Protein AF-A0A1D2R9R4-F1 (afdb_monomer_lite)

Foldseek 3Di:
DDDDDDDPDDPDCDPVVPPCPPVCVLCVCVFFNLCVVVVNCVCVVVLVLLLVQFDFPLVFFPDKDQAFAADDPPDPVVVVVQCVVFKAQDDPDPQWFFEAEDPVPPAAADDPGGRITGRADDNTPGHDPQVLQAAWKWKWFFWPPIHIYIDHDRYGYHRRIMITHGDPPCSLVVSLLCLALVVSQNCCSGFVPDLDDGPGTDDRVSNRSDTDHDPPPPPLSVVSSVLSVVCHVVVDCPVCRVVSNVSSCVRSVHDPLSSLSSVLSVVQSVCVVNQFDDPVLLVLLVVLLQVLCVVVDDPQKGKEWEWDADPQQFIKIKIFIDNDHDDHHYPDPDDPCVVVVCCVVLCVVCVPCSNVQHWDWDDDPTIIMTTGHRGSVCRGSSNSNVVSVVVVVVVVVPPPDD

Secondary structure (DSSP, 8-state):
----PPP-------GGGS----HHHHHTTTT-HHHHHTT-TTHHHHHHHHHHHSEEGGGTEEEEEEPBB-S-SS-HHHHHHHHHHHEESS--STTEEEEE---TT-BTTB----SEEEE-STTSTB---GGGGSSSEEEEESBSSP-EEEE-S--EEBTTEEEEEE-GGGHHHHHHHHHSHHHHHHHHHHH-S-SSSS--B--HHHHHT-EE-----HHHHHHHHHHHHHHHHH--HHHHHHHHHHHHHHHTT--HHHHHHHHHHHHHHHHGGG-B--HHHHHHHHHHHHHHHGGGSPTT-EEEEEEEEETTTEEEEEEEEESSPPPPEEETT--HHHHHHHHHHTT-S-HHHHHTT--EEEE-SSEEEEEE-SBGGGSSHHHHHHHHHHHHHHHHHTSPP-

Radius of gyration: 27.12 Å; chains: 1; bounding box: 73×41×93 Å

Sequence (402 aa):
MKCRTASTETIVIKPDDVTKVSQSELLDDDGFWHPCILGMNKYQELIKRIEKESVPLKEYSEDYQACARLYASDAEHDAKYKRQLYESHTKIDANYFPMRRSLKGIKQYIWIGSEKYLKYGSHLDRGMTIDVFKGHKLVVTRNWPVRAFSLSDTVILAENFNIIKFKPDYLHLFEAILNSNIAGFYLAAKYLQRPEGNWSKIDLEHLKKFPIPDLKDEEVINEIIRVVSKIKQERNIGKYKEQIDDLVFDLYDLDYYERQQIKDYHKIQKRKRKNLVTVEDMIEYVDEFIEGINPFIEKGYVLNAEVYICKFLGSLVKFNFSKKKERININGSAELKKLLGIIQYDGIEDIKNILEEEEQRICDDKALYLYKSNHLKDWTRTKALDDVRKEVGIIYENLPDK

pLDDT: mean 85.06, std 16.44, range [24.67, 98.5]

Structure (mmCIF, N/CA/C/O backbone):
data_AF-A0A1D2R9R4-F1
#
_entry.id   AF-A0A1D2R9R4-F1
#
loop_
_atom_site.group_PDB
_atom_site.id
_atom_site.type_symbol
_atom_site.label_atom_id
_atom_site.label_alt_id
_atom_site.label_comp_id
_atom_site.label_asym_id
_atom_site.label_entity_id
_atom_site.label_seq_id
_atom_site.pdbx_PDB_ins_code
_atom_site.Cartn_x
_atom_site.Cartn_y
_atom_site.Cartn_z
_atom_site.occupancy
_atom_site.B_iso_or_equiv
_atom_site.auth_seq_id
_atom_site.auth_comp_id
_atom_site.auth_asym_id
_atom_site.auth_atom_id
_atom_site.pdbx_PDB_model_num
ATOM 1 N N . MET A 1 1 ? 14.705 11.554 60.009 1.00 35.56 1 MET A N 1
ATOM 2 C CA . MET A 1 1 ? 14.182 11.462 58.628 1.00 35.56 1 MET A CA 1
ATOM 3 C C . MET A 1 1 ? 15.338 11.056 57.717 1.00 35.56 1 MET A C 1
ATOM 5 O O . MET A 1 1 ? 16.179 11.890 57.420 1.00 35.56 1 MET A O 1
ATOM 9 N N . LYS A 1 2 ? 15.482 9.762 57.399 1.00 24.67 2 LYS A N 1
ATOM 10 C CA . LYS A 1 2 ? 16.532 9.254 56.496 1.00 24.67 2 LYS A CA 1
ATOM 11 C C . LYS A 1 2 ? 15.887 8.968 55.140 1.00 24.67 2 LYS A C 1
ATOM 13 O O . LYS A 1 2 ? 15.022 8.099 55.065 1.00 24.67 2 LYS A O 1
ATOM 18 N N . CYS A 1 3 ? 16.289 9.708 54.107 1.00 26.92 3 CYS A N 1
ATOM 19 C CA . CYS A 1 3 ? 15.959 9.404 52.716 1.00 26.92 3 CYS A CA 1
ATOM 20 C C . CYS A 1 3 ? 16.477 8.004 52.369 1.00 26.92 3 CYS A C 1
ATOM 22 O O . CYS A 1 3 ? 17.677 7.752 52.461 1.00 26.92 3 CYS A O 1
ATOM 24 N N . ARG A 1 4 ? 15.574 7.102 51.973 1.00 26.59 4 ARG A N 1
ATOM 25 C CA . ARG A 1 4 ? 15.938 5.865 51.280 1.00 26.59 4 ARG A CA 1
ATOM 26 C C . ARG A 1 4 ? 16.128 6.205 49.805 1.00 26.59 4 ARG A C 1
ATOM 28 O O . ARG A 1 4 ? 15.185 6.597 49.129 1.00 26.59 4 ARG A O 1
ATOM 35 N N . THR A 1 5 ? 17.362 6.088 49.341 1.00 32.78 5 THR A N 1
ATOM 36 C CA . THR A 1 5 ? 17.725 6.054 47.925 1.00 32.78 5 THR A CA 1
ATOM 37 C C . THR A 1 5 ? 17.105 4.816 47.284 1.00 32.78 5 THR A C 1
ATOM 39 O O . THR A 1 5 ? 17.345 3.702 47.748 1.00 32.78 5 THR A O 1
ATOM 42 N N . ALA A 1 6 ? 16.294 5.017 46.246 1.00 33.19 6 ALA A N 1
ATOM 43 C CA . ALA A 1 6 ? 15.772 3.944 45.412 1.00 33.19 6 ALA A CA 1
ATOM 44 C C . ALA A 1 6 ? 16.936 3.292 44.650 1.00 33.19 6 ALA A C 1
ATOM 46 O O . ALA A 1 6 ? 17.667 3.973 43.929 1.00 33.19 6 ALA A O 1
ATOM 47 N N . SER A 1 7 ? 17.133 1.990 44.850 1.00 28.27 7 SER A N 1
ATOM 48 C CA . SER A 1 7 ? 18.058 1.188 44.060 1.00 28.27 7 SER A CA 1
ATOM 49 C C . SER A 1 7 ? 17.462 0.986 42.672 1.00 28.27 7 SER A C 1
ATOM 51 O O . SER A 1 7 ? 16.415 0.360 42.528 1.00 28.27 7 SER A O 1
ATOM 53 N N . THR A 1 8 ? 18.119 1.512 41.645 1.00 30.69 8 THR A N 1
ATOM 54 C CA . THR A 1 8 ? 17.893 1.089 40.261 1.00 30.69 8 THR A CA 1
ATOM 55 C C . THR A 1 8 ? 18.367 -0.353 40.129 1.00 30.69 8 THR A C 1
ATOM 57 O O . THR A 1 8 ? 19.570 -0.602 40.015 1.00 30.69 8 THR A O 1
ATOM 60 N N . GLU A 1 9 ? 17.441 -1.307 40.193 1.00 29.41 9 GLU A N 1
ATOM 61 C CA . GLU A 1 9 ? 17.730 -2.684 39.816 1.00 29.41 9 GLU A CA 1
ATOM 62 C C . GLU A 1 9 ? 18.032 -2.710 38.319 1.00 29.41 9 GLU A C 1
ATOM 64 O O . GLU A 1 9 ? 17.235 -2.301 37.476 1.00 29.41 9 GLU A O 1
ATOM 69 N N . THR A 1 10 ? 19.254 -3.116 37.997 1.00 31.75 10 THR A N 1
ATOM 70 C CA . THR A 1 10 ? 19.668 -3.340 36.618 1.00 31.75 10 THR A CA 1
ATOM 71 C C . THR A 1 10 ? 19.005 -4.637 36.176 1.00 31.75 10 THR A C 1
ATOM 73 O O . THR A 1 10 ? 19.289 -5.683 36.755 1.00 31.75 10 THR A O 1
ATOM 76 N N . ILE A 1 11 ? 18.114 -4.580 35.185 1.00 30.95 11 ILE A N 1
ATOM 77 C CA . ILE A 1 11 ? 17.553 -5.786 34.569 1.00 30.95 11 ILE A CA 1
ATOM 78 C C . ILE A 1 11 ? 18.702 -6.483 33.837 1.00 30.95 11 ILE A C 1
ATOM 80 O O . ILE A 1 11 ? 19.136 -6.054 32.768 1.00 30.95 11 ILE A O 1
ATOM 84 N N . VAL A 1 12 ? 19.246 -7.528 34.456 1.00 33.53 12 VAL A N 1
ATOM 85 C CA . VAL A 1 12 ? 20.234 -8.413 33.842 1.00 33.53 12 VAL A CA 1
ATOM 86 C C . VAL A 1 12 ? 19.452 -9.509 33.133 1.00 33.53 12 VAL A C 1
ATOM 88 O O . VAL A 1 12 ? 18.994 -10.447 33.776 1.00 33.53 12 VAL A O 1
ATOM 91 N N . ILE A 1 13 ? 19.280 -9.376 31.817 1.00 34.38 13 ILE A N 1
ATOM 92 C CA . ILE A 1 13 ? 18.759 -10.462 30.979 1.00 34.38 13 ILE A CA 1
ATOM 93 C C . ILE A 1 13 ? 19.808 -11.574 31.015 1.00 34.38 13 ILE A C 1
ATOM 95 O O . ILE A 1 13 ? 20.941 -11.369 30.560 1.00 34.38 13 ILE A O 1
ATOM 99 N N . LYS A 1 14 ? 19.480 -12.727 31.604 1.00 45.22 14 LYS A N 1
ATOM 100 C CA . LYS A 1 14 ? 20.399 -13.867 31.603 1.00 45.22 14 LYS A CA 1
ATOM 101 C C . LYS A 1 14 ? 20.471 -14.435 30.181 1.00 45.22 14 LYS A C 1
ATOM 103 O O . LYS A 1 14 ? 19.482 -14.375 29.455 1.00 45.22 14 LYS A O 1
ATOM 108 N N . PRO A 1 15 ? 21.602 -15.027 29.765 1.00 48.41 15 PRO A N 1
ATOM 109 C CA . PRO A 1 15 ? 21.711 -15.708 28.469 1.00 48.41 15 PRO A CA 1
ATOM 110 C C . PRO A 1 15 ? 20.611 -16.756 28.233 1.00 48.41 15 PRO A C 1
ATOM 112 O O . PRO A 1 15 ? 20.251 -17.028 27.090 1.00 48.41 15 PRO A O 1
ATOM 115 N N . ASP A 1 16 ? 20.066 -17.297 29.322 1.00 48.22 16 ASP A N 1
ATOM 116 C CA . ASP A 1 16 ? 19.034 -18.331 29.332 1.00 48.22 16 ASP A CA 1
ATOM 117 C C . ASP A 1 16 ? 17.601 -17.761 29.284 1.00 48.22 16 ASP A C 1
ATOM 119 O O . ASP A 1 16 ? 16.664 -18.506 29.012 1.00 48.22 16 ASP A O 1
ATOM 123 N N . ASP A 1 17 ? 17.428 -16.446 29.485 1.00 46.06 17 ASP A N 1
ATOM 124 C CA . ASP A 1 17 ? 16.137 -15.739 29.374 1.00 46.06 17 ASP A CA 1
ATOM 125 C C . ASP A 1 17 ? 15.798 -15.381 27.912 1.00 46.06 17 ASP A C 1
ATOM 127 O O . ASP A 1 17 ? 14.762 -14.782 27.622 1.00 46.06 17 ASP A O 1
ATOM 131 N N . VAL A 1 18 ? 16.667 -15.744 26.961 1.00 45.34 18 VAL A N 1
ATOM 132 C CA . VAL A 1 18 ? 16.357 -15.677 25.533 1.00 45.34 18 VAL A CA 1
ATOM 133 C C . VAL A 1 18 ? 15.524 -16.903 25.186 1.00 45.34 18 VAL A C 1
ATOM 135 O O . VAL A 1 18 ? 16.065 -17.990 24.969 1.00 45.34 18 VAL A O 1
ATOM 138 N N . THR A 1 19 ? 14.204 -16.739 25.102 1.00 46.25 19 THR A N 1
ATOM 139 C CA . THR A 1 19 ? 13.325 -17.768 24.543 1.00 46.25 19 THR A CA 1
ATOM 140 C C . THR A 1 19 ? 13.819 -18.084 23.134 1.00 46.25 19 THR A C 1
ATOM 142 O O . THR A 1 19 ? 13.711 -17.265 22.218 1.00 46.25 19 THR A O 1
ATOM 145 N N . LYS A 1 20 ? 14.424 -19.261 22.951 1.00 41.72 20 LYS A N 1
ATOM 146 C CA . LYS A 1 20 ? 14.777 -19.772 21.627 1.00 41.72 20 LYS A CA 1
ATOM 147 C C . LYS A 1 20 ? 13.474 -20.112 20.917 1.00 41.72 20 LYS A C 1
ATOM 149 O O . LYS A 1 20 ? 12.995 -21.235 21.023 1.00 41.72 20 LYS A O 1
ATOM 154 N N . VAL A 1 21 ? 12.895 -19.139 20.220 1.00 46.75 21 VAL A N 1
ATOM 155 C CA . VAL A 1 21 ? 11.866 -19.428 19.222 1.00 46.75 21 VAL A CA 1
ATOM 156 C C . VAL A 1 21 ? 12.533 -20.318 18.186 1.00 46.75 21 VAL A C 1
ATOM 158 O O . VAL A 1 21 ? 13.598 -19.969 17.662 1.00 46.75 21 VAL A O 1
ATOM 161 N N . SER A 1 22 ? 11.965 -21.501 17.958 1.00 46.22 22 SER A N 1
ATOM 162 C CA . SER A 1 22 ? 12.493 -22.400 16.946 1.00 46.22 22 SER A CA 1
ATOM 163 C C . SER A 1 22 ? 12.519 -21.654 15.617 1.00 46.22 22 SER A C 1
ATOM 165 O O . SER A 1 22 ? 11.508 -21.107 15.182 1.00 46.22 22 SER A O 1
ATOM 167 N N . GLN A 1 23 ? 13.677 -21.621 14.960 1.00 51.19 23 GLN A N 1
ATOM 168 C CA . GLN A 1 23 ? 13.797 -20.974 13.658 1.00 51.19 23 GLN A CA 1
ATOM 169 C C . GLN A 1 23 ? 12.803 -21.582 12.656 1.00 51.19 23 GLN A C 1
ATOM 171 O O . GLN A 1 23 ? 12.297 -20.855 11.816 1.00 51.19 23 GLN A O 1
ATOM 176 N N . SER A 1 24 ? 12.458 -22.870 12.792 1.00 54.81 24 SER A N 1
ATOM 177 C CA . SER A 1 24 ? 11.446 -23.518 11.949 1.00 54.81 24 SER A CA 1
ATOM 178 C C . SER A 1 24 ? 10.046 -22.925 12.138 1.00 54.81 24 SER A C 1
ATOM 180 O O . SER A 1 24 ? 9.378 -22.654 11.154 1.00 54.81 24 SER A O 1
ATOM 182 N N . GLU A 1 25 ? 9.632 -22.593 13.365 1.00 52.69 25 GLU A N 1
ATOM 183 C CA . GLU A 1 25 ? 8.302 -22.010 13.633 1.00 52.69 25 GLU A CA 1
ATOM 184 C C . GLU A 1 25 ? 8.141 -20.597 13.044 1.00 52.69 25 GLU A C 1
ATOM 186 O O . GLU A 1 25 ? 7.029 -20.165 12.752 1.00 52.69 25 GLU A O 1
ATOM 191 N N . LEU A 1 26 ? 9.250 -19.875 12.841 1.00 51.31 26 LEU A N 1
ATOM 192 C CA . LEU A 1 26 ? 9.277 -18.569 12.169 1.00 51.31 26 LEU A CA 1
ATOM 193 C C . LEU A 1 26 ? 9.455 -18.666 10.644 1.00 51.31 26 LEU A C 1
ATOM 195 O O . LEU A 1 26 ? 9.190 -17.682 9.953 1.00 51.31 26 LEU A O 1
ATOM 199 N N . LEU A 1 27 ? 9.933 -19.804 10.134 1.00 51.22 27 LEU A N 1
ATOM 200 C CA . LEU A 1 27 ? 10.270 -20.023 8.721 1.00 51.22 27 LEU A CA 1
ATOM 201 C C . LEU A 1 27 ? 9.224 -20.868 7.975 1.00 51.22 27 LEU A C 1
ATOM 203 O O . LEU A 1 27 ? 9.153 -20.805 6.754 1.00 51.22 27 LEU A O 1
ATOM 207 N N . ASP A 1 28 ? 8.365 -21.613 8.671 1.00 53.81 28 ASP A N 1
ATOM 208 C CA . ASP A 1 28 ? 7.363 -22.459 8.006 1.00 53.81 28 ASP A CA 1
ATOM 209 C C . ASP A 1 28 ? 6.271 -21.637 7.270 1.00 53.81 28 ASP A C 1
ATOM 211 O O . ASP A 1 28 ? 5.611 -22.160 6.372 1.00 53.81 28 ASP A O 1
ATOM 215 N N . ASP A 1 29 ? 6.126 -20.335 7.571 1.00 57.00 29 ASP A N 1
ATOM 216 C CA . ASP A 1 29 ? 5.273 -19.372 6.842 1.00 57.00 29 ASP A CA 1
ATOM 217 C C . ASP A 1 29 ? 6.123 -18.178 6.326 1.00 57.00 29 ASP A C 1
ATOM 219 O O . ASP A 1 29 ? 5.894 -17.010 6.660 1.00 57.00 29 ASP A O 1
ATOM 223 N N . ASP A 1 30 ? 7.153 -18.495 5.522 1.00 64.94 30 ASP A N 1
ATOM 224 C CA . ASP A 1 30 ? 8.233 -17.636 4.970 1.00 64.94 30 ASP A CA 1
ATOM 225 C C . ASP A 1 30 ? 7.813 -16.247 4.415 1.00 64.94 30 ASP A C 1
ATOM 227 O O . ASP A 1 30 ? 8.650 -15.370 4.177 1.00 64.94 30 ASP A O 1
ATOM 231 N N . GLY A 1 31 ? 6.520 -16.006 4.191 1.00 70.12 31 GLY A N 1
ATOM 232 C CA . GLY A 1 31 ? 5.996 -14.767 3.618 1.00 70.12 31 GLY A CA 1
ATOM 233 C C . GLY A 1 31 ? 5.547 -13.692 4.611 1.00 70.12 31 GLY A C 1
ATOM 234 O O . GLY A 1 31 ? 5.295 -12.577 4.169 1.00 70.12 31 GLY A O 1
ATOM 235 N N . PHE A 1 32 ? 5.398 -13.969 5.912 1.00 77.19 32 PHE A N 1
ATOM 236 C CA . PHE A 1 32 ? 4.673 -13.056 6.825 1.00 77.19 32 PHE A CA 1
ATOM 237 C C . PHE A 1 32 ? 5.486 -12.494 7.992 1.00 77.19 32 PHE A C 1
ATOM 239 O O . PHE A 1 32 ? 4.933 -11.824 8.868 1.00 77.19 32 PHE A O 1
ATOM 246 N N . TRP A 1 33 ? 6.803 -12.691 7.996 1.00 75.25 33 TRP A N 1
ATOM 247 C CA . TRP A 1 33 ? 7.658 -12.266 9.106 1.00 75.25 33 TRP A CA 1
ATOM 248 C C . TRP A 1 33 ? 7.534 -10.755 9.418 1.00 75.25 33 TRP A C 1
ATOM 250 O O . TRP A 1 33 ? 7.605 -10.367 10.582 1.00 75.25 33 TRP A O 1
ATOM 260 N N . HIS A 1 34 ? 7.290 -9.892 8.419 1.00 76.69 34 HIS A N 1
ATOM 261 C CA . HIS A 1 34 ? 7.177 -8.444 8.635 1.00 76.69 34 HIS A CA 1
ATOM 262 C C . HIS A 1 34 ? 5.934 -8.063 9.468 1.00 76.69 34 HIS A C 1
ATOM 264 O O . HIS A 1 34 ? 6.101 -7.422 10.510 1.00 76.69 34 HIS A O 1
ATOM 270 N N . PRO A 1 35 ? 4.701 -8.471 9.095 1.00 78.75 35 PRO A N 1
ATOM 271 C CA . PRO A 1 35 ? 3.539 -8.362 9.973 1.00 78.75 35 PRO A CA 1
ATOM 272 C 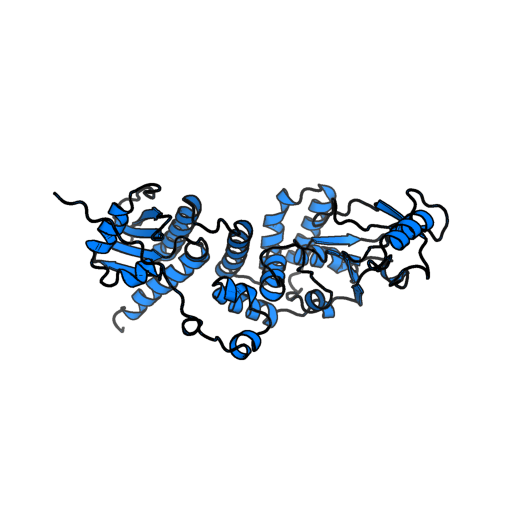C . PRO A 1 35 ? 3.757 -8.983 11.356 1.00 78.75 35 PRO A C 1
ATOM 274 O O . PRO A 1 35 ? 3.393 -8.351 12.346 1.00 78.75 35 PRO A O 1
ATOM 277 N N . CYS A 1 36 ? 4.391 -10.158 11.441 1.00 78.75 36 CYS A N 1
ATOM 278 C CA . CYS A 1 36 ? 4.640 -10.833 12.719 1.00 78.75 36 CYS A CA 1
ATOM 279 C C . CYS A 1 36 ? 5.496 -9.992 13.668 1.00 78.75 36 CYS A C 1
ATOM 281 O O . CYS A 1 36 ? 5.091 -9.739 14.802 1.00 78.75 36 CYS A O 1
ATOM 283 N N . ILE A 1 37 ? 6.637 -9.483 13.195 1.00 75.12 37 ILE A N 1
ATOM 284 C CA . ILE A 1 37 ? 7.542 -8.656 14.008 1.00 75.12 37 ILE A CA 1
ATOM 285 C C . ILE A 1 37 ? 6.865 -7.363 14.476 1.00 75.12 37 ILE A C 1
ATOM 287 O O . ILE A 1 37 ? 7.160 -6.860 15.558 1.00 75.12 37 ILE A O 1
ATOM 291 N N . LEU A 1 38 ? 5.941 -6.818 13.684 1.00 73.69 38 LEU A N 1
ATOM 292 C CA . LEU A 1 38 ? 5.220 -5.597 14.039 1.00 73.69 38 LEU A CA 1
ATOM 293 C C . LEU A 1 38 ? 3.979 -5.843 14.914 1.00 73.69 38 LEU A C 1
ATOM 295 O O . LEU A 1 38 ? 3.285 -4.883 15.257 1.00 73.69 38 LEU A O 1
ATOM 299 N N . GLY A 1 39 ? 3.687 -7.096 15.286 1.00 75.06 39 GLY A N 1
ATOM 300 C CA . GLY A 1 39 ? 2.477 -7.458 16.029 1.00 75.06 39 GLY A CA 1
ATOM 301 C C . GLY A 1 39 ? 1.201 -7.212 15.222 1.00 75.06 39 GLY A C 1
ATOM 302 O O . GLY A 1 39 ? 0.183 -6.796 15.764 1.00 75.06 39 GLY A O 1
ATOM 303 N N . MET A 1 40 ? 1.274 -7.406 13.907 1.00 81.31 40 MET A N 1
ATOM 304 C CA . MET A 1 40 ? 0.223 -7.108 12.936 1.00 81.31 40 MET A CA 1
ATOM 305 C C . MET A 1 40 ? -0.338 -8.375 12.270 1.00 81.31 40 MET A C 1
ATOM 307 O O . MET A 1 40 ? -0.747 -8.351 11.108 1.00 81.31 40 MET A O 1
ATOM 311 N N . ASN A 1 41 ? -0.365 -9.491 13.003 1.00 81.94 41 ASN A N 1
ATOM 312 C CA . ASN A 1 41 ? -0.804 -10.797 12.494 1.00 81.94 41 ASN A CA 1
ATOM 313 C C . ASN A 1 41 ? -2.223 -10.779 11.916 1.00 81.94 41 ASN A C 1
ATOM 315 O O . ASN A 1 41 ? -2.506 -11.513 10.976 1.00 81.94 41 ASN A O 1
ATOM 319 N N . LYS A 1 42 ? -3.084 -9.875 12.397 1.00 82.94 42 LYS A N 1
ATOM 320 C CA . LYS A 1 42 ? -4.452 -9.712 11.891 1.00 82.94 42 LYS A CA 1
ATOM 321 C C . LYS A 1 42 ? -4.547 -9.388 10.396 1.00 82.94 42 LYS A C 1
ATOM 323 O O . LYS A 1 42 ? -5.567 -9.653 9.778 1.00 82.94 42 LYS A O 1
ATOM 328 N N . TYR A 1 43 ? -3.487 -8.853 9.787 1.00 89.75 43 TYR A N 1
ATOM 329 C CA . TYR A 1 43 ? -3.473 -8.583 8.346 1.00 89.75 43 TYR A CA 1
ATOM 330 C C . TYR A 1 43 ? -3.184 -9.824 7.490 1.00 89.75 43 TYR A C 1
ATOM 332 O O . TYR A 1 43 ? -3.337 -9.764 6.271 1.00 89.75 43 TYR A O 1
ATOM 340 N N . GLN A 1 44 ? -2.757 -10.942 8.088 1.00 90.94 44 GLN A N 1
ATOM 341 C CA . GLN A 1 44 ? -2.458 -12.166 7.341 1.00 90.94 44 GLN A CA 1
ATOM 342 C C . GLN A 1 44 ? -3.704 -12.746 6.671 1.00 90.94 44 GLN A C 1
ATOM 344 O O . GLN A 1 44 ? -3.613 -13.212 5.538 1.00 90.94 44 GLN A O 1
ATOM 349 N N . GLU A 1 45 ? -4.856 -12.697 7.343 1.00 91.81 45 GLU A N 1
ATOM 350 C CA . GLU A 1 45 ? -6.124 -13.204 6.808 1.00 91.81 45 GLU A CA 1
ATOM 351 C C . GLU A 1 45 ? -6.533 -12.445 5.546 1.00 91.81 45 GLU A C 1
ATOM 353 O O . GLU A 1 45 ? -6.787 -13.071 4.518 1.00 91.81 45 GLU A O 1
ATOM 358 N N . LEU A 1 46 ? -6.472 -11.109 5.582 1.00 95.50 46 LEU A N 1
ATOM 359 C CA . LEU A 1 46 ? -6.743 -10.270 4.414 1.00 95.50 46 LEU A CA 1
ATOM 360 C C . LEU A 1 46 ? -5.784 -10.583 3.259 1.00 95.50 46 LEU A C 1
ATOM 362 O O . LEU A 1 46 ? -6.204 -10.713 2.114 1.00 95.50 46 LEU A O 1
ATOM 366 N N . ILE A 1 47 ? -4.491 -10.757 3.539 1.00 95.62 47 ILE A N 1
ATOM 367 C CA . ILE A 1 47 ? -3.522 -11.103 2.493 1.00 95.62 47 ILE A CA 1
ATOM 368 C C . ILE A 1 47 ? -3.828 -12.478 1.884 1.00 95.62 47 ILE A C 1
ATOM 370 O O . ILE A 1 47 ? -3.811 -12.612 0.662 1.00 95.62 47 ILE A O 1
ATOM 374 N N . LYS A 1 48 ? -4.138 -13.482 2.715 1.00 94.81 48 LYS A N 1
ATOM 375 C CA . LYS A 1 48 ? -4.524 -14.827 2.260 1.00 94.81 48 LYS A CA 1
ATOM 376 C C . LYS A 1 48 ? -5.798 -14.776 1.412 1.00 94.81 48 LYS A C 1
ATOM 378 O O . LYS A 1 48 ? -5.871 -15.464 0.396 1.00 94.81 48 LYS A O 1
ATOM 383 N N . ARG A 1 49 ? -6.771 -13.937 1.787 1.00 96.50 49 ARG A N 1
ATOM 384 C CA . ARG A 1 49 ? -7.994 -13.701 1.010 1.00 96.50 49 ARG A CA 1
ATOM 385 C C . ARG A 1 49 ? -7.682 -13.102 -0.360 1.00 96.50 49 ARG A C 1
ATOM 387 O O . ARG A 1 49 ? -8.045 -13.699 -1.370 1.00 96.50 49 ARG A O 1
ATOM 394 N N . ILE A 1 50 ? -6.924 -12.001 -0.392 1.00 97.25 50 ILE A N 1
ATOM 395 C CA . ILE A 1 50 ? -6.497 -11.335 -1.632 1.00 97.25 50 ILE A CA 1
ATOM 396 C C . ILE A 1 50 ? -5.790 -12.332 -2.562 1.00 97.25 50 ILE A C 1
ATOM 398 O O . ILE A 1 50 ? -6.086 -12.366 -3.750 1.00 97.25 50 ILE A O 1
ATOM 402 N N . GLU A 1 51 ? -4.881 -13.165 -2.044 1.00 96.62 51 GLU A N 1
ATOM 403 C CA . GLU A 1 51 ? -4.176 -14.180 -2.844 1.00 96.62 51 GLU A CA 1
ATOM 404 C C . GLU A 1 51 ? -5.110 -15.264 -3.392 1.00 96.62 51 GLU A C 1
ATOM 406 O O . GLU A 1 51 ? -4.934 -15.696 -4.529 1.00 96.62 51 GLU A O 1
ATOM 411 N N . LYS A 1 52 ? -6.095 -15.699 -2.601 1.00 97.12 52 LYS A N 1
ATOM 412 C CA . LYS A 1 52 ? -7.049 -16.749 -2.976 1.00 97.12 52 LYS A CA 1
ATOM 413 C C . LYS A 1 52 ? -8.023 -16.298 -4.068 1.00 97.12 52 LYS A C 1
ATOM 415 O O . LYS A 1 52 ? -8.388 -17.103 -4.919 1.00 97.12 52 LYS A O 1
ATOM 420 N N . GLU A 1 53 ? -8.460 -15.046 -4.016 1.00 97.12 53 GLU A N 1
ATOM 421 C CA . GLU A 1 53 ? -9.479 -14.476 -4.914 1.00 97.12 53 GLU A CA 1
ATOM 422 C C . GLU A 1 53 ? -8.882 -13.813 -6.164 1.00 97.12 53 GLU A C 1
ATOM 424 O O . GLU A 1 53 ? -9.613 -13.334 -7.026 1.00 97.12 53 GLU A O 1
ATOM 429 N N . SER A 1 54 ? -7.554 -13.799 -6.282 1.00 97.56 54 SER A N 1
ATOM 430 C CA . SER A 1 54 ? -6.835 -13.140 -7.369 1.00 97.56 54 SER A CA 1
ATOM 431 C C . SER A 1 54 ? -6.081 -14.122 -8.258 1.00 97.56 54 SER A C 1
ATOM 433 O O . SER A 1 54 ? -5.763 -15.251 -7.886 1.00 97.56 54 SER A O 1
ATOM 435 N N . VAL A 1 55 ? -5.703 -13.643 -9.439 1.00 96.62 55 VAL A N 1
ATOM 436 C CA . VAL A 1 55 ? -4.803 -14.329 -10.364 1.00 96.62 55 VAL A CA 1
ATOM 437 C C . VAL A 1 55 ? -3.431 -13.643 -10.323 1.00 96.62 55 VAL A C 1
ATOM 439 O O . VAL A 1 55 ? -3.368 -12.414 -10.314 1.00 96.62 55 VAL A O 1
ATOM 442 N N . PRO A 1 56 ? -2.304 -14.375 -10.303 1.00 97.06 56 PRO A N 1
ATOM 443 C CA . PRO A 1 56 ? -0.981 -13.755 -10.331 1.00 97.06 56 PRO A CA 1
ATOM 444 C C . PRO A 1 56 ? -0.776 -12.854 -11.558 1.00 97.06 56 PRO A C 1
ATOM 446 O O . PRO A 1 56 ? -1.135 -13.230 -12.675 1.00 97.06 56 PRO A O 1
ATOM 449 N N . LEU A 1 57 ? -0.109 -11.707 -11.384 1.00 95.69 57 LEU A N 1
ATOM 450 C CA . LEU A 1 57 ? 0.163 -10.736 -12.454 1.00 95.69 57 LEU A CA 1
ATOM 451 C C . LEU A 1 57 ? 0.817 -11.379 -13.686 1.00 95.69 57 LEU A C 1
ATOM 453 O O . LEU A 1 57 ? 0.587 -10.916 -14.804 1.00 95.69 57 LEU A O 1
ATOM 457 N N . LYS A 1 58 ? 1.590 -12.462 -13.495 1.00 94.88 58 LYS A N 1
ATOM 458 C CA . LYS A 1 58 ? 2.258 -13.182 -14.591 1.00 94.88 58 LYS A CA 1
ATOM 459 C C . LYS A 1 58 ? 1.334 -13.754 -15.648 1.00 94.88 58 LYS A C 1
ATOM 461 O O . LYS A 1 58 ? 1.768 -13.902 -16.785 1.00 94.88 58 LYS A O 1
ATOM 466 N N . GLU A 1 59 ? 0.087 -14.026 -15.292 1.00 93.94 59 GLU A N 1
ATOM 467 C CA . GLU A 1 59 ? -0.906 -14.546 -16.227 1.00 93.94 59 GLU A CA 1
ATOM 468 C C . GLU A 1 59 ? -1.421 -13.459 -17.192 1.00 93.94 59 GLU A C 1
ATOM 470 O O . GLU A 1 59 ? -2.002 -13.775 -18.226 1.00 93.94 59 GLU A O 1
ATOM 475 N N . TYR A 1 60 ? -1.177 -12.173 -16.896 1.00 91.62 60 TYR A N 1
ATOM 476 C CA . TYR A 1 60 ? -1.628 -11.033 -17.710 1.00 91.62 60 TYR A CA 1
ATOM 477 C C . TYR A 1 60 ? -0.529 -10.401 -18.571 1.00 91.62 60 TYR A C 1
ATOM 479 O O . TYR A 1 60 ? -0.810 -9.562 -19.429 1.00 91.62 60 TYR A O 1
ATOM 487 N N . SER A 1 61 ? 0.727 -10.760 -18.336 1.00 88.88 61 SER A N 1
ATOM 488 C CA . SER A 1 61 ? 1.889 -10.166 -19.000 1.00 88.88 61 SER A CA 1
ATOM 489 C C . SER A 1 61 ? 2.475 -11.079 -20.072 1.00 88.88 61 SER A C 1
ATOM 491 O O . SER A 1 61 ? 2.472 -12.297 -19.928 1.00 88.88 61 SER A O 1
ATOM 493 N N . GLU A 1 62 ? 3.089 -10.483 -21.086 1.00 88.38 62 GLU A N 1
ATOM 494 C CA . GLU A 1 62 ? 3.796 -11.214 -22.141 1.00 88.38 62 GLU A CA 1
ATOM 495 C C . GLU A 1 62 ? 5.251 -11.519 -21.760 1.00 88.38 62 GLU A C 1
ATOM 497 O O . GLU A 1 62 ? 5.809 -12.528 -22.183 1.00 88.38 62 GLU A O 1
ATOM 502 N N . ASP A 1 63 ? 5.883 -10.635 -20.978 1.00 89.25 63 ASP A N 1
ATOM 503 C CA . ASP A 1 63 ? 7.302 -10.733 -20.633 1.00 89.25 63 ASP A CA 1
ATOM 504 C C . ASP A 1 63 ? 7.637 -9.977 -19.333 1.00 89.25 63 ASP A C 1
ATOM 506 O O . ASP A 1 63 ? 7.080 -8.908 -19.054 1.00 89.25 63 ASP A O 1
ATOM 510 N N . TYR A 1 64 ? 8.605 -10.508 -18.576 1.00 89.00 64 TYR A N 1
ATOM 511 C CA . TYR A 1 64 ? 9.178 -9.914 -17.364 1.00 89.00 64 TYR A CA 1
ATOM 512 C C . TYR A 1 64 ? 10.683 -9.836 -17.472 1.00 89.00 64 TYR A C 1
ATOM 514 O O . TYR A 1 64 ? 11.362 -10.863 -17.506 1.00 89.00 64 TYR A O 1
ATOM 522 N N . GLN A 1 65 ? 11.223 -8.625 -17.407 1.00 89.19 65 GLN A N 1
ATOM 523 C CA . GLN A 1 65 ? 12.656 -8.434 -17.548 1.00 89.19 65 GLN A CA 1
ATOM 524 C C . GLN A 1 65 ? 13.200 -7.506 -16.471 1.00 89.19 65 GLN A C 1
ATOM 526 O O . GLN A 1 65 ? 12.701 -6.401 -16.226 1.00 89.19 65 GLN A O 1
ATOM 531 N N . ALA A 1 66 ? 14.281 -7.955 -15.837 1.00 85.69 66 ALA A N 1
ATOM 532 C CA . ALA A 1 66 ? 15.117 -7.080 -15.039 1.00 85.69 66 ALA A CA 1
ATOM 533 C C . ALA A 1 66 ? 15.866 -6.184 -16.021 1.00 85.69 66 ALA A C 1
ATOM 535 O O . ALA A 1 66 ? 16.324 -6.631 -17.072 1.00 85.69 66 ALA A O 1
ATOM 536 N N . CYS A 1 67 ? 15.977 -4.906 -15.685 1.00 88.06 67 CYS A N 1
ATOM 537 C CA . CYS A 1 67 ? 16.647 -3.956 -16.555 1.00 88.06 67 CYS A CA 1
ATOM 538 C C . CYS A 1 67 ? 18.153 -4.228 -16.684 1.00 88.06 67 CYS A C 1
ATOM 540 O O . CYS A 1 67 ? 18.757 -4.925 -15.862 1.00 88.06 67 CYS A O 1
ATOM 542 N N . ALA A 1 68 ? 18.757 -3.643 -17.722 1.00 83.62 68 ALA A N 1
ATOM 543 C CA . ALA A 1 68 ? 20.165 -3.845 -18.028 1.00 83.62 68 ALA A CA 1
ATOM 544 C C . ALA A 1 68 ? 21.050 -3.371 -16.872 1.00 83.62 68 ALA A C 1
ATOM 546 O O . ALA A 1 68 ? 20.850 -2.287 -16.315 1.00 83.62 68 ALA A O 1
ATOM 547 N N . ARG A 1 69 ? 22.073 -4.165 -16.551 1.00 87.81 69 ARG A N 1
ATOM 548 C CA . ARG A 1 69 ? 23.156 -3.711 -15.681 1.00 87.81 69 ARG A CA 1
ATOM 549 C C . ARG A 1 69 ? 24.235 -3.118 -16.566 1.00 87.81 69 ARG A C 1
ATOM 551 O O . ARG A 1 69 ? 24.793 -3.804 -17.418 1.00 87.81 69 ARG A O 1
ATOM 558 N N . LEU A 1 70 ? 24.492 -1.831 -16.379 1.00 86.88 70 LEU A N 1
ATOM 559 C CA . LEU A 1 70 ? 25.331 -1.087 -17.310 1.00 86.88 70 LEU A CA 1
ATOM 560 C C . LEU A 1 70 ? 26.809 -1.427 -17.120 1.00 86.88 70 LEU A C 1
ATOM 562 O O . LEU A 1 70 ? 27.461 -1.869 -18.057 1.00 86.88 70 LEU A O 1
ATOM 566 N N . TYR A 1 71 ? 27.320 -1.274 -15.900 1.00 85.56 71 TYR A N 1
ATOM 567 C CA . TYR A 1 71 ? 28.725 -1.503 -15.569 1.00 85.56 71 TYR A CA 1
ATOM 568 C C . TYR A 1 71 ? 28.813 -2.237 -14.230 1.00 85.56 71 TYR A C 1
ATOM 570 O O . TYR A 1 71 ? 28.000 -1.969 -13.340 1.00 85.56 71 TYR A O 1
ATOM 578 N N . ALA A 1 72 ? 29.778 -3.146 -14.090 1.00 75.94 72 ALA A N 1
ATOM 579 C CA . ALA A 1 72 ? 30.041 -3.834 -12.833 1.00 75.94 72 ALA A CA 1
ATOM 580 C C . ALA A 1 72 ? 30.497 -2.830 -11.753 1.00 75.94 72 ALA A C 1
ATOM 582 O O . ALA A 1 72 ? 31.128 -1.811 -12.048 1.00 75.94 72 ALA A O 1
ATOM 583 N N . SER A 1 73 ? 30.091 -3.063 -10.504 1.00 63.84 73 SER A N 1
ATOM 584 C CA . SER A 1 73 ? 30.306 -2.136 -9.380 1.00 63.84 73 SER A CA 1
ATOM 585 C C . SER A 1 73 ? 31.621 -2.355 -8.631 1.00 63.84 73 SER A C 1
ATOM 587 O O . SER A 1 73 ? 31.962 -1.565 -7.760 1.00 63.84 73 SER A O 1
ATOM 589 N N . ASP A 1 74 ? 32.324 -3.439 -8.927 1.00 65.69 74 ASP A N 1
ATOM 590 C CA . ASP A 1 74 ? 33.529 -3.920 -8.248 1.00 65.69 74 ASP A CA 1
ATOM 591 C C . ASP A 1 74 ? 34.811 -3.159 -8.631 1.00 65.69 74 ASP A C 1
ATOM 593 O O . ASP A 1 74 ? 35.806 -3.250 -7.917 1.00 65.69 74 ASP A O 1
ATOM 597 N N . ALA A 1 75 ? 34.778 -2.325 -9.676 1.00 64.81 75 ALA A N 1
ATOM 598 C CA . ALA A 1 75 ? 35.872 -1.423 -10.034 1.00 64.81 75 ALA A CA 1
ATOM 599 C C . ALA A 1 75 ? 35.356 -0.011 -10.372 1.00 64.81 75 ALA A C 1
ATOM 601 O O . ALA A 1 75 ? 35.115 0.325 -11.533 1.00 64.81 75 ALA A O 1
ATOM 602 N N . GLU A 1 76 ? 35.208 0.860 -9.364 1.00 70.75 76 GLU A N 1
ATOM 603 C CA . GLU A 1 76 ? 34.696 2.235 -9.544 1.00 70.75 76 GLU A CA 1
ATOM 604 C C . GLU A 1 76 ? 35.433 3.032 -10.635 1.00 70.75 76 GLU A C 1
ATOM 606 O O . GLU A 1 76 ? 34.813 3.813 -11.367 1.00 70.75 76 GLU A O 1
ATOM 611 N N . HIS A 1 77 ? 36.747 2.821 -10.771 1.00 72.69 77 HIS A N 1
ATOM 612 C CA . HIS A 1 77 ? 37.565 3.478 -11.790 1.00 72.69 77 HIS A CA 1
ATOM 613 C C . HIS A 1 77 ? 37.152 3.069 -13.214 1.00 72.69 77 HIS A C 1
ATOM 615 O O . HIS A 1 77 ? 36.973 3.932 -14.077 1.00 72.69 77 HIS A O 1
ATOM 621 N N . ASP A 1 78 ? 36.904 1.776 -13.436 1.00 82.06 78 ASP A N 1
ATOM 622 C CA . ASP A 1 78 ? 36.450 1.233 -14.719 1.00 82.06 78 ASP A CA 1
ATOM 623 C C . ASP A 1 78 ? 35.024 1.702 -15.046 1.00 82.06 78 ASP A C 1
ATOM 625 O O . ASP A 1 78 ? 34.744 2.170 -16.151 1.00 82.06 78 ASP A O 1
ATOM 629 N N . ALA A 1 79 ? 34.130 1.714 -14.052 1.00 84.62 79 ALA A N 1
ATOM 630 C CA . ALA A 1 79 ? 32.776 2.230 -14.229 1.00 84.62 79 ALA A CA 1
ATOM 631 C C . ALA A 1 79 ? 32.768 3.721 -14.612 1.00 84.62 79 ALA A C 1
ATOM 633 O O . ALA A 1 79 ? 31.988 4.135 -15.473 1.00 84.62 79 ALA A O 1
ATOM 634 N N . LYS A 1 80 ? 33.629 4.552 -14.005 1.00 87.88 80 LYS A N 1
ATOM 635 C CA . LYS A 1 80 ? 33.735 5.980 -14.348 1.00 87.88 80 LYS A CA 1
ATOM 636 C C . LYS A 1 80 ? 34.252 6.183 -15.772 1.00 87.88 80 LYS A C 1
ATOM 638 O O . LYS A 1 80 ? 33.672 6.984 -16.505 1.00 87.88 80 LYS A O 1
ATOM 643 N N . TYR A 1 81 ? 35.296 5.454 -16.158 1.00 89.88 81 TYR A N 1
ATOM 644 C CA . TYR A 1 81 ? 35.852 5.505 -17.508 1.00 89.88 81 TYR A CA 1
ATOM 645 C C . TYR A 1 81 ? 34.821 5.066 -18.561 1.00 89.88 81 TYR A C 1
ATOM 647 O O . TYR A 1 81 ? 34.537 5.805 -19.503 1.00 89.88 81 TYR A O 1
ATOM 655 N N . LYS A 1 82 ? 34.152 3.925 -18.350 1.00 90.75 82 LYS A N 1
ATOM 656 C CA . LYS A 1 82 ? 33.097 3.423 -19.248 1.00 90.75 82 LYS A CA 1
ATOM 657 C C . LYS A 1 82 ? 31.929 4.400 -19.394 1.00 90.75 82 LYS A C 1
ATOM 659 O O . LYS A 1 82 ? 31.425 4.578 -20.500 1.00 90.75 82 LYS A O 1
ATOM 664 N N . ARG A 1 83 ? 31.530 5.091 -18.319 1.00 91.94 83 ARG A N 1
ATOM 665 C CA . ARG A 1 83 ? 30.507 6.153 -18.389 1.00 91.94 83 ARG A CA 1
ATOM 666 C C . ARG A 1 83 ? 30.921 7.289 -19.320 1.00 91.94 83 ARG A C 1
ATOM 668 O O . ARG A 1 83 ? 30.081 7.776 -20.063 1.00 91.94 83 ARG A O 1
ATOM 675 N N . GLN A 1 84 ? 32.181 7.717 -19.278 1.00 92.19 84 GLN A N 1
ATOM 676 C CA . GLN A 1 84 ? 32.681 8.773 -20.167 1.00 92.19 84 GLN A CA 1
ATOM 677 C C . GLN A 1 84 ? 32.723 8.319 -21.628 1.00 92.19 84 GLN A C 1
ATOM 679 O O . GLN A 1 84 ? 32.469 9.119 -22.522 1.00 92.19 84 GLN A O 1
ATOM 684 N N . LEU A 1 85 ? 33.027 7.042 -21.861 1.00 94.81 85 LEU A N 1
ATOM 685 C CA . LEU A 1 85 ? 33.158 6.487 -23.203 1.00 94.81 85 LEU A CA 1
ATOM 686 C C . LEU A 1 85 ? 31.803 6.206 -23.875 1.00 94.81 85 LEU A C 1
ATOM 688 O O . LEU A 1 85 ? 31.651 6.418 -25.077 1.00 94.81 85 LEU A O 1
ATOM 692 N N . TYR A 1 86 ? 30.818 5.723 -23.113 1.00 96.44 86 TYR A N 1
ATOM 693 C CA . TYR A 1 86 ? 29.573 5.180 -23.670 1.00 96.44 86 TYR A CA 1
ATOM 694 C C . TYR A 1 86 ? 28.316 5.989 -23.339 1.00 96.44 86 TYR A C 1
ATOM 696 O O . TYR A 1 86 ? 27.282 5.760 -23.967 1.00 96.44 86 TYR A O 1
ATOM 704 N N . GLU A 1 87 ? 28.368 6.946 -22.409 1.00 96.69 87 GLU A N 1
ATOM 705 C CA . GLU A 1 87 ? 27.246 7.849 -22.139 1.00 96.69 87 GLU A CA 1
ATOM 706 C C . GLU A 1 87 ? 27.488 9.239 -22.729 1.00 96.69 87 GLU A C 1
ATOM 708 O O . GLU A 1 87 ? 28.587 9.779 -22.662 1.00 96.69 87 GLU A O 1
ATOM 713 N N . SER A 1 88 ? 26.429 9.866 -23.237 1.00 97.25 88 SER A N 1
ATOM 714 C CA . SER A 1 88 ? 26.465 11.238 -23.748 1.00 97.25 88 SER A CA 1
ATOM 715 C C . SER A 1 88 ? 25.218 12.014 -23.333 1.00 97.25 88 SER A C 1
ATOM 717 O O . SER A 1 88 ? 24.165 11.434 -23.083 1.00 97.25 88 SER A O 1
ATOM 719 N N . HIS A 1 89 ? 25.308 13.341 -23.265 1.00 97.19 89 HIS A N 1
ATOM 720 C CA . HIS A 1 89 ? 24.131 14.200 -23.084 1.00 97.19 89 HIS A CA 1
ATOM 721 C C . HIS A 1 89 ? 23.340 14.408 -24.382 1.00 97.19 89 HIS A C 1
ATOM 723 O O . HIS A 1 89 ? 22.173 14.791 -24.336 1.00 97.19 89 HIS A O 1
ATOM 729 N N . THR A 1 90 ? 23.942 14.110 -25.531 1.00 97.12 90 THR A N 1
ATOM 730 C CA . THR A 1 90 ? 23.328 14.210 -26.858 1.00 97.12 90 THR A CA 1
ATOM 731 C C . THR A 1 90 ? 23.415 12.876 -27.591 1.00 97.12 90 THR A C 1
ATOM 733 O O . THR A 1 90 ? 24.287 12.047 -27.319 1.00 97.12 90 THR A O 1
ATOM 736 N N . LYS A 1 91 ? 22.503 12.651 -28.538 1.00 97.69 91 LYS A N 1
ATOM 737 C CA . LYS A 1 91 ? 22.549 11.473 -29.404 1.00 97.69 91 LYS A CA 1
ATOM 738 C C . LYS A 1 91 ? 23.684 11.637 -30.420 1.00 97.69 91 LYS A C 1
ATOM 740 O O . LYS A 1 91 ? 23.612 12.533 -31.253 1.00 97.69 91 LYS A O 1
ATOM 745 N N . ILE A 1 92 ? 24.714 10.793 -30.333 1.00 97.50 92 ILE A N 1
ATOM 746 C CA . ILE A 1 92 ? 25.897 10.861 -31.213 1.00 97.50 92 ILE A CA 1
ATOM 747 C C . ILE A 1 92 ? 25.637 10.139 -32.539 1.00 97.50 92 ILE A C 1
ATOM 749 O O . ILE A 1 92 ? 25.894 10.688 -33.604 1.00 97.50 92 ILE A O 1
ATOM 753 N N . ASP A 1 93 ? 25.107 8.918 -32.476 1.00 96.88 93 ASP A N 1
ATOM 754 C CA . ASP A 1 93 ? 24.802 8.098 -33.649 1.00 96.88 93 ASP A CA 1
ATOM 755 C C . ASP A 1 93 ? 23.545 7.229 -33.421 1.00 96.88 93 ASP A C 1
ATOM 757 O O . ASP A 1 93 ? 22.833 7.372 -32.420 1.00 96.88 93 ASP A O 1
ATOM 761 N N . ALA A 1 94 ? 23.233 6.343 -34.371 1.00 96.19 94 ALA A N 1
ATOM 762 C CA . ALA A 1 94 ? 22.055 5.473 -34.318 1.00 96.19 94 ALA A CA 1
ATOM 763 C C . ALA A 1 94 ? 22.081 4.441 -33.172 1.00 96.19 94 ALA A C 1
ATOM 765 O O . ALA A 1 94 ? 21.019 3.986 -32.751 1.00 96.19 94 ALA A O 1
ATOM 766 N N . ASN A 1 95 ? 23.259 4.114 -32.638 1.00 95.94 95 ASN A N 1
ATOM 767 C CA . ASN A 1 95 ? 23.444 3.172 -31.534 1.00 95.94 95 ASN A CA 1
ATOM 768 C C . ASN A 1 95 ? 23.318 3.840 -30.155 1.00 95.94 95 ASN A C 1
ATOM 770 O O . ASN A 1 95 ? 23.409 3.150 -29.139 1.00 95.94 95 ASN A O 1
ATOM 774 N N . TYR A 1 96 ? 23.128 5.164 -30.098 1.00 97.50 96 TYR A N 1
ATOM 775 C CA . TYR A 1 96 ? 22.879 5.897 -28.858 1.00 97.50 96 TYR A CA 1
ATOM 776 C C . TYR A 1 96 ? 21.377 6.003 -28.581 1.00 97.50 96 TYR A C 1
ATOM 778 O O . TYR A 1 96 ? 20.641 6.715 -29.270 1.00 97.50 96 TYR A O 1
ATOM 786 N N . PHE A 1 97 ? 20.926 5.329 -27.525 1.00 97.56 97 PHE A N 1
ATOM 787 C CA . PHE A 1 97 ? 19.526 5.303 -27.104 1.00 97.56 97 PHE A CA 1
ATOM 788 C C . PHE A 1 97 ? 19.313 6.170 -25.861 1.00 97.56 97 PHE A C 1
ATOM 790 O O . PHE A 1 97 ? 20.202 6.211 -25.007 1.00 97.56 97 PHE A O 1
ATOM 797 N N . PRO A 1 98 ? 18.154 6.840 -25.716 1.00 97.62 98 PRO A N 1
ATOM 798 C CA . PRO A 1 98 ? 17.804 7.526 -24.478 1.00 97.62 98 PRO A CA 1
ATOM 799 C C . PRO A 1 98 ? 17.906 6.559 -23.296 1.00 97.62 98 PRO A C 1
ATOM 801 O O . PRO A 1 98 ? 17.469 5.415 -23.387 1.00 97.62 98 PRO A O 1
ATOM 804 N N . MET A 1 99 ? 18.473 7.007 -22.183 1.00 96.56 99 MET A N 1
ATOM 805 C CA . MET A 1 99 ? 18.726 6.184 -21.008 1.00 96.56 99 MET A CA 1
ATOM 806 C C . MET A 1 99 ? 18.304 6.902 -19.729 1.00 96.56 99 MET A C 1
ATOM 808 O O . MET A 1 99 ? 18.463 8.121 -19.589 1.00 96.56 99 MET A O 1
ATOM 812 N N . ARG A 1 100 ? 17.834 6.124 -18.751 1.00 95.56 100 ARG A N 1
ATOM 813 C CA . ARG A 1 100 ? 17.689 6.576 -17.369 1.00 95.56 100 ARG A CA 1
ATOM 814 C C . ARG A 1 100 ? 18.276 5.590 -16.367 1.00 95.56 100 ARG A C 1
ATOM 816 O O . ARG A 1 100 ? 17.922 4.411 -16.357 1.00 95.56 100 ARG A O 1
ATOM 823 N N . ARG A 1 101 ? 19.128 6.109 -15.475 1.00 92.12 101 ARG A N 1
ATOM 824 C CA . ARG A 1 101 ? 19.712 5.339 -14.367 1.00 92.12 101 ARG A CA 1
ATOM 825 C C . ARG A 1 101 ? 19.080 5.694 -13.027 1.00 92.12 101 ARG A C 1
ATOM 827 O O . ARG A 1 101 ? 18.840 4.801 -12.211 1.00 92.12 101 ARG A O 1
ATOM 834 N N . SER A 1 102 ? 18.857 6.985 -12.773 1.00 91.81 102 SER A N 1
ATOM 835 C CA . SER A 1 102 ? 18.443 7.450 -11.451 1.00 91.81 102 SER A CA 1
ATOM 836 C C . SER A 1 102 ? 16.929 7.413 -11.250 1.00 91.81 102 SER A C 1
ATOM 838 O O . SER A 1 102 ? 16.127 7.689 -12.145 1.00 91.81 102 SER A O 1
ATOM 840 N N . LEU A 1 103 ? 16.542 7.142 -10.003 1.00 92.44 103 LEU A N 1
ATOM 841 C CA . LEU A 1 103 ? 15.172 7.305 -9.516 1.00 92.44 103 LEU A CA 1
ATOM 842 C C . LEU A 1 103 ? 14.834 8.771 -9.200 1.00 92.44 103 LEU A C 1
ATOM 844 O O . LEU A 1 103 ? 13.688 9.081 -8.866 1.00 92.44 103 LEU A O 1
ATOM 848 N N . LYS A 1 104 ? 15.813 9.688 -9.269 1.00 93.31 104 LYS A N 1
ATOM 849 C CA . LYS A 1 104 ? 15.615 11.108 -8.950 1.00 93.31 104 LYS A CA 1
ATOM 850 C C . LYS A 1 104 ? 14.504 11.687 -9.822 1.00 93.31 104 LYS A C 1
ATOM 852 O O . LYS A 1 104 ? 14.618 11.674 -11.037 1.00 93.31 104 LYS A O 1
ATOM 857 N N . GLY A 1 105 ? 13.449 12.205 -9.199 1.00 90.75 105 GLY A N 1
ATOM 858 C CA . GLY A 1 105 ? 12.314 12.832 -9.883 1.00 90.75 105 GLY A CA 1
ATOM 859 C C . GLY A 1 105 ? 11.278 11.872 -10.482 1.00 90.75 105 GLY A C 1
ATOM 860 O O . GLY A 1 105 ? 10.232 12.347 -10.911 1.00 90.75 105 GLY A O 1
ATOM 861 N N . ILE A 1 106 ? 11.510 10.553 -10.470 1.00 94.19 106 ILE A N 1
ATOM 862 C CA . ILE A 1 106 ? 10.484 9.569 -10.847 1.00 94.19 106 ILE A CA 1
ATOM 863 C C . ILE A 1 106 ? 9.374 9.585 -9.800 1.00 94.19 106 ILE A C 1
ATOM 865 O O . ILE A 1 106 ? 9.647 9.452 -8.605 1.00 94.19 106 ILE A O 1
ATOM 869 N N . LYS A 1 107 ? 8.125 9.731 -10.236 1.00 95.25 107 LYS A N 1
ATOM 870 C CA . LYS A 1 107 ? 6.933 9.679 -9.381 1.00 95.25 107 LYS A CA 1
ATOM 871 C C . LYS A 1 107 ? 5.988 8.594 -9.901 1.00 95.25 107 LYS A C 1
ATOM 873 O O . LYS A 1 107 ? 6.162 8.115 -11.016 1.00 95.25 107 LYS A O 1
ATOM 878 N N . GLN A 1 108 ? 5.006 8.208 -9.091 1.00 96.50 108 GLN A N 1
ATOM 879 C CA . GLN A 1 108 ? 3.916 7.339 -9.547 1.00 96.50 108 GLN A CA 1
ATOM 880 C C . GLN A 1 108 ? 3.260 7.965 -10.786 1.00 96.50 108 GLN A C 1
ATOM 882 O O . GLN A 1 108 ? 3.108 9.186 -10.831 1.00 96.50 108 GLN A O 1
ATOM 887 N N . TYR A 1 109 ? 2.921 7.156 -11.789 1.00 96.94 109 TYR A N 1
ATOM 888 C CA . TYR A 1 109 ? 2.286 7.555 -13.057 1.00 96.94 109 TYR A CA 1
ATOM 889 C C . TYR A 1 109 ? 3.102 8.449 -14.009 1.00 96.94 109 TYR A C 1
ATOM 891 O O . TYR A 1 109 ? 2.780 8.550 -15.199 1.00 96.94 109 TYR A O 1
ATOM 899 N N . ILE A 1 110 ? 4.141 9.127 -13.508 1.00 95.12 110 ILE A N 1
ATOM 900 C CA . ILE A 1 110 ? 4.819 10.224 -14.203 1.00 95.12 110 ILE A CA 1
ATOM 901 C C . ILE A 1 110 ? 6.245 9.825 -14.579 1.00 95.12 110 ILE A C 1
ATOM 903 O O . ILE A 1 110 ? 7.146 9.732 -13.738 1.00 95.12 110 ILE A O 1
ATOM 907 N N . TRP A 1 111 ? 6.459 9.715 -15.886 1.00 94.12 111 TRP A N 1
ATOM 908 C CA . TRP A 1 111 ? 7.779 9.699 -16.498 1.00 94.12 111 TRP A CA 1
ATOM 909 C C . TRP A 1 111 ? 8.287 11.125 -16.736 1.00 94.12 111 TRP A C 1
ATOM 911 O O . TRP A 1 111 ? 7.552 11.975 -17.235 1.00 94.12 111 TRP A O 1
ATOM 921 N N . ILE A 1 112 ? 9.555 11.392 -16.406 1.00 91.50 112 ILE A N 1
ATOM 922 C CA . ILE A 1 112 ? 10.158 12.734 -16.541 1.00 91.50 112 ILE A CA 1
ATOM 923 C C . ILE A 1 112 ? 11.210 12.824 -17.662 1.00 91.50 112 ILE A C 1
ATOM 925 O O . ILE A 1 112 ? 11.956 13.796 -17.717 1.00 91.50 112 ILE A O 1
ATOM 929 N N . GLY A 1 113 ? 11.285 11.824 -18.547 1.00 92.94 113 GLY A N 1
ATOM 930 C CA . GLY A 1 113 ? 12.230 11.792 -19.671 1.00 92.94 113 GLY A CA 1
ATOM 931 C C . GLY A 1 113 ? 13.520 11.014 -19.394 1.00 92.94 113 GLY A C 1
ATOM 932 O O . GLY A 1 113 ? 13.739 10.494 -18.301 1.00 92.94 113 GLY A O 1
ATOM 933 N N . SER A 1 114 ? 14.390 10.917 -20.396 1.00 93.88 114 SER A N 1
ATOM 934 C CA . SER A 1 114 ? 15.737 10.352 -20.249 1.00 93.88 114 SER A CA 1
ATOM 935 C C . SER A 1 114 ? 16.705 11.350 -19.612 1.00 93.88 114 SER A C 1
ATOM 937 O O . SER A 1 114 ? 16.544 12.559 -19.744 1.00 93.88 114 SER A O 1
ATOM 939 N N . GLU A 1 115 ? 17.745 10.846 -18.954 1.00 94.62 115 GLU A N 1
ATOM 940 C CA . GLU A 1 115 ? 18.807 11.672 -18.356 1.00 94.62 115 GLU A CA 1
ATOM 941 C C . GLU A 1 115 ? 19.957 11.917 -19.334 1.00 94.62 115 GLU A C 1
ATOM 943 O O . GLU A 1 115 ? 20.586 12.975 -19.324 1.00 94.62 115 GLU A O 1
ATOM 948 N N . LYS A 1 116 ? 20.249 10.901 -20.147 1.00 96.50 116 LYS A N 1
ATOM 949 C CA . LYS A 1 116 ? 21.380 10.829 -21.070 1.00 96.50 116 LYS A CA 1
ATOM 950 C C . LYS A 1 116 ? 21.039 9.909 -22.237 1.00 96.50 116 LYS A C 1
ATOM 952 O O . LYS A 1 116 ? 19.970 9.307 -22.266 1.00 96.50 116 LYS A O 1
ATOM 957 N N . TYR A 1 117 ? 21.984 9.759 -23.148 1.00 97.88 117 TYR A N 1
ATOM 958 C CA . TYR A 1 117 ? 22.033 8.717 -24.154 1.00 97.88 117 TYR A CA 1
ATOM 959 C C . TYR A 1 117 ? 23.125 7.706 -23.809 1.00 97.88 117 TYR A C 1
ATOM 961 O O . TYR A 1 117 ? 24.170 8.077 -23.276 1.00 97.88 117 TYR A O 1
ATOM 969 N N . LEU A 1 118 ? 22.886 6.440 -24.133 1.00 97.31 118 LEU A N 1
ATOM 970 C CA . LEU A 1 118 ? 23.817 5.333 -23.953 1.00 97.31 118 LEU A CA 1
ATOM 971 C C . LEU A 1 118 ? 24.088 4.683 -25.305 1.00 97.31 118 LEU A C 1
ATOM 973 O O . LEU A 1 118 ? 23.140 4.259 -25.970 1.00 97.31 118 LEU A O 1
ATOM 977 N N . LYS A 1 119 ? 25.364 4.546 -25.673 1.00 97.06 119 LYS A N 1
ATOM 978 C CA . LYS A 1 119 ? 25.780 3.640 -26.744 1.00 97.06 119 LYS A CA 1
ATOM 979 C C . LYS A 1 119 ? 25.423 2.228 -26.310 1.00 97.06 119 LYS A C 1
ATOM 981 O O . LYS A 1 119 ? 25.996 1.738 -25.348 1.00 97.06 119 LYS A O 1
ATOM 986 N N . TYR A 1 120 ? 24.471 1.576 -26.957 1.00 95.25 120 TYR A N 1
ATOM 987 C CA . TYR A 1 120 ? 24.060 0.233 -26.555 1.00 95.25 120 TYR A CA 1
ATOM 988 C C . TYR A 1 120 ? 24.936 -0.826 -27.233 1.00 95.25 120 TYR A C 1
ATOM 990 O O . TYR A 1 120 ? 25.205 -0.721 -28.428 1.00 95.25 120 TYR A O 1
ATOM 998 N N . GLY A 1 121 ? 25.408 -1.837 -26.496 1.00 93.62 121 GLY A N 1
ATOM 999 C CA . GLY A 1 121 ? 26.246 -2.892 -27.077 1.00 93.62 121 GLY A CA 1
ATOM 1000 C C . GLY A 1 121 ? 26.832 -3.882 -26.069 1.00 93.62 121 GLY A C 1
ATOM 1001 O O . GLY A 1 121 ? 26.457 -3.902 -24.901 1.00 93.62 121 GLY A O 1
ATOM 1002 N N . SER A 1 122 ? 27.789 -4.690 -26.531 1.00 92.38 122 SER A N 1
ATOM 1003 C CA . SER A 1 122 ? 28.421 -5.787 -25.774 1.00 92.38 122 SER A CA 1
ATOM 1004 C C . SER A 1 122 ? 29.295 -5.353 -24.592 1.00 92.38 122 SER A C 1
ATOM 1006 O O . SER A 1 122 ? 29.740 -6.194 -23.822 1.00 92.38 122 SER A O 1
ATOM 1008 N N . HIS A 1 123 ? 29.547 -4.054 -24.428 1.00 91.44 123 HIS A N 1
ATOM 1009 C CA . HIS A 1 123 ? 30.330 -3.513 -23.313 1.00 91.44 123 HIS A CA 1
ATOM 1010 C C . HIS A 1 123 ? 29.523 -3.385 -22.007 1.00 91.44 123 HIS A C 1
ATOM 1012 O O . HIS A 1 123 ? 30.083 -2.971 -20.989 1.00 91.44 123 HIS A O 1
ATOM 1018 N N . LEU A 1 124 ? 28.217 -3.673 -22.040 1.00 92.06 124 LEU A N 1
ATOM 1019 C CA . LEU A 1 124 ? 27.352 -3.665 -20.863 1.00 92.06 124 LEU A CA 1
ATOM 1020 C C . LEU A 1 124 ? 27.547 -4.946 -20.045 1.00 92.06 124 LEU A C 1
ATOM 1022 O O . LEU A 1 124 ? 27.550 -6.034 -20.612 1.00 92.06 124 LEU A O 1
ATOM 1026 N N . ASP A 1 125 ? 27.640 -4.819 -18.718 1.00 89.50 125 ASP A N 1
ATOM 1027 C CA . ASP A 1 125 ? 27.859 -5.960 -17.804 1.00 89.50 125 ASP A CA 1
ATOM 1028 C C . ASP A 1 125 ? 26.753 -7.021 -17.918 1.00 89.50 125 ASP A C 1
ATOM 1030 O O . ASP A 1 125 ? 26.999 -8.223 -17.979 1.00 89.50 125 ASP A O 1
ATOM 1034 N N . ARG A 1 126 ? 25.501 -6.563 -17.999 1.00 88.38 126 ARG A N 1
ATOM 1035 C CA . ARG A 1 126 ? 24.343 -7.403 -18.309 1.00 88.38 126 ARG A CA 1
ATOM 1036 C C . ARG A 1 126 ? 23.473 -6.685 -19.326 1.00 88.38 126 ARG A C 1
ATOM 1038 O O . ARG A 1 126 ? 22.459 -6.074 -18.974 1.00 88.38 126 ARG A O 1
ATOM 1045 N N . GLY A 1 127 ? 23.932 -6.709 -20.575 1.00 87.00 127 GLY A N 1
ATOM 1046 C CA . GLY A 1 127 ? 23.140 -6.281 -21.722 1.00 87.00 127 GLY A CA 1
ATOM 1047 C C . GLY A 1 127 ? 21.891 -7.150 -21.888 1.00 87.00 127 GLY A C 1
ATOM 1048 O O . GLY A 1 127 ? 21.888 -8.329 -21.550 1.00 87.00 127 GLY A O 1
ATOM 1049 N N . MET A 1 128 ? 20.831 -6.547 -22.412 1.00 89.81 128 MET A N 1
ATOM 1050 C CA . MET A 1 128 ? 19.585 -7.205 -22.799 1.00 89.81 128 MET A CA 1
ATOM 1051 C C . MET A 1 128 ? 19.418 -7.062 -24.312 1.00 89.81 128 MET A C 1
ATOM 1053 O O . MET A 1 128 ? 20.107 -6.268 -24.954 1.00 89.81 128 MET A O 1
ATOM 1057 N N . THR A 1 129 ? 18.486 -7.789 -24.917 1.00 92.25 129 THR A N 1
ATOM 1058 C CA . THR A 1 129 ? 18.096 -7.463 -26.291 1.00 92.25 129 THR A CA 1
ATOM 1059 C C . THR A 1 129 ? 17.381 -6.111 -26.298 1.00 92.25 129 THR A C 1
ATOM 1061 O O . THR A 1 129 ? 16.597 -5.795 -25.399 1.00 92.25 129 THR A O 1
ATOM 1064 N N . ILE A 1 130 ? 17.649 -5.279 -27.311 1.00 92.38 130 ILE A N 1
ATOM 1065 C CA . ILE A 1 130 ? 17.056 -3.933 -27.398 1.00 92.38 130 ILE A CA 1
ATOM 1066 C C . ILE A 1 130 ? 15.521 -3.980 -27.423 1.00 92.38 130 ILE A C 1
ATOM 1068 O O . ILE A 1 130 ? 14.857 -3.045 -26.979 1.00 92.38 130 ILE A O 1
ATOM 1072 N N . ASP A 1 131 ? 14.957 -5.091 -27.896 1.00 92.75 131 ASP A N 1
ATOM 1073 C CA . ASP A 1 131 ? 13.518 -5.308 -28.001 1.00 92.75 131 ASP A CA 1
ATOM 1074 C C . ASP A 1 131 ? 12.816 -5.306 -26.644 1.00 92.75 131 ASP A C 1
ATOM 1076 O O . ASP A 1 131 ? 11.648 -4.927 -26.581 1.00 92.75 131 ASP A O 1
ATOM 1080 N N . VAL A 1 132 ? 13.510 -5.625 -25.545 1.00 91.56 132 VAL A N 1
ATOM 1081 C CA . VAL A 1 132 ? 12.973 -5.490 -24.177 1.00 91.56 132 VAL A CA 1
ATOM 1082 C C . VAL A 1 132 ? 12.535 -4.051 -23.885 1.00 91.56 132 VAL A C 1
ATOM 1084 O O . VAL A 1 132 ? 11.537 -3.831 -23.203 1.00 91.56 132 VAL A O 1
ATOM 1087 N N . PHE A 1 133 ? 13.241 -3.063 -24.439 1.00 94.06 133 PHE A N 1
ATOM 1088 C CA . PHE A 1 133 ? 12.970 -1.645 -24.204 1.00 94.06 133 PHE A CA 1
ATOM 1089 C C . PHE A 1 133 ? 11.985 -1.037 -25.204 1.00 94.06 133 PHE A C 1
ATOM 1091 O O . PHE A 1 133 ? 11.579 0.112 -25.020 1.00 94.06 133 PHE A O 1
ATOM 1098 N N . LYS A 1 134 ? 11.591 -1.762 -26.253 1.00 93.31 134 LYS A N 1
ATOM 1099 C CA . LYS A 1 134 ? 10.649 -1.276 -27.270 1.00 93.31 134 LYS A CA 1
ATOM 1100 C C . LYS A 1 134 ? 9.197 -1.507 -26.848 1.00 93.31 134 LYS A C 1
ATOM 1102 O O . LYS A 1 134 ? 8.904 -2.413 -26.071 1.00 93.31 134 LYS A O 1
ATOM 1107 N N . GLY A 1 135 ? 8.301 -0.696 -27.408 1.00 91.44 135 GLY A N 1
ATOM 1108 C CA . GLY A 1 135 ? 6.855 -0.856 -27.274 1.00 91.44 135 GLY A CA 1
ATOM 1109 C C . GLY A 1 135 ? 6.280 -0.407 -25.930 1.00 91.44 135 GLY A C 1
ATOM 1110 O O . GLY A 1 135 ? 6.975 0.158 -25.073 1.00 91.44 135 GLY A O 1
ATOM 1111 N N . HIS A 1 136 ? 4.979 -0.664 -25.789 1.00 92.56 136 HIS A N 1
ATOM 1112 C CA . HIS A 1 136 ? 4.200 -0.400 -24.587 1.00 92.56 136 HIS A CA 1
ATOM 1113 C C . HIS A 1 136 ? 4.654 -1.313 -23.450 1.00 92.56 136 HIS A C 1
ATOM 1115 O O . HIS A 1 136 ? 4.687 -2.535 -23.580 1.00 92.56 136 HIS A O 1
ATOM 1121 N N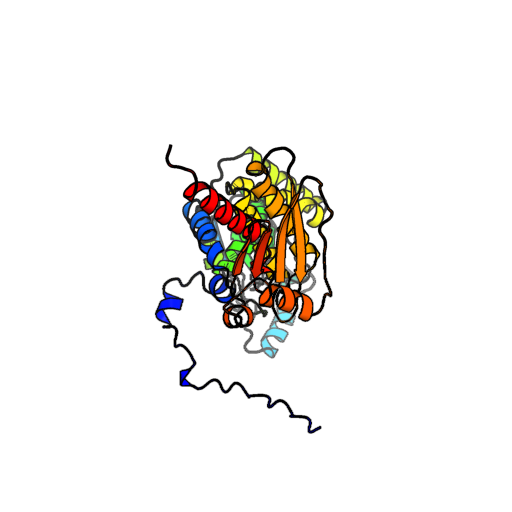 . LYS A 1 137 ? 5.039 -0.707 -22.332 1.00 94.38 137 LYS A N 1
ATOM 1122 C CA . LYS A 1 137 ? 5.567 -1.419 -21.171 1.00 94.38 137 LYS A CA 1
ATOM 1123 C C . LYS A 1 137 ? 5.237 -0.688 -19.886 1.00 94.38 137 LYS A C 1
ATOM 1125 O O . LYS A 1 137 ? 5.184 0.546 -19.850 1.00 94.38 137 LYS A O 1
ATOM 1130 N N . LEU A 1 138 ? 5.071 -1.462 -18.826 1.00 96.25 138 LEU A N 1
ATOM 1131 C CA . LEU A 1 138 ? 4.992 -0.969 -17.466 1.00 96.25 138 LEU A CA 1
ATOM 1132 C C . LEU A 1 138 ? 6.380 -1.032 -16.842 1.00 96.25 138 LEU A C 1
ATOM 1134 O O . LEU A 1 138 ? 7.066 -2.052 -16.902 1.00 96.25 138 LEU A O 1
ATOM 1138 N N . VAL A 1 139 ? 6.793 0.070 -16.236 1.00 97.00 139 VAL A N 1
ATOM 1139 C CA . VAL A 1 139 ? 8.064 0.181 -15.536 1.00 97.00 139 VAL A CA 1
ATOM 1140 C C . VAL A 1 139 ? 7.781 0.290 -14.054 1.00 97.00 139 VAL A C 1
ATOM 1142 O O . VAL A 1 139 ? 7.037 1.173 -13.635 1.00 97.00 139 VAL A O 1
ATOM 1145 N N . VAL A 1 140 ? 8.406 -0.574 -13.261 1.00 97.56 140 VAL A N 1
ATOM 1146 C CA . VAL A 1 140 ? 8.247 -0.604 -11.805 1.00 97.56 140 VAL A CA 1
ATOM 1147 C C . VAL A 1 140 ? 9.601 -0.373 -11.148 1.00 97.56 140 VAL A C 1
ATOM 1149 O O . VAL A 1 140 ? 10.590 -1.026 -11.485 1.00 97.56 140 VAL A O 1
ATOM 1152 N N . THR A 1 141 ? 9.689 0.568 -10.212 1.00 95.69 141 THR A N 1
ATOM 1153 C CA . THR A 1 141 ? 10.930 0.794 -9.463 1.00 95.69 141 THR A CA 1
ATOM 1154 C C . THR A 1 141 ? 11.185 -0.348 -8.489 1.00 95.69 141 THR A C 1
ATOM 1156 O O . THR A 1 141 ? 10.286 -0.771 -7.767 1.00 95.69 141 THR A O 1
ATOM 1159 N N . ARG A 1 142 ? 12.437 -0.795 -8.396 1.00 92.94 142 ARG A N 1
ATOM 1160 C CA . ARG A 1 142 ? 12.834 -1.862 -7.466 1.00 92.94 142 ARG A CA 1
ATOM 1161 C C . ARG A 1 142 ? 12.973 -1.388 -6.025 1.00 92.94 142 ARG A C 1
ATOM 1163 O O . ARG A 1 142 ? 12.908 -2.201 -5.116 1.00 92.94 142 ARG A O 1
ATOM 1170 N N . ASN A 1 143 ? 13.196 -0.095 -5.811 1.00 90.56 143 ASN A N 1
ATOM 1171 C CA . ASN A 1 143 ? 13.382 0.465 -4.474 1.00 90.56 143 ASN A CA 1
ATOM 1172 C C . ASN A 1 143 ? 12.052 0.948 -3.891 1.00 90.56 143 ASN A C 1
ATOM 1174 O O . ASN A 1 143 ? 11.155 1.359 -4.628 1.00 90.56 143 ASN A O 1
ATOM 1178 N N . TRP A 1 144 ? 11.979 0.966 -2.562 1.00 87.88 144 TRP A N 1
ATOM 1179 C CA . TRP A 1 144 ? 10.855 1.525 -1.820 1.00 87.88 144 TRP A CA 1
ATOM 1180 C C . TRP A 1 144 ? 10.891 3.065 -1.775 1.00 87.88 144 TRP A C 1
ATOM 1182 O O . TRP A 1 144 ? 11.970 3.651 -1.651 1.00 87.88 144 TRP A O 1
ATOM 1192 N N . PRO A 1 145 ? 9.731 3.750 -1.824 1.00 89.31 145 PRO A N 1
ATOM 1193 C CA . PRO A 1 145 ? 8.415 3.201 -2.153 1.00 89.31 145 PRO A CA 1
ATOM 1194 C C . PRO A 1 145 ? 8.344 2.777 -3.625 1.00 89.31 145 PRO A C 1
ATOM 1196 O O . PRO A 1 145 ? 8.896 3.467 -4.486 1.00 89.31 145 PRO A O 1
ATOM 1199 N N . VAL A 1 146 ? 7.638 1.675 -3.891 1.00 92.19 146 VAL A N 1
ATOM 1200 C CA . VAL A 1 146 ? 7.400 1.163 -5.247 1.00 92.19 146 VAL A CA 1
ATOM 1201 C C . VAL A 1 146 ? 6.603 2.190 -6.049 1.00 92.19 146 VAL A C 1
ATOM 1203 O O . VAL A 1 146 ? 5.644 2.785 -5.556 1.00 92.19 146 VAL A O 1
ATOM 1206 N N . ARG A 1 147 ? 7.038 2.440 -7.283 1.00 96.31 147 ARG A N 1
ATOM 1207 C CA . ARG A 1 147 ? 6.397 3.361 -8.225 1.00 96.31 147 ARG A CA 1
ATOM 1208 C C . ARG A 1 147 ? 6.281 2.654 -9.559 1.00 96.31 147 ARG A C 1
ATOM 1210 O O . ARG A 1 147 ? 7.285 2.147 -10.061 1.00 96.31 147 ARG A O 1
ATOM 1217 N N . ALA A 1 148 ? 5.089 2.673 -10.132 1.00 97.62 148 ALA A N 1
ATOM 1218 C CA . ALA A 1 148 ? 4.834 2.187 -11.474 1.00 97.62 148 ALA A CA 1
ATOM 1219 C C . ALA A 1 148 ? 4.553 3.358 -12.425 1.00 97.62 148 ALA A C 1
ATOM 1221 O O . ALA A 1 148 ? 3.921 4.348 -12.038 1.00 97.62 148 ALA A O 1
ATOM 1222 N N . PHE A 1 149 ? 5.035 3.262 -13.660 1.00 97.06 149 PHE A N 1
ATOM 1223 C CA . PHE A 1 149 ? 4.665 4.171 -14.739 1.00 97.06 149 PHE A CA 1
ATOM 1224 C C . PHE A 1 149 ? 4.748 3.483 -16.103 1.00 97.06 149 PHE A C 1
ATOM 1226 O O . PHE A 1 149 ? 5.586 2.609 -16.319 1.00 97.06 149 PHE A O 1
ATOM 1233 N N . SER A 1 150 ? 3.888 3.878 -17.035 1.00 95.44 150 SER A N 1
ATOM 1234 C CA . SER A 1 150 ? 3.875 3.349 -18.405 1.00 95.44 150 SER A CA 1
ATOM 1235 C C . SER A 1 150 ? 4.800 4.118 -19.358 1.00 95.44 150 SER A C 1
ATOM 1237 O O . SER A 1 150 ? 4.965 5.333 -19.233 1.00 95.44 150 SER A O 1
ATOM 1239 N N . LEU A 1 151 ? 5.391 3.407 -20.327 1.00 94.44 151 LEU A N 1
ATOM 1240 C CA . LEU A 1 151 ? 6.200 3.956 -21.423 1.00 94.44 151 LEU A CA 1
ATOM 1241 C C . LEU A 1 151 ? 5.849 3.294 -22.759 1.00 94.44 151 LEU A C 1
ATOM 1243 O O . LEU A 1 151 ? 5.646 2.084 -22.811 1.00 94.44 151 LEU A O 1
ATOM 1247 N N . SER A 1 152 ? 5.892 4.064 -23.846 1.00 92.88 152 SER A N 1
ATOM 1248 C CA . SER A 1 152 ? 5.854 3.572 -25.236 1.00 92.88 152 SER A CA 1
ATOM 1249 C C . SER A 1 152 ? 7.211 3.696 -25.939 1.00 92.88 152 SER A C 1
ATOM 1251 O O . SER A 1 152 ? 7.568 2.860 -26.769 1.00 92.88 152 SER A O 1
ATOM 1253 N N . ASP A 1 153 ? 7.997 4.716 -25.584 1.00 93.88 153 ASP A N 1
ATOM 1254 C CA . ASP A 1 153 ? 9.269 5.027 -26.240 1.00 93.88 153 ASP A CA 1
ATOM 1255 C C . ASP A 1 153 ? 10.359 3.997 -25.935 1.00 93.88 153 ASP A C 1
ATOM 1257 O O . ASP A 1 153 ? 10.380 3.371 -24.870 1.00 93.88 153 ASP A O 1
ATOM 1261 N N . THR A 1 154 ? 11.324 3.867 -26.850 1.00 95.88 154 THR A N 1
ATOM 1262 C CA . THR A 1 154 ? 12.521 3.043 -26.617 1.00 95.88 154 THR A CA 1
ATOM 1263 C C . THR A 1 154 ? 13.498 3.789 -25.716 1.00 95.88 154 THR A C 1
ATOM 1265 O O . THR A 1 154 ? 14.194 4.702 -26.159 1.00 95.88 154 THR A O 1
ATOM 1268 N N . VAL A 1 155 ? 13.543 3.396 -24.442 1.00 96.44 155 VAL A N 1
ATOM 1269 C CA . VAL A 1 155 ? 14.422 3.984 -23.422 1.00 96.44 155 VAL A CA 1
ATOM 1270 C C . VAL A 1 155 ? 15.130 2.871 -22.666 1.00 96.44 155 VAL A C 1
ATOM 1272 O O . VAL A 1 155 ? 14.480 1.976 -22.124 1.00 96.44 155 VAL A O 1
ATOM 1275 N N . ILE A 1 156 ? 16.456 2.954 -22.583 1.00 96.69 156 ILE A N 1
ATOM 1276 C CA . ILE A 1 156 ? 17.257 2.045 -21.770 1.00 96.69 156 ILE A CA 1
ATOM 1277 C C . ILE A 1 156 ? 17.084 2.406 -20.299 1.00 96.69 156 ILE A C 1
ATOM 1279 O O . ILE A 1 156 ? 17.453 3.492 -19.845 1.00 96.69 156 ILE A O 1
ATOM 1283 N N . LEU A 1 157 ? 16.534 1.472 -19.540 1.00 95.44 157 LEU A N 1
ATOM 1284 C CA . LEU A 1 157 ? 16.400 1.584 -18.096 1.00 95.44 157 LEU A CA 1
ATOM 1285 C C . LEU A 1 157 ? 17.513 0.767 -17.439 1.00 95.44 157 LEU A C 1
ATOM 1287 O O . LEU A 1 157 ? 17.842 -0.323 -17.906 1.00 95.44 157 LEU A O 1
ATOM 1291 N N . ALA A 1 158 ? 18.120 1.318 -16.389 1.00 93.56 158 ALA A N 1
ATOM 1292 C CA . ALA A 1 158 ? 19.181 0.653 -15.631 1.00 93.56 158 ALA A CA 1
ATOM 1293 C C . ALA A 1 158 ? 18.624 -0.259 -14.519 1.00 93.56 158 ALA A C 1
ATOM 1295 O O . ALA A 1 158 ? 17.416 -0.345 -14.300 1.00 93.56 158 ALA A O 1
ATOM 1296 N N . GLU A 1 159 ? 19.505 -0.884 -13.741 1.00 91.25 159 GLU A N 1
ATOM 1297 C CA . GLU A 1 159 ? 19.214 -1.946 -12.768 1.00 91.25 159 GLU A CA 1
ATOM 1298 C C . GLU A 1 159 ? 18.247 -1.599 -11.616 1.00 91.25 159 GLU A C 1
ATOM 1300 O O . GLU A 1 159 ? 17.895 -2.488 -10.836 1.00 91.25 159 GLU A O 1
ATOM 1305 N N . ASN A 1 160 ? 17.823 -0.337 -11.488 1.00 92.62 160 ASN A N 1
ATOM 1306 C CA . ASN A 1 160 ? 16.861 0.142 -10.485 1.00 92.62 160 ASN A CA 1
ATOM 1307 C C . ASN A 1 160 ? 15.393 -0.050 -10.896 1.00 92.62 160 ASN A C 1
ATOM 1309 O O . ASN A 1 160 ? 14.494 0.267 -10.112 1.00 92.62 160 ASN A O 1
ATOM 1313 N N . PHE A 1 161 ? 15.149 -0.548 -12.105 1.00 95.44 161 PHE A N 1
ATOM 1314 C CA . PHE A 1 161 ? 13.819 -0.727 -12.671 1.00 95.44 161 PHE A CA 1
ATOM 1315 C C . PHE A 1 161 ? 13.573 -2.192 -13.058 1.00 95.44 161 PHE A C 1
ATOM 1317 O O . PHE A 1 161 ? 14.500 -2.940 -13.377 1.00 95.44 161 PHE A O 1
ATOM 1324 N N . ASN A 1 162 ? 12.304 -2.577 -13.042 1.00 95.94 162 ASN A N 1
ATOM 1325 C CA . ASN A 1 162 ? 11.763 -3.788 -13.643 1.00 95.94 162 ASN A CA 1
ATOM 1326 C C . ASN A 1 162 ? 10.866 -3.372 -14.815 1.00 95.94 162 ASN A C 1
ATOM 1328 O O . ASN A 1 162 ? 10.178 -2.351 -14.723 1.00 95.94 162 ASN A O 1
ATOM 1332 N N . ILE A 1 163 ? 10.875 -4.149 -15.896 1.00 95.94 163 ILE A N 1
ATOM 1333 C CA . ILE A 1 163 ? 10.003 -3.957 -17.059 1.00 95.94 163 ILE A CA 1
ATOM 1334 C C . ILE A 1 163 ? 9.035 -5.132 -17.131 1.00 95.94 163 ILE A C 1
ATOM 1336 O O . ILE A 1 163 ? 9.450 -6.288 -17.029 1.00 95.94 163 ILE A O 1
ATOM 1340 N N . ILE A 1 164 ? 7.762 -4.815 -17.339 1.00 94.88 164 ILE A N 1
ATOM 1341 C CA . ILE A 1 164 ? 6.704 -5.784 -17.605 1.00 94.88 164 ILE A CA 1
ATOM 1342 C C . ILE A 1 164 ? 6.021 -5.378 -18.909 1.00 94.88 164 ILE A C 1
ATOM 1344 O O . ILE A 1 164 ? 5.599 -4.226 -19.056 1.00 94.88 164 ILE A O 1
ATOM 1348 N N . LYS A 1 165 ? 5.936 -6.300 -19.866 1.00 91.69 165 LYS A N 1
ATOM 1349 C CA . LYS A 1 165 ? 5.214 -6.072 -21.122 1.00 91.69 165 LYS A CA 1
ATOM 1350 C C . LYS A 1 165 ? 3.790 -6.588 -21.004 1.00 91.69 165 LYS A C 1
ATOM 1352 O O . LYS A 1 165 ? 3.569 -7.708 -20.552 1.00 91.69 165 LYS A O 1
ATOM 1357 N N . PHE A 1 166 ? 2.847 -5.757 -21.424 1.00 83.25 166 PHE A N 1
ATOM 1358 C CA . PHE A 1 166 ? 1.421 -6.055 -21.428 1.00 83.25 166 PHE A CA 1
ATOM 1359 C C . PHE A 1 166 ? 0.845 -5.764 -22.805 1.00 83.25 166 PHE A C 1
ATOM 1361 O O . PHE A 1 166 ? 1.380 -4.930 -23.543 1.00 83.25 166 PHE A O 1
ATOM 1368 N N . LYS A 1 167 ? -0.317 -6.358 -23.081 1.00 74.19 167 LYS A N 1
ATOM 1369 C CA . LYS A 1 167 ? -1.198 -5.850 -24.129 1.00 74.19 167 LYS A CA 1
ATOM 1370 C C . LYS A 1 167 ? -1.583 -4.391 -23.812 1.00 74.19 167 LYS A C 1
ATOM 1372 O O . LYS A 1 167 ? -1.787 -4.073 -22.636 1.00 74.19 167 LYS A O 1
ATOM 1377 N N . PRO A 1 168 ? -1.677 -3.500 -24.817 1.00 71.31 168 PRO A N 1
ATOM 1378 C CA . PRO A 1 168 ? -1.887 -2.066 -24.593 1.00 71.31 168 PRO A CA 1
ATOM 1379 C C . PRO A 1 168 ? -3.122 -1.731 -23.745 1.00 71.31 168 PRO A C 1
ATOM 1381 O O . PRO A 1 168 ? -3.063 -0.809 -22.931 1.00 71.31 168 PRO A O 1
ATOM 1384 N N . ASP A 1 169 ? -4.194 -2.509 -23.894 1.00 78.94 169 ASP A N 1
ATOM 1385 C CA . ASP A 1 169 ? -5.535 -2.181 -23.392 1.00 78.94 169 ASP A CA 1
ATOM 1386 C C . ASP A 1 169 ? -5.626 -2.102 -21.857 1.00 78.94 169 ASP A C 1
ATOM 1388 O O . ASP A 1 169 ? -6.422 -1.336 -21.322 1.00 78.94 169 ASP A O 1
ATOM 1392 N N . TYR A 1 170 ? -4.748 -2.805 -21.131 1.00 84.00 170 TYR A N 1
ATOM 1393 C CA . TYR A 1 170 ? -4.765 -2.856 -19.659 1.00 84.00 170 TYR A CA 1
ATOM 1394 C C . TYR A 1 170 ? -3.580 -2.154 -18.994 1.00 84.00 170 TYR A C 1
ATOM 1396 O O . TYR A 1 170 ? -3.424 -2.189 -17.771 1.00 84.00 170 TYR A O 1
ATOM 1404 N N . LEU A 1 171 ? -2.726 -1.482 -19.768 1.00 92.56 171 LEU A N 1
ATOM 1405 C CA . LEU A 1 171 ? -1.486 -0.927 -19.233 1.00 92.56 171 LEU A CA 1
ATOM 1406 C C . LEU A 1 171 ? -1.733 0.112 -18.125 1.00 92.56 171 LEU A C 1
ATOM 1408 O O . LEU A 1 171 ? -1.051 0.097 -17.100 1.00 92.56 171 LEU A O 1
ATOM 1412 N N . HIS A 1 172 ? -2.715 0.998 -18.312 1.00 95.00 172 HIS A N 1
ATOM 1413 C CA . HIS A 1 172 ? -3.070 2.013 -17.315 1.00 95.00 172 HIS A CA 1
ATOM 1414 C C . HIS A 1 172 ? -3.793 1.435 -16.098 1.00 95.00 172 HIS A C 1
ATOM 1416 O O . HIS A 1 172 ? -3.616 1.951 -14.996 1.00 95.00 172 HIS A O 1
ATOM 1422 N N . LEU A 1 173 ? -4.537 0.342 -16.274 1.00 96.69 173 LEU A N 1
ATOM 1423 C CA . LEU A 1 173 ? -5.147 -0.386 -15.168 1.00 96.69 173 LEU A CA 1
ATOM 1424 C C . LEU A 1 173 ? -4.068 -0.967 -14.243 1.00 96.69 173 LEU A C 1
ATOM 1426 O O . LEU A 1 173 ? -4.054 -0.676 -13.049 1.00 96.69 173 LEU A O 1
ATOM 1430 N N . PHE A 1 174 ? -3.101 -1.711 -14.790 1.00 96.69 174 PHE A N 1
ATOM 1431 C CA . PHE A 1 174 ? -2.009 -2.273 -13.985 1.00 96.69 174 PHE A CA 1
ATOM 1432 C C . PHE A 1 174 ? -1.115 -1.191 -13.371 1.00 96.69 174 PHE A C 1
ATOM 1434 O O . PHE A 1 174 ? -0.609 -1.348 -12.259 1.00 96.69 174 PHE A O 1
ATOM 1441 N N . GLU A 1 175 ? -0.948 -0.063 -14.063 1.00 96.88 175 GLU A N 1
ATOM 1442 C CA . GLU A 1 175 ? -0.277 1.117 -13.519 1.00 96.88 175 GLU A CA 1
ATOM 1443 C C . GLU A 1 175 ? -1.004 1.686 -12.290 1.00 96.88 175 GLU A C 1
ATOM 1445 O O . GLU A 1 175 ? -0.334 2.077 -11.332 1.00 96.88 175 GLU A O 1
ATOM 1450 N N . ALA A 1 176 ? -2.341 1.715 -12.283 1.00 98.12 176 ALA A N 1
ATOM 1451 C CA . ALA A 1 176 ? -3.131 2.113 -11.117 1.00 98.12 176 ALA A CA 1
ATOM 1452 C C . ALA A 1 176 ? -3.010 1.109 -9.974 1.00 98.12 176 ALA A C 1
ATOM 1454 O O . ALA A 1 176 ? -2.660 1.497 -8.857 1.00 98.12 176 ALA A O 1
ATOM 1455 N N . ILE A 1 177 ? -3.214 -0.178 -10.269 1.00 98.31 177 ILE A N 1
ATOM 1456 C CA . ILE A 1 177 ? -3.148 -1.254 -9.276 1.00 98.31 177 ILE A CA 1
ATOM 1457 C C . ILE A 1 177 ? -1.791 -1.228 -8.567 1.00 98.31 177 ILE A C 1
ATOM 1459 O O . ILE A 1 177 ? -1.753 -1.137 -7.345 1.00 98.31 177 ILE A O 1
ATOM 1463 N N . LEU A 1 178 ? -0.667 -1.191 -9.290 1.00 97.94 178 LEU A N 1
ATOM 1464 C CA . LEU A 1 178 ? 0.665 -1.208 -8.665 1.00 97.94 178 LEU A CA 1
ATOM 1465 C C . LEU A 1 178 ? 1.046 0.091 -7.928 1.00 97.94 178 LEU A C 1
ATOM 1467 O O . LEU A 1 178 ? 1.995 0.089 -7.144 1.00 97.94 178 LEU A O 1
ATOM 1471 N N . ASN A 1 179 ? 0.336 1.199 -8.156 1.00 98.06 179 ASN A N 1
ATOM 1472 C CA . ASN A 1 179 ? 0.518 2.458 -7.421 1.00 98.06 179 ASN A CA 1
ATOM 1473 C C . ASN A 1 179 ? -0.515 2.665 -6.294 1.00 98.06 179 ASN A C 1
ATOM 1475 O O . ASN A 1 179 ? -0.463 3.683 -5.586 1.00 98.06 179 ASN A O 1
ATOM 1479 N N . SER A 1 180 ? -1.454 1.735 -6.128 1.00 98.00 180 SER A N 1
ATOM 1480 C CA . SER A 1 180 ? -2.504 1.780 -5.112 1.00 98.00 180 SER A CA 1
ATOM 1481 C C . SER A 1 180 ? -1.980 1.474 -3.702 1.00 98.00 180 SER A C 1
ATOM 1483 O O . SER A 1 180 ? -0.868 0.967 -3.506 1.00 98.00 180 SER A O 1
ATOM 1485 N N . ASN A 1 181 ? -2.793 1.773 -2.690 1.00 97.38 181 ASN A N 1
ATOM 1486 C CA . ASN A 1 181 ? -2.486 1.406 -1.309 1.00 97.38 181 ASN A CA 1
ATOM 1487 C C . ASN A 1 181 ? -2.535 -0.109 -1.089 1.00 97.38 181 ASN A C 1
ATOM 1489 O O . ASN A 1 181 ? -1.727 -0.598 -0.300 1.00 97.38 181 ASN A O 1
ATOM 1493 N N . ILE A 1 182 ? -3.390 -0.862 -1.794 1.00 97.56 182 ILE A N 1
ATOM 1494 C CA . ILE A 1 182 ? -3.403 -2.329 -1.674 1.00 97.56 182 ILE A CA 1
ATOM 1495 C C . ILE A 1 182 ? -2.082 -2.934 -2.158 1.00 97.56 182 ILE A C 1
ATOM 1497 O O . ILE A 1 182 ? -1.513 -3.776 -1.466 1.00 97.56 182 ILE A O 1
ATOM 1501 N N . ALA A 1 183 ? -1.507 -2.427 -3.256 1.00 97.75 183 ALA A N 1
ATOM 1502 C CA . ALA A 1 183 ? -0.208 -2.905 -3.725 1.00 97.75 183 ALA A CA 1
ATOM 1503 C C . ALA A 1 183 ? 0.917 -2.582 -2.740 1.00 97.75 183 ALA A C 1
ATOM 1505 O O . ALA A 1 183 ? 1.745 -3.440 -2.429 1.00 97.75 183 ALA A O 1
ATOM 1506 N N . GLY A 1 184 ? 0.925 -1.357 -2.206 1.00 95.56 184 GLY A N 1
ATOM 1507 C CA . GLY A 1 184 ? 1.877 -0.959 -1.172 1.00 95.56 184 GLY A CA 1
ATOM 1508 C C . GLY A 1 184 ? 1.750 -1.794 0.106 1.00 95.56 184 GLY A C 1
ATOM 1509 O O . GLY A 1 184 ? 2.768 -2.150 0.691 1.00 95.56 184 GLY A O 1
ATOM 1510 N N . PHE A 1 185 ? 0.524 -2.125 0.516 1.00 95.69 185 PHE A N 1
ATOM 1511 C CA . PHE A 1 185 ? 0.233 -2.989 1.661 1.00 95.69 185 PHE A CA 1
ATOM 1512 C C . PHE A 1 185 ? 0.734 -4.414 1.420 1.00 95.69 185 PHE A C 1
ATOM 1514 O O . PHE A 1 185 ? 1.588 -4.884 2.168 1.00 95.69 185 PHE A O 1
ATOM 1521 N N . TYR A 1 186 ? 0.281 -5.055 0.341 1.00 96.25 186 TYR A N 1
ATOM 1522 C CA . TYR A 1 186 ? 0.605 -6.442 0.018 1.00 96.25 186 TYR A CA 1
ATOM 1523 C C . TYR A 1 186 ? 2.113 -6.652 -0.152 1.00 96.25 186 TYR A C 1
ATOM 1525 O O . TYR A 1 186 ? 2.713 -7.485 0.529 1.00 96.25 186 TYR A O 1
ATOM 1533 N N . LEU A 1 187 ? 2.757 -5.849 -1.011 1.00 94.69 187 LEU A N 1
ATOM 1534 C CA . LEU A 1 187 ? 4.188 -5.991 -1.281 1.00 94.69 187 LEU A CA 1
ATOM 1535 C C . LEU A 1 187 ? 5.020 -5.731 -0.023 1.00 94.69 187 LEU A C 1
ATOM 1537 O O . LEU A 1 187 ? 6.061 -6.363 0.160 1.00 94.69 187 LEU A O 1
ATOM 1541 N N . ALA A 1 188 ? 4.606 -4.784 0.826 1.00 91.56 188 ALA A N 1
ATOM 1542 C CA . ALA A 1 188 ? 5.360 -4.477 2.032 1.00 91.56 188 ALA A CA 1
ATOM 1543 C C . ALA A 1 188 ? 5.182 -5.579 3.077 1.00 91.56 188 ALA A C 1
ATOM 1545 O O . ALA A 1 188 ? 6.165 -6.048 3.638 1.00 91.56 188 ALA A O 1
ATOM 1546 N N . ALA A 1 189 ? 3.950 -6.035 3.290 1.00 90.25 189 ALA A N 1
ATOM 1547 C CA . ALA A 1 189 ? 3.662 -7.101 4.233 1.00 90.25 189 ALA A CA 1
ATOM 1548 C C . ALA A 1 189 ? 4.380 -8.410 3.867 1.00 90.25 189 ALA A C 1
ATOM 1550 O O . ALA A 1 189 ? 4.893 -9.077 4.760 1.00 90.25 189 ALA A O 1
ATOM 1551 N N . LYS A 1 190 ? 4.470 -8.744 2.572 1.00 90.19 190 LYS A N 1
ATOM 1552 C CA . LYS A 1 190 ? 5.102 -9.988 2.106 1.00 90.19 190 LYS A CA 1
ATOM 1553 C C . LYS A 1 190 ? 6.618 -9.899 1.925 1.00 90.19 190 LYS A C 1
ATOM 1555 O O . LYS A 1 190 ? 7.336 -10.852 2.210 1.00 90.19 190 LYS A O 1
ATOM 1560 N N . TYR A 1 191 ? 7.125 -8.776 1.411 1.00 89.81 191 TYR A N 1
ATOM 1561 C CA . TYR A 1 191 ? 8.478 -8.732 0.837 1.00 89.81 191 TYR A CA 1
ATOM 1562 C C . TYR A 1 191 ? 9.386 -7.631 1.401 1.00 89.81 191 TYR A C 1
ATOM 1564 O O . TYR A 1 191 ? 10.566 -7.562 1.034 1.00 89.81 191 TYR A O 1
ATOM 1572 N N . LEU A 1 192 ? 8.902 -6.752 2.287 1.00 87.06 192 LEU A N 1
ATOM 1573 C CA . LEU A 1 192 ? 9.732 -5.686 2.862 1.00 87.06 192 LEU A CA 1
ATOM 1574 C C . LEU A 1 192 ? 10.677 -6.230 3.937 1.00 87.06 192 LEU A C 1
ATOM 1576 O O . LEU A 1 192 ? 10.420 -6.055 5.119 1.00 87.06 192 LEU A O 1
ATOM 1580 N N . GLN A 1 193 ? 11.801 -6.832 3.524 1.00 79.38 193 GLN A N 1
ATOM 1581 C CA . GLN A 1 193 ? 12.831 -7.452 4.391 1.00 79.38 193 GLN A CA 1
ATOM 1582 C C . GLN A 1 193 ? 13.311 -6.607 5.580 1.00 79.38 193 GLN A C 1
ATOM 1584 O O . GLN A 1 193 ? 13.824 -7.145 6.557 1.00 79.38 193 GLN A O 1
ATOM 1589 N N . ARG A 1 194 ? 13.226 -5.278 5.491 1.00 74.44 194 ARG A N 1
ATOM 1590 C CA . ARG A 1 194 ? 13.594 -4.374 6.579 1.00 74.44 194 ARG A CA 1
ATOM 1591 C C . ARG A 1 194 ? 12.589 -3.229 6.642 1.00 74.44 194 ARG A C 1
ATOM 1593 O O . ARG A 1 194 ? 12.481 -2.497 5.657 1.00 74.44 194 ARG A O 1
ATOM 1600 N N . PRO A 1 195 ? 11.941 -2.994 7.797 1.00 64.69 195 PRO A N 1
ATOM 1601 C CA . PRO A 1 195 ? 11.120 -1.798 7.999 1.00 64.69 195 PRO A CA 1
ATOM 1602 C C . PRO A 1 195 ? 11.930 -0.501 7.805 1.00 64.69 195 PRO A C 1
ATOM 1604 O O . PRO A 1 195 ? 11.401 0.547 7.422 1.00 64.69 195 PRO A O 1
ATOM 1607 N N . GLU A 1 196 ? 13.247 -0.568 8.045 1.00 62.22 196 GLU A N 1
ATOM 1608 C CA . GLU A 1 196 ? 14.178 0.551 7.930 1.00 62.22 196 GLU A CA 1
ATOM 1609 C C . GLU A 1 196 ? 15.409 0.209 7.068 1.00 62.22 196 GLU A C 1
ATOM 1611 O O . GLU A 1 196 ? 16.108 -0.778 7.298 1.00 62.22 196 GLU A O 1
ATOM 1616 N N . GLY A 1 197 ? 15.716 1.070 6.090 1.00 58.38 197 GLY A N 1
ATOM 1617 C CA . GLY A 1 197 ? 16.938 1.007 5.277 1.00 58.38 197 GLY A CA 1
ATOM 1618 C C . GLY A 1 197 ? 16.699 0.862 3.769 1.00 58.38 197 GLY A C 1
ATOM 1619 O O . GLY A 1 197 ? 15.613 0.527 3.314 1.00 58.38 197 GLY A O 1
ATOM 1620 N N . ASN A 1 198 ? 17.745 1.122 2.976 1.00 55.84 198 ASN A N 1
ATOM 1621 C CA . ASN A 1 198 ? 17.683 1.190 1.504 1.00 55.84 198 ASN A CA 1
ATOM 1622 C C . ASN A 1 198 ? 17.890 -0.161 0.788 1.00 55.84 198 ASN A C 1
ATOM 1624 O O . ASN A 1 198 ? 18.091 -0.185 -0.425 1.00 55.84 198 ASN A O 1
ATOM 1628 N N . TRP A 1 199 ? 17.909 -1.276 1.521 1.00 61.69 199 TRP A N 1
ATOM 1629 C CA . TRP A 1 199 ? 18.399 -2.553 0.986 1.00 61.69 199 TRP A CA 1
ATOM 1630 C C . TRP A 1 199 ? 17.301 -3.523 0.554 1.00 61.69 199 TRP A C 1
ATOM 1632 O O . TRP A 1 199 ? 17.589 -4.443 -0.206 1.00 61.69 199 TRP A O 1
ATOM 1642 N N . SER A 1 200 ? 16.052 -3.311 0.972 1.00 77.25 200 SER A N 1
ATOM 1643 C CA . SER A 1 200 ? 14.936 -4.120 0.485 1.00 77.25 200 SER A CA 1
ATOM 1644 C C . SER A 1 200 ? 14.592 -3.700 -0.939 1.00 77.25 200 SER A C 1
ATOM 1646 O O . SER A 1 200 ? 14.300 -2.531 -1.198 1.00 77.25 200 SER A O 1
ATOM 1648 N N . LYS A 1 201 ? 14.641 -4.654 -1.868 1.00 88.62 201 LYS A N 1
ATOM 1649 C CA . LYS A 1 201 ? 14.265 -4.441 -3.263 1.00 88.62 201 LYS A CA 1
ATOM 1650 C C . LYS A 1 201 ? 13.102 -5.343 -3.630 1.00 88.62 201 LYS A C 1
ATOM 1652 O O . LYS A 1 201 ? 13.077 -6.509 -3.256 1.00 88.62 201 LYS A O 1
ATOM 1657 N N . ILE A 1 202 ? 12.183 -4.806 -4.417 1.00 90.88 202 ILE A N 1
ATOM 1658 C CA . ILE A 1 202 ? 11.224 -5.602 -5.167 1.00 90.88 202 ILE A CA 1
ATOM 1659 C C . ILE A 1 202 ? 11.937 -6.156 -6.400 1.00 90.88 202 ILE A C 1
ATOM 1661 O O . ILE A 1 202 ? 12.487 -5.412 -7.221 1.00 90.88 202 ILE A O 1
ATOM 1665 N N . ASP A 1 203 ? 11.985 -7.477 -6.504 1.00 90.62 203 ASP A N 1
ATOM 1666 C CA . ASP A 1 203 ? 12.466 -8.168 -7.689 1.00 90.62 203 ASP A CA 1
ATOM 1667 C C . ASP A 1 203 ? 11.300 -8.553 -8.612 1.00 90.62 203 ASP A C 1
ATOM 1669 O O . ASP A 1 203 ? 10.147 -8.179 -8.386 1.00 90.62 203 ASP A O 1
ATOM 1673 N N . LEU A 1 204 ? 11.622 -9.232 -9.711 1.00 92.06 204 LEU A N 1
ATOM 1674 C CA . LEU A 1 204 ? 10.613 -9.683 -10.664 1.00 92.06 204 LEU A CA 1
ATOM 1675 C C . LEU A 1 204 ? 9.742 -10.801 -10.105 1.00 92.06 204 LEU A C 1
ATOM 1677 O O . LEU A 1 204 ? 8.576 -10.869 -10.469 1.00 92.06 204 LEU A O 1
ATOM 1681 N N . GLU A 1 205 ? 10.284 -11.676 -9.261 1.00 93.50 205 GLU A N 1
ATOM 1682 C CA . GLU A 1 205 ? 9.539 -12.823 -8.743 1.00 93.50 205 GLU A CA 1
ATOM 1683 C C . GLU A 1 205 ? 8.439 -12.367 -7.785 1.00 93.50 205 GLU A C 1
ATOM 1685 O O . GLU A 1 205 ? 7.323 -12.882 -7.844 1.00 93.50 205 GLU A O 1
ATOM 1690 N N . HIS A 1 206 ? 8.700 -11.326 -6.990 1.00 94.75 206 HIS A N 1
ATOM 1691 C CA . HIS A 1 206 ? 7.677 -10.647 -6.196 1.00 94.75 206 HIS A CA 1
ATOM 1692 C C . HIS A 1 206 ? 6.568 -10.056 -7.082 1.00 94.75 206 HIS A C 1
ATOM 1694 O O . HIS A 1 206 ? 5.389 -10.215 -6.782 1.00 94.75 206 HIS A O 1
ATOM 1700 N N . LEU A 1 207 ? 6.926 -9.400 -8.195 1.00 96.06 207 LEU A N 1
ATOM 1701 C CA . LEU A 1 207 ? 5.941 -8.801 -9.107 1.00 96.06 207 LEU A CA 1
ATOM 1702 C C . LEU A 1 207 ? 5.136 -9.850 -9.879 1.00 96.06 207 LEU A C 1
ATOM 1704 O O . LEU A 1 207 ? 3.941 -9.666 -10.062 1.00 96.06 207 LEU A O 1
ATOM 1708 N N . LYS A 1 208 ? 5.752 -10.958 -10.299 1.00 95.44 208 LYS A N 1
ATOM 1709 C CA . LYS A 1 208 ? 5.067 -12.071 -10.981 1.00 95.44 208 LYS A CA 1
ATOM 1710 C C . LYS A 1 208 ? 3.981 -12.704 -10.114 1.00 95.44 208 LYS A C 1
ATOM 1712 O O . LYS A 1 208 ? 2.957 -13.131 -10.639 1.00 95.44 208 LYS A O 1
ATOM 1717 N N . LYS A 1 209 ? 4.229 -12.782 -8.804 1.00 96.44 209 LYS A N 1
ATOM 1718 C CA . LYS A 1 209 ? 3.308 -13.341 -7.805 1.00 96.44 209 LYS A CA 1
ATOM 1719 C C . LYS A 1 209 ? 2.263 -12.338 -7.318 1.00 96.44 209 LYS A C 1
ATOM 1721 O O . LYS A 1 209 ? 1.357 -12.742 -6.601 1.00 96.44 209 LYS A O 1
ATOM 1726 N N . PHE A 1 210 ? 2.385 -11.061 -7.684 1.00 97.62 210 PHE A N 1
ATOM 1727 C CA . PHE A 1 210 ? 1.470 -10.031 -7.215 1.00 97.62 210 PHE A CA 1
ATOM 1728 C C . PHE A 1 210 ? 0.019 -10.369 -7.618 1.00 97.62 210 PHE A C 1
ATOM 1730 O O . PHE A 1 210 ? -0.216 -10.623 -8.800 1.00 97.62 210 PHE A O 1
ATOM 1737 N N . PRO A 1 211 ? -0.938 -10.386 -6.675 1.00 97.88 211 PRO A N 1
ATOM 1738 C CA . PRO A 1 211 ? -2.317 -10.786 -6.931 1.00 97.88 211 PRO A CA 1
ATOM 1739 C C . PRO A 1 211 ? -3.064 -9.697 -7.703 1.00 97.88 211 PRO A C 1
ATOM 1741 O O . PRO A 1 211 ? -3.115 -8.552 -7.260 1.00 97.88 211 PRO A O 1
ATOM 1744 N N . ILE A 1 212 ? -3.644 -10.046 -8.847 1.00 97.75 212 ILE A N 1
ATOM 1745 C CA . ILE A 1 212 ? -4.508 -9.189 -9.667 1.00 97.75 212 ILE A CA 1
ATOM 1746 C C . ILE A 1 212 ? -5.950 -9.678 -9.540 1.00 97.75 212 ILE A C 1
ATOM 1748 O O . ILE A 1 212 ? -6.178 -10.877 -9.718 1.00 97.75 212 ILE A O 1
ATOM 1752 N N . PRO A 1 213 ? -6.907 -8.782 -9.240 1.00 96.81 213 PRO A N 1
ATOM 1753 C CA . PRO A 1 213 ? -8.279 -9.183 -8.987 1.00 96.81 213 PRO A CA 1
ATOM 1754 C C . PRO A 1 213 ? -8.949 -9.645 -10.282 1.00 96.81 213 PRO A C 1
ATOM 1756 O O . PRO A 1 213 ? -8.385 -9.540 -11.377 1.00 96.81 213 PRO A O 1
ATOM 1759 N N . ASP A 1 214 ? -10.171 -10.144 -10.160 1.00 93.56 214 ASP A N 1
ATOM 1760 C CA . ASP A 1 214 ? -10.994 -10.475 -11.315 1.00 93.56 214 ASP A CA 1
ATOM 1761 C C . ASP A 1 214 ? -11.326 -9.210 -12.128 1.00 93.56 214 ASP A C 1
ATOM 1763 O O . ASP A 1 214 ? -11.824 -8.218 -11.601 1.00 93.56 214 ASP A O 1
ATOM 1767 N N . LEU A 1 215 ? -11.043 -9.229 -13.430 1.00 93.88 215 LEU A N 1
ATOM 1768 C CA . LEU A 1 215 ? -11.154 -8.055 -14.305 1.00 93.88 215 LEU A CA 1
ATOM 1769 C C . LEU A 1 215 ? -12.491 -8.018 -15.061 1.00 93.88 215 LEU A C 1
ATOM 1771 O O . LEU A 1 215 ? -12.521 -7.722 -16.256 1.00 93.88 215 LEU A O 1
ATOM 1775 N N . LYS A 1 216 ? -13.592 -8.358 -14.381 1.00 93.31 216 LYS A N 1
ATOM 1776 C CA . LYS A 1 216 ? -14.942 -8.417 -14.977 1.00 93.31 216 LYS A CA 1
ATOM 1777 C C . LYS A 1 216 ? -15.710 -7.100 -14.923 1.00 93.31 216 LYS A C 1
ATOM 1779 O O . LYS A 1 216 ? -16.588 -6.895 -15.755 1.00 93.31 216 LYS A O 1
ATOM 1784 N N . ASP A 1 217 ? -15.413 -6.233 -13.958 1.00 94.62 217 ASP A N 1
ATOM 1785 C CA . ASP A 1 217 ? -16.111 -4.954 -13.812 1.00 94.62 217 ASP A CA 1
ATOM 1786 C C . ASP A 1 217 ? -15.539 -3.907 -14.780 1.00 94.62 217 ASP A C 1
ATOM 1788 O O . ASP A 1 217 ? -14.620 -3.145 -14.466 1.00 94.62 217 ASP A O 1
ATOM 1792 N N . GLU A 1 218 ? -16.071 -3.896 -16.002 1.00 95.12 218 GLU A N 1
ATOM 1793 C CA . GLU A 1 218 ? -15.648 -2.958 -17.040 1.00 95.12 218 GLU A CA 1
ATOM 1794 C C . GLU A 1 218 ? -15.903 -1.492 -16.659 1.00 95.12 218 GLU A C 1
ATOM 1796 O O . GLU A 1 218 ? -15.158 -0.614 -17.099 1.00 95.12 218 GLU A O 1
ATOM 1801 N N . GLU A 1 219 ? -16.922 -1.196 -15.847 1.00 96.62 219 GLU A N 1
ATOM 1802 C CA . GLU A 1 219 ? -17.242 0.176 -15.447 1.00 96.62 219 GLU A CA 1
ATOM 1803 C C . GLU A 1 219 ? -16.146 0.736 -14.537 1.00 96.62 219 GLU A C 1
ATOM 1805 O O . GLU A 1 219 ? -15.562 1.786 -14.837 1.00 96.62 219 GLU A O 1
ATOM 1810 N N . VAL A 1 220 ? -15.791 -0.009 -13.486 1.00 97.12 220 VAL A N 1
ATOM 1811 C CA . VAL A 1 220 ? -14.720 0.376 -12.559 1.0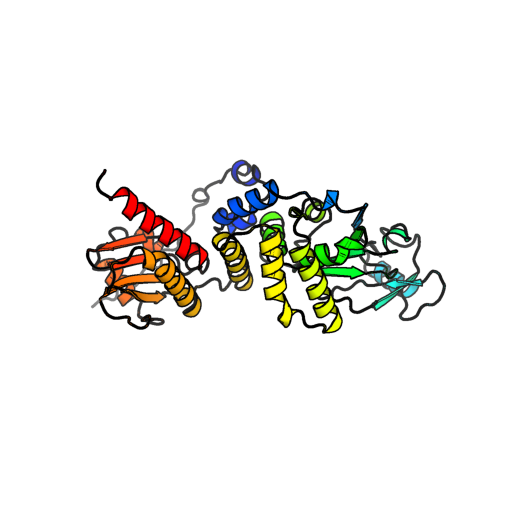0 97.12 220 VAL A CA 1
ATOM 1812 C C . VAL A 1 220 ? -13.370 0.436 -13.282 1.00 97.12 220 VAL A C 1
ATOM 1814 O O . VAL A 1 220 ? -12.608 1.392 -13.098 1.00 97.12 220 VAL A O 1
ATOM 1817 N N . ILE A 1 221 ? -13.076 -0.523 -14.170 1.00 96.81 221 ILE A N 1
ATOM 1818 C CA . ILE A 1 221 ? -11.842 -0.524 -14.976 1.00 96.81 221 ILE A CA 1
ATOM 1819 C C . ILE A 1 221 ? -11.746 0.737 -15.845 1.00 96.81 221 ILE A C 1
ATOM 1821 O O . ILE A 1 221 ? -10.709 1.413 -15.854 1.00 96.81 221 ILE A O 1
ATOM 1825 N N . ASN A 1 222 ? -12.817 1.078 -16.563 1.00 96.50 222 ASN A N 1
ATOM 1826 C CA . ASN A 1 222 ? -12.849 2.256 -17.426 1.00 96.50 222 ASN A CA 1
ATOM 1827 C C . ASN A 1 222 ? -12.689 3.548 -16.617 1.00 96.50 222 ASN A C 1
ATOM 1829 O O . ASN A 1 222 ? -11.973 4.464 -17.042 1.00 96.50 222 ASN A O 1
ATOM 1833 N N . GLU A 1 223 ? -13.291 3.612 -15.428 1.00 97.81 223 GLU A N 1
ATOM 1834 C CA . GLU A 1 223 ? -13.131 4.752 -14.532 1.00 97.81 223 GLU A CA 1
ATOM 1835 C C . GLU A 1 223 ? -11.683 4.904 -14.057 1.00 97.81 223 GLU A C 1
ATOM 1837 O O . GLU A 1 223 ? -11.123 6.004 -14.116 1.00 97.81 223 GLU A O 1
ATOM 1842 N N . ILE A 1 224 ? -11.026 3.807 -13.676 1.00 98.12 224 ILE A N 1
ATOM 1843 C CA . ILE A 1 224 ? -9.609 3.814 -13.291 1.00 98.12 224 ILE A CA 1
ATOM 1844 C C . ILE A 1 224 ? -8.741 4.340 -14.435 1.00 98.12 224 ILE A C 1
ATOM 1846 O O . ILE A 1 224 ? -7.932 5.250 -14.230 1.00 98.12 224 ILE A O 1
ATOM 1850 N N . ILE A 1 225 ? -8.924 3.825 -15.653 1.00 96.69 225 ILE A N 1
ATOM 1851 C CA . ILE A 1 225 ? -8.157 4.258 -16.832 1.00 96.69 225 ILE A CA 1
ATOM 1852 C C . ILE A 1 225 ? -8.370 5.758 -17.093 1.00 96.69 225 ILE A C 1
ATOM 1854 O O . ILE A 1 225 ? -7.411 6.500 -17.363 1.00 96.69 225 ILE A O 1
ATOM 1858 N N . ARG A 1 226 ? -9.611 6.239 -16.954 1.00 97.12 226 ARG A N 1
ATOM 1859 C CA . ARG A 1 226 ? -9.961 7.660 -17.085 1.00 97.12 226 ARG A CA 1
ATOM 1860 C C . ARG A 1 226 ? -9.246 8.518 -16.045 1.00 97.12 226 ARG A C 1
ATOM 1862 O O . ARG A 1 226 ? -8.687 9.563 -16.392 1.00 97.12 226 ARG A O 1
ATOM 1869 N N . VAL A 1 227 ? -9.228 8.098 -14.783 1.00 97.94 227 VAL A N 1
ATOM 1870 C CA . VAL A 1 227 ? -8.567 8.840 -13.699 1.00 97.94 227 VAL A CA 1
ATOM 1871 C C . VAL A 1 227 ? -7.044 8.829 -13.868 1.00 97.94 227 VAL A C 1
ATOM 1873 O O . VAL A 1 227 ? -6.419 9.884 -13.750 1.00 97.94 227 VAL A O 1
ATOM 1876 N N . VAL A 1 228 ? -6.433 7.702 -14.251 1.00 97.31 228 VAL A N 1
ATOM 1877 C CA . VAL A 1 228 ? -4.994 7.637 -14.584 1.00 97.31 228 VAL A CA 1
ATOM 1878 C C . VAL A 1 228 ? -4.640 8.608 -15.709 1.00 97.31 228 VAL A C 1
ATOM 1880 O O . VAL A 1 228 ? -3.627 9.312 -15.636 1.00 97.31 228 VAL A O 1
ATOM 1883 N N . SER A 1 229 ? -5.496 8.704 -16.725 1.00 95.81 229 SER A N 1
ATOM 1884 C CA . SER A 1 229 ? -5.320 9.653 -17.827 1.00 95.81 229 SER A CA 1
ATOM 1885 C C . SER A 1 229 ? -5.341 11.106 -17.333 1.00 95.81 229 SER A C 1
ATOM 1887 O O . SER A 1 229 ? -4.451 11.884 -17.687 1.00 95.81 229 SER A O 1
ATOM 1889 N N . LYS A 1 230 ? -6.274 11.458 -16.435 1.00 97.44 230 LYS A N 1
ATOM 1890 C CA . LYS A 1 230 ? -6.318 12.782 -15.782 1.00 97.44 230 LYS A CA 1
ATOM 1891 C C . LYS A 1 230 ? -5.067 13.055 -14.941 1.00 97.44 230 LYS A C 1
ATOM 1893 O O . LYS A 1 230 ? -4.496 14.140 -15.044 1.00 97.44 230 LYS A O 1
ATOM 1898 N N . ILE A 1 231 ? -4.582 12.074 -14.169 1.00 97.19 231 ILE A N 1
ATOM 1899 C CA . ILE A 1 231 ? -3.336 12.198 -13.388 1.00 97.19 231 ILE A CA 1
ATOM 1900 C C . ILE A 1 231 ? -2.157 12.532 -14.303 1.00 97.19 231 ILE A C 1
ATOM 1902 O O . ILE A 1 231 ? -1.357 13.408 -13.973 1.00 97.19 231 ILE A O 1
ATOM 1906 N N . LYS A 1 232 ? -2.034 11.857 -15.450 1.00 94.94 232 LYS A N 1
ATOM 1907 C CA . LYS A 1 232 ? -0.939 12.091 -16.404 1.00 94.94 232 LYS A CA 1
ATOM 1908 C C . LYS A 1 232 ? -1.026 13.467 -17.064 1.00 94.94 232 LYS A C 1
ATOM 1910 O O . LYS A 1 232 ? 0.009 14.119 -17.213 1.00 94.94 232 LYS A O 1
ATOM 1915 N N . GLN A 1 233 ? -2.233 13.908 -17.420 1.00 95.75 233 GLN A N 1
ATOM 1916 C CA . GLN A 1 233 ? -2.481 15.219 -18.028 1.00 95.75 233 GLN A CA 1
ATOM 1917 C C . GLN A 1 233 ? -2.207 16.365 -17.045 1.00 95.75 233 GLN A C 1
ATOM 1919 O O . GLN A 1 233 ? -1.445 17.278 -17.354 1.00 95.75 233 GLN A O 1
ATOM 1924 N N . GLU A 1 234 ? -2.772 16.295 -15.839 1.00 96.62 234 GLU A N 1
ATOM 1925 C CA . GLU A 1 234 ? -2.659 17.355 -14.828 1.00 96.62 234 GLU A CA 1
ATOM 1926 C C . GLU A 1 234 ? -1.367 17.270 -14.002 1.00 96.62 234 GLU A C 1
ATOM 1928 O O . GLU A 1 234 ? -1.007 18.215 -13.301 1.00 96.62 234 GLU A O 1
ATOM 1933 N N . ARG A 1 235 ? -0.673 16.126 -14.039 1.00 95.12 235 ARG A N 1
ATOM 1934 C CA . ARG A 1 235 ? 0.495 15.803 -13.200 1.00 95.12 235 ARG A CA 1
ATOM 1935 C C . ARG A 1 235 ? 0.238 15.971 -11.697 1.00 95.12 235 ARG A C 1
ATOM 1937 O O . ARG A 1 235 ? 1.171 16.218 -10.928 1.00 95.12 235 ARG A O 1
ATOM 1944 N N . ASN A 1 236 ? -1.011 15.796 -11.266 1.00 94.56 236 ASN A N 1
ATOM 1945 C CA . ASN A 1 236 ? -1.443 15.975 -9.883 1.00 94.56 236 ASN A CA 1
ATOM 1946 C C . ASN A 1 236 ? -1.930 14.655 -9.272 1.00 94.56 236 ASN A C 1
ATOM 1948 O O . ASN A 1 236 ? -3.111 14.332 -9.300 1.00 94.56 236 ASN A O 1
ATOM 1952 N N . ILE A 1 237 ? -0.999 13.894 -8.699 1.00 95.38 237 ILE A N 1
ATOM 1953 C CA . ILE A 1 237 ? -1.295 12.596 -8.072 1.00 95.38 237 ILE A CA 1
ATOM 1954 C C . ILE A 1 237 ? -2.157 12.784 -6.816 1.00 95.38 237 ILE A C 1
ATOM 1956 O O . ILE A 1 237 ? -3.094 12.027 -6.599 1.00 95.38 237 ILE A O 1
ATOM 1960 N N . GLY A 1 238 ? -1.857 13.804 -6.001 1.00 95.38 238 GLY A N 1
ATOM 1961 C CA . GLY A 1 238 ? -2.514 14.015 -4.707 1.00 95.38 238 GLY A CA 1
ATOM 1962 C C . GLY A 1 238 ? -4.020 14.237 -4.827 1.00 95.38 238 GLY A C 1
ATOM 1963 O O . GLY A 1 238 ? -4.768 13.705 -4.019 1.00 95.38 238 GLY A O 1
ATOM 1964 N N . LYS A 1 239 ? -4.458 14.944 -5.877 1.00 96.88 239 LYS A N 1
ATOM 1965 C CA . LYS A 1 239 ? -5.878 15.203 -6.163 1.00 96.88 239 LYS A CA 1
ATOM 1966 C C . LYS A 1 239 ? -6.697 13.931 -6.411 1.00 96.88 239 LYS A C 1
ATOM 1968 O O . LYS A 1 239 ? -7.877 13.913 -6.094 1.00 96.88 239 LYS A O 1
ATOM 1973 N N . TYR A 1 240 ? -6.087 12.899 -6.990 1.00 97.69 240 TYR A N 1
ATOM 1974 C CA . TYR A 1 240 ? -6.791 11.708 -7.479 1.00 97.69 240 TYR A CA 1
ATOM 1975 C C . TYR A 1 240 ? -6.436 10.425 -6.719 1.00 97.69 240 TYR A C 1
ATOM 1977 O O . TYR A 1 240 ? -6.964 9.362 -7.030 1.00 97.69 240 TYR A O 1
ATOM 1985 N N . LYS A 1 241 ? -5.517 10.495 -5.748 1.00 95.94 241 LYS A N 1
ATOM 1986 C CA . LYS A 1 241 ? -4.983 9.311 -5.067 1.00 95.94 241 LYS A CA 1
ATOM 1987 C C . LYS A 1 241 ? -6.066 8.541 -4.312 1.00 95.94 241 LYS A C 1
ATOM 1989 O O . LYS A 1 241 ? -6.138 7.332 -4.477 1.00 95.94 241 LYS A O 1
ATOM 1994 N N . GLU A 1 242 ? -6.897 9.237 -3.541 1.00 96.69 242 GLU A N 1
ATOM 1995 C CA . GLU A 1 242 ? -7.992 8.616 -2.786 1.00 96.69 242 GLU A CA 1
ATOM 1996 C C . GLU A 1 242 ? -9.015 7.964 -3.719 1.00 96.69 242 GLU A C 1
ATOM 1998 O O . GLU A 1 242 ? -9.295 6.783 -3.571 1.00 96.69 242 GLU A O 1
ATOM 2003 N N . GLN A 1 243 ? -9.439 8.677 -4.770 1.00 97.69 243 GLN A N 1
ATOM 2004 C CA . GLN A 1 243 ? -10.355 8.136 -5.778 1.00 97.69 243 GLN A CA 1
ATOM 2005 C C . GLN A 1 243 ? -9.810 6.860 -6.443 1.00 97.69 243 GLN A C 1
ATOM 2007 O O . GLN A 1 243 ? -10.545 5.895 -6.608 1.00 97.69 243 GLN A O 1
ATOM 2012 N N . ILE A 1 244 ? -8.528 6.839 -6.834 1.00 97.81 244 ILE A N 1
ATOM 2013 C CA . ILE A 1 244 ? -7.910 5.628 -7.396 1.00 97.81 244 ILE A CA 1
ATOM 2014 C C . ILE A 1 244 ? -7.875 4.500 -6.371 1.00 97.81 244 ILE A C 1
ATOM 2016 O O . ILE A 1 244 ? -8.130 3.358 -6.735 1.00 97.81 244 ILE A O 1
ATOM 2020 N N . ASP A 1 245 ? -7.512 4.793 -5.123 1.00 98.12 245 ASP A N 1
ATOM 2021 C CA . ASP A 1 245 ? -7.440 3.760 -4.094 1.00 98.12 245 ASP A CA 1
ATOM 2022 C C . ASP A 1 245 ? -8.817 3.142 -3.835 1.00 98.12 245 ASP A C 1
ATOM 2024 O O . ASP A 1 245 ? -8.900 1.921 -3.771 1.00 98.12 245 ASP A O 1
ATOM 2028 N N . ASP A 1 246 ? -9.880 3.948 -3.773 1.00 98.25 246 ASP A N 1
ATOM 2029 C CA . ASP A 1 246 ? -11.244 3.450 -3.579 1.00 98.25 246 ASP A CA 1
ATOM 2030 C C . ASP A 1 246 ? -11.723 2.607 -4.769 1.00 98.25 246 ASP A C 1
ATOM 2032 O O . ASP A 1 246 ? -12.195 1.495 -4.555 1.00 98.25 246 ASP A O 1
ATOM 2036 N N . LEU A 1 247 ? -11.493 3.050 -6.012 1.00 98.50 247 LEU A N 1
ATOM 2037 C CA . LEU A 1 247 ? -11.829 2.258 -7.206 1.00 98.50 247 LEU A CA 1
ATOM 2038 C C . LEU A 1 247 ? -11.044 0.944 -7.275 1.00 98.50 247 LEU A C 1
ATOM 2040 O O . LEU A 1 247 ? -11.565 -0.087 -7.687 1.00 98.50 247 LEU A O 1
ATOM 2044 N N . VAL A 1 248 ? -9.767 0.960 -6.885 1.00 98.38 248 VAL A N 1
ATOM 2045 C CA . VAL A 1 248 ? -8.980 -0.274 -6.814 1.00 98.38 248 VAL A CA 1
ATOM 2046 C C . VAL A 1 248 ? -9.506 -1.166 -5.690 1.00 98.38 248 VAL A C 1
ATOM 2048 O O . VAL A 1 248 ? -9.566 -2.370 -5.881 1.00 98.38 248 VAL A O 1
ATOM 2051 N N . PHE A 1 249 ? -9.930 -0.628 -4.546 1.00 98.44 249 PHE A N 1
ATOM 2052 C CA . PHE A 1 249 ? -10.579 -1.438 -3.511 1.00 98.44 249 PHE A CA 1
ATOM 2053 C C . PHE A 1 249 ? -11.897 -2.052 -3.989 1.00 98.44 249 PHE A C 1
ATOM 2055 O O . PHE A 1 249 ? -12.156 -3.205 -3.654 1.00 98.44 249 PHE A O 1
ATOM 2062 N N . ASP A 1 250 ? -12.677 -1.327 -4.795 1.00 98.06 250 ASP A N 1
ATOM 2063 C CA . ASP A 1 250 ? -13.884 -1.853 -5.440 1.00 98.06 250 ASP A CA 1
ATOM 2064 C C . ASP A 1 250 ? -13.538 -3.025 -6.375 1.00 98.06 250 ASP A C 1
ATOM 2066 O O . ASP A 1 250 ? -14.183 -4.065 -6.302 1.00 98.06 250 ASP A O 1
ATOM 2070 N N . LEU A 1 251 ? -12.460 -2.927 -7.168 1.00 97.38 251 LEU A N 1
ATOM 2071 C CA . LEU A 1 251 ? -12.009 -4.044 -8.016 1.00 97.38 251 LEU A CA 1
ATOM 2072 C C . LEU A 1 251 ? -11.629 -5.306 -7.234 1.00 97.38 251 LEU A C 1
ATOM 2074 O O . LEU A 1 251 ? -11.785 -6.406 -7.753 1.00 97.38 251 LEU A O 1
ATOM 2078 N N . TYR A 1 252 ? -11.085 -5.165 -6.026 1.00 98.06 252 TYR A N 1
ATOM 2079 C CA . TYR A 1 252 ? -10.744 -6.305 -5.163 1.00 98.06 252 TYR A CA 1
ATOM 2080 C C . TYR A 1 252 ? -11.923 -6.770 -4.293 1.00 98.06 252 TYR A C 1
ATOM 2082 O O . TYR A 1 252 ? -11.723 -7.640 -3.444 1.00 98.06 252 TYR A O 1
ATOM 2090 N N . ASP A 1 253 ? -13.110 -6.180 -4.471 1.00 97.44 253 ASP A N 1
ATOM 2091 C CA . ASP A 1 253 ? -14.302 -6.424 -3.654 1.00 97.44 253 ASP A CA 1
ATOM 2092 C C . ASP A 1 253 ? -13.991 -6.349 -2.148 1.00 97.44 253 ASP A C 1
ATOM 2094 O O . ASP A 1 253 ? -14.323 -7.229 -1.350 1.00 97.44 253 ASP A O 1
ATOM 2098 N N . LEU A 1 254 ? -13.223 -5.325 -1.753 1.00 97.50 254 LEU A N 1
ATOM 2099 C CA . LEU A 1 254 ? -12.882 -5.127 -0.348 1.00 97.50 254 LEU A CA 1
ATOM 2100 C C . LEU A 1 254 ? -14.046 -4.477 0.382 1.00 97.50 254 LEU A C 1
ATOM 2102 O O . LEU A 1 254 ? -14.544 -3.422 -0.037 1.00 97.50 254 LEU A O 1
ATOM 2106 N N . ASP A 1 255 ? -14.404 -5.038 1.530 1.00 96.81 255 ASP A N 1
ATOM 2107 C CA . ASP A 1 255 ? -15.398 -4.431 2.400 1.00 96.81 255 ASP A CA 1
ATOM 2108 C C . ASP A 1 255 ? -14.817 -3.235 3.179 1.00 96.81 255 ASP A C 1
ATOM 2110 O O . ASP A 1 255 ? -13.630 -2.894 3.106 1.00 96.81 255 ASP A O 1
ATOM 2114 N N . TYR A 1 256 ? -15.672 -2.553 3.938 1.00 96.38 256 TYR A N 1
ATOM 2115 C CA . TYR A 1 256 ? -15.253 -1.411 4.745 1.00 96.38 256 TYR A CA 1
ATOM 2116 C C . TYR A 1 256 ? -14.148 -1.758 5.761 1.00 96.38 256 TYR A C 1
ATOM 2118 O O . TYR A 1 256 ? -13.193 -0.993 5.922 1.00 96.38 256 TYR A O 1
ATOM 2126 N N . TYR A 1 257 ? -14.260 -2.910 6.427 1.00 95.88 257 TYR A N 1
ATOM 2127 C CA . TYR A 1 257 ? -13.321 -3.350 7.455 1.00 95.88 257 TYR A CA 1
ATOM 2128 C C . TYR A 1 257 ? -11.933 -3.609 6.850 1.00 95.88 257 TYR A C 1
ATOM 2130 O O . TYR A 1 257 ? -10.923 -3.137 7.373 1.00 95.88 257 TYR A O 1
ATOM 2138 N N . GLU A 1 258 ? -11.869 -4.261 5.696 1.00 97.25 258 GLU A N 1
ATOM 2139 C CA . GLU A 1 258 ? -10.625 -4.579 4.989 1.00 97.25 258 GLU A CA 1
ATOM 2140 C C . GLU A 1 258 ? -9.959 -3.342 4.383 1.00 97.25 258 GLU A C 1
ATOM 2142 O O . GLU A 1 258 ? -8.738 -3.163 4.472 1.00 97.25 258 GLU A O 1
ATOM 2147 N N . ARG A 1 259 ? -10.754 -2.421 3.825 1.00 97.88 259 ARG A N 1
ATOM 2148 C CA . ARG A 1 259 ? -10.246 -1.108 3.398 1.00 97.88 259 ARG A CA 1
ATOM 2149 C C . ARG A 1 259 ? -9.613 -0.373 4.570 1.00 97.88 259 ARG A C 1
ATOM 2151 O O . ARG A 1 259 ? -8.535 0.214 4.423 1.00 97.88 259 ARG A O 1
ATOM 2158 N N . GLN A 1 260 ? -10.259 -0.410 5.735 1.00 97.12 260 GLN A N 1
ATOM 2159 C CA . GLN A 1 260 ? -9.750 0.240 6.935 1.00 97.12 260 GLN A CA 1
ATOM 2160 C C . GLN A 1 260 ? -8.468 -0.434 7.446 1.00 97.12 260 GLN A C 1
ATOM 2162 O O . GLN A 1 260 ? -7.523 0.281 7.784 1.00 97.12 260 GLN A O 1
ATOM 2167 N N . GLN A 1 261 ? -8.359 -1.765 7.371 1.00 96.06 261 GLN A N 1
ATOM 2168 C CA . GLN A 1 261 ? -7.120 -2.497 7.666 1.00 96.06 261 GLN A CA 1
ATOM 2169 C C . GLN A 1 261 ? -5.938 -1.999 6.821 1.00 96.06 261 GLN A C 1
ATOM 2171 O O . GLN A 1 261 ? -4.859 -1.715 7.351 1.00 96.06 261 GLN A O 1
ATOM 2176 N N . ILE A 1 262 ? -6.140 -1.826 5.511 1.00 97.31 262 ILE A N 1
ATOM 2177 C CA . ILE A 1 262 ? -5.103 -1.312 4.602 1.00 97.31 262 ILE A CA 1
ATOM 2178 C C . ILE A 1 262 ? -4.742 0.139 4.949 1.00 97.31 262 ILE A C 1
ATOM 2180 O O . ILE A 1 262 ? -3.557 0.491 5.005 1.00 97.3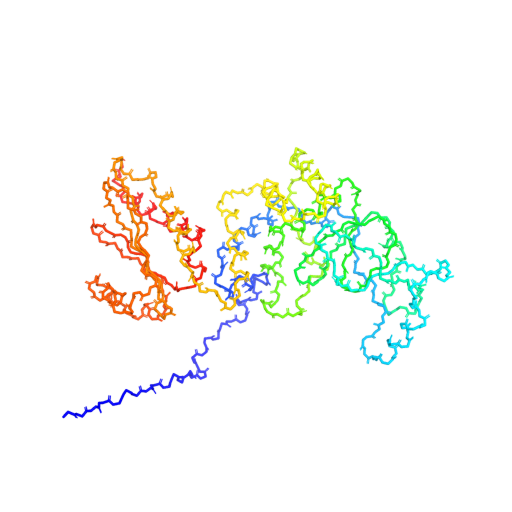1 262 ILE A O 1
ATOM 2184 N N . LYS A 1 263 ? -5.742 0.999 5.192 1.00 96.19 263 LYS A N 1
ATOM 2185 C CA . LYS A 1 263 ? -5.527 2.409 5.571 1.00 96.19 263 LYS A CA 1
ATOM 2186 C C . LYS A 1 263 ? -4.720 2.512 6.872 1.00 96.19 263 LYS A C 1
ATOM 2188 O O . LYS A 1 263 ? -3.730 3.251 6.924 1.00 96.19 263 LYS A O 1
ATOM 2193 N N . ASP A 1 264 ? -5.080 1.718 7.874 1.00 95.12 264 ASP A N 1
ATOM 2194 C CA . ASP A 1 264 ? -4.414 1.662 9.175 1.00 95.12 264 ASP A CA 1
ATOM 2195 C C . ASP A 1 264 ? -2.981 1.136 9.069 1.00 95.12 264 ASP A C 1
ATOM 2197 O O . ASP A 1 264 ? -2.066 1.722 9.654 1.00 95.12 264 ASP A O 1
ATOM 2201 N N . TYR A 1 265 ? -2.743 0.107 8.250 1.00 93.56 265 TYR A N 1
ATOM 2202 C CA . TYR A 1 265 ? -1.391 -0.378 7.972 1.00 93.56 265 TYR A CA 1
ATOM 2203 C C . TYR A 1 265 ? -0.480 0.747 7.462 1.00 93.56 265 TYR A C 1
ATOM 2205 O O . TYR A 1 265 ? 0.605 0.975 8.005 1.00 93.56 265 TYR A O 1
ATOM 2213 N N . HIS A 1 266 ? -0.925 1.508 6.455 1.00 92.56 266 HIS A N 1
ATOM 2214 C CA . HIS A 1 266 ? -0.148 2.634 5.922 1.00 92.56 266 HIS A CA 1
ATOM 2215 C C . HIS A 1 266 ? 0.043 3.751 6.946 1.00 92.56 266 HIS A C 1
ATOM 2217 O O . HIS A 1 266 ? 1.113 4.368 6.985 1.00 92.56 266 HIS A O 1
ATOM 2223 N N . LYS A 1 267 ? -0.966 4.020 7.781 1.00 92.75 267 LYS A N 1
ATOM 2224 C CA . LYS A 1 267 ? -0.882 5.006 8.867 1.00 92.75 267 LYS A CA 1
ATOM 2225 C C . LYS A 1 267 ? 0.221 4.631 9.859 1.00 92.75 267 LYS A C 1
ATOM 2227 O O . LYS A 1 267 ? 1.066 5.473 10.170 1.00 92.75 267 LYS A O 1
ATOM 2232 N N . ILE A 1 268 ? 0.280 3.363 10.267 1.00 90.44 268 ILE A N 1
ATOM 2233 C CA . ILE A 1 268 ? 1.313 2.848 11.174 1.00 90.44 268 ILE A CA 1
ATOM 2234 C C . ILE A 1 268 ? 2.700 2.903 10.512 1.00 90.44 268 ILE A C 1
ATOM 2236 O O . ILE A 1 268 ? 3.646 3.454 11.082 1.00 90.44 268 ILE A O 1
ATOM 2240 N N . GLN A 1 269 ? 2.822 2.425 9.269 1.00 86.00 269 GLN A N 1
ATOM 2241 C CA . GLN A 1 269 ? 4.094 2.425 8.532 1.00 86.00 269 GLN A CA 1
ATOM 2242 C C . GLN A 1 269 ? 4.679 3.831 8.337 1.00 86.00 269 GLN A C 1
ATOM 2244 O O . GLN A 1 269 ? 5.894 4.024 8.428 1.00 86.00 269 GLN A O 1
ATOM 2249 N N . LYS A 1 270 ? 3.835 4.846 8.110 1.00 88.56 270 LYS A N 1
ATOM 2250 C CA . LYS A 1 270 ? 4.280 6.244 7.967 1.00 88.56 270 LYS A CA 1
ATOM 2251 C C . LYS A 1 270 ? 4.926 6.793 9.242 1.00 88.56 270 LYS A C 1
ATOM 2253 O O . LYS A 1 270 ? 5.814 7.641 9.140 1.00 88.56 270 LYS A O 1
ATOM 2258 N N . ARG A 1 271 ? 4.513 6.324 10.425 1.00 84.31 271 ARG A N 1
ATOM 2259 C CA . ARG A 1 271 ? 4.991 6.843 11.717 1.00 84.31 271 ARG A CA 1
ATOM 2260 C C . ARG A 1 271 ? 6.268 6.174 12.227 1.00 84.31 271 ARG A C 1
ATOM 2262 O O . ARG A 1 271 ? 6.972 6.787 13.033 1.00 84.31 271 ARG A O 1
ATOM 2269 N N . LYS A 1 272 ? 6.636 4.995 11.705 1.00 75.25 272 LYS A N 1
ATOM 2270 C CA . LYS A 1 272 ? 7.891 4.275 12.020 1.00 75.25 272 LYS A CA 1
ATOM 2271 C C . LYS A 1 272 ? 8.199 4.289 13.528 1.00 75.25 272 LYS A C 1
ATOM 2273 O O . LYS A 1 272 ? 7.391 3.832 14.319 1.00 75.25 272 LYS A O 1
ATOM 2278 N N . ARG A 1 273 ? 9.331 4.878 13.948 1.00 67.69 273 ARG A N 1
ATOM 2279 C CA . ARG A 1 273 ? 9.781 4.970 15.354 1.00 67.69 273 ARG A CA 1
ATOM 2280 C C . ARG A 1 273 ? 8.914 5.854 16.255 1.00 67.69 273 ARG A C 1
ATOM 2282 O O . ARG A 1 273 ? 9.041 5.781 17.470 1.00 67.69 273 ARG A O 1
ATOM 2289 N N . LYS A 1 274 ? 8.053 6.704 15.690 1.00 76.31 274 LYS A N 1
ATOM 2290 C CA . LYS A 1 274 ? 7.098 7.539 16.438 1.00 76.31 274 LYS A CA 1
ATOM 2291 C C . LYS A 1 274 ? 5.709 6.907 16.420 1.00 76.31 274 LYS A C 1
ATOM 2293 O O . LYS A 1 274 ? 4.721 7.595 16.188 1.00 76.31 274 LYS A O 1
ATOM 2298 N N . ASN A 1 275 ? 5.634 5.597 16.646 1.00 81.31 275 ASN A N 1
ATOM 2299 C CA . ASN A 1 275 ? 4.374 4.858 16.625 1.00 81.31 275 ASN A CA 1
ATOM 2300 C C . ASN A 1 275 ? 3.540 5.035 17.903 1.00 81.31 275 ASN A C 1
ATOM 2302 O O . ASN A 1 275 ? 2.767 4.149 18.246 1.00 81.31 275 ASN A O 1
ATOM 2306 N N . LEU A 1 276 ? 3.736 6.130 18.635 1.00 89.69 276 LEU A N 1
ATOM 2307 C CA . LEU A 1 276 ? 2.909 6.456 19.788 1.00 89.69 276 LEU A CA 1
ATOM 2308 C C . LEU A 1 276 ? 1.598 7.070 19.300 1.00 89.69 276 LEU A C 1
ATOM 2310 O O . LEU A 1 276 ? 1.572 7.794 18.297 1.00 89.69 276 LEU A O 1
ATOM 2314 N N . VAL A 1 277 ? 0.530 6.772 20.020 1.00 91.81 277 VAL A N 1
ATOM 2315 C CA . VAL A 1 277 ? -0.804 7.298 19.765 1.00 91.81 277 VAL A CA 1
ATOM 2316 C C . VAL A 1 277 ? -0.854 8.806 20.041 1.00 91.81 277 VAL A C 1
ATOM 2318 O O . VAL A 1 277 ? -0.233 9.308 20.984 1.00 91.81 277 VAL A O 1
ATOM 2321 N N . THR A 1 278 ? -1.555 9.551 19.188 1.00 91.75 278 THR A N 1
ATOM 2322 C CA . THR A 1 278 ? -1.844 10.979 19.369 1.00 91.75 278 THR A CA 1
ATOM 2323 C C . THR A 1 278 ? -3.300 11.189 19.758 1.00 91.75 278 THR A C 1
ATOM 2325 O O . THR A 1 278 ? -4.116 10.272 19.729 1.00 91.75 278 THR A O 1
ATOM 2328 N N . VAL A 1 279 ? -3.634 12.424 20.127 1.00 91.75 279 VAL A N 1
ATOM 2329 C CA . VAL A 1 279 ? -5.010 12.814 20.448 1.00 91.75 279 VAL A CA 1
ATOM 2330 C C . VAL A 1 279 ? -5.949 12.539 19.273 1.00 91.75 279 VAL A C 1
ATOM 2332 O O . VAL A 1 279 ? -7.031 11.999 19.471 1.00 91.75 279 VAL A O 1
ATOM 2335 N N . GLU A 1 280 ? -5.516 12.848 18.053 1.00 94.00 280 GLU A N 1
ATOM 2336 C CA . GLU A 1 280 ? -6.296 12.632 16.833 1.00 94.00 280 GLU A CA 1
ATOM 2337 C C . GLU A 1 280 ? -6.570 11.146 16.588 1.00 94.00 280 GLU A C 1
ATOM 2339 O O . GLU A 1 280 ? -7.686 10.788 16.234 1.00 94.00 280 GLU A O 1
ATOM 2344 N N . ASP A 1 281 ? -5.594 10.266 16.839 1.00 94.94 281 ASP A N 1
ATOM 2345 C CA . ASP A 1 281 ? -5.813 8.822 16.694 1.00 94.94 281 ASP A CA 1
ATOM 2346 C C . ASP A 1 281 ? -6.850 8.300 17.684 1.00 94.94 281 ASP A C 1
ATOM 2348 O O . ASP A 1 281 ? -7.672 7.464 17.326 1.00 94.94 281 ASP A O 1
ATOM 2352 N N . MET A 1 282 ? -6.820 8.803 18.922 1.00 95.12 282 MET A N 1
ATOM 2353 C CA . MET A 1 282 ? -7.797 8.415 19.934 1.00 95.12 282 MET A CA 1
ATOM 2354 C C . MET A 1 282 ? -9.195 8.915 19.586 1.00 95.12 282 MET A C 1
ATOM 2356 O O . MET A 1 282 ? -10.156 8.196 19.829 1.00 95.12 282 MET A O 1
ATOM 2360 N N . ILE A 1 283 ? -9.317 10.117 19.014 1.00 95.25 283 ILE A N 1
ATOM 2361 C CA . ILE A 1 283 ? -10.600 10.626 18.514 1.00 95.25 283 ILE A CA 1
ATOM 2362 C C . ILE A 1 283 ? -11.118 9.713 17.401 1.00 95.25 283 ILE A C 1
ATOM 2364 O O . ILE A 1 283 ? -12.236 9.228 17.509 1.00 95.25 283 ILE A O 1
ATOM 2368 N N . GLU A 1 284 ? -10.293 9.408 16.394 1.00 97.06 284 GLU A N 1
ATOM 2369 C CA . GLU A 1 284 ? -10.679 8.504 15.301 1.00 97.06 284 GLU A CA 1
ATOM 2370 C C . GLU A 1 284 ? -11.100 7.118 15.816 1.00 97.06 284 GLU A C 1
ATOM 2372 O O . GLU A 1 284 ? -12.089 6.560 15.349 1.00 97.06 284 GLU A O 1
ATOM 2377 N N . TYR A 1 285 ? -10.369 6.564 16.788 1.00 97.75 285 TYR A N 1
ATOM 2378 C CA . TYR A 1 285 ? -10.718 5.299 17.437 1.00 97.75 285 TYR A CA 1
ATOM 2379 C C . TYR A 1 285 ? -12.066 5.383 18.166 1.00 97.75 285 TYR A C 1
ATOM 2381 O O . TYR A 1 285 ? -12.901 4.491 18.029 1.00 97.75 285 TYR A O 1
ATOM 2389 N N . VAL A 1 286 ? -12.270 6.433 18.967 1.00 97.00 286 VAL A N 1
ATOM 2390 C CA . VAL A 1 286 ? -13.480 6.624 19.776 1.00 97.00 286 VAL A CA 1
ATOM 2391 C C . VAL A 1 286 ? -14.701 6.821 18.893 1.00 97.00 286 VAL A C 1
ATOM 2393 O O . VAL A 1 286 ? -15.729 6.204 19.158 1.00 97.00 286 VAL A O 1
ATOM 2396 N N . ASP A 1 287 ? -14.589 7.650 17.857 1.00 96.62 287 ASP A N 1
ATOM 2397 C CA . ASP A 1 287 ? -15.678 7.896 16.916 1.00 96.62 287 ASP A CA 1
ATOM 2398 C C . ASP A 1 287 ? -16.080 6.586 16.224 1.00 96.62 287 ASP A C 1
ATOM 2400 O O . ASP A 1 287 ? -17.256 6.229 16.245 1.00 96.62 287 ASP A O 1
ATOM 2404 N N . GLU A 1 288 ? -15.107 5.806 15.739 1.00 97.75 288 GLU A N 1
ATOM 2405 C CA . GLU A 1 288 ? -15.364 4.498 15.124 1.00 97.75 288 GLU A CA 1
ATOM 2406 C C . GLU A 1 288 ? -16.037 3.514 16.094 1.00 97.75 288 GLU A C 1
ATOM 2408 O O . GLU A 1 288 ? -16.983 2.811 15.737 1.00 97.75 288 GLU A O 1
ATOM 2413 N N . PHE A 1 289 ? -15.564 3.467 17.343 1.00 97.12 289 PHE A N 1
ATOM 2414 C CA . PHE A 1 289 ? -16.123 2.587 18.366 1.00 97.12 289 PHE A CA 1
ATOM 2415 C C . PHE A 1 289 ? -17.569 2.969 18.703 1.00 97.12 289 PHE A C 1
ATOM 2417 O O . PHE A 1 289 ? -18.448 2.107 18.764 1.00 97.12 289 PHE A O 1
ATOM 2424 N N . ILE A 1 290 ? -17.827 4.267 18.908 1.00 95.38 290 ILE A N 1
ATOM 2425 C CA . ILE A 1 290 ? -19.165 4.786 19.199 1.00 95.38 290 ILE A CA 1
ATOM 2426 C C . ILE A 1 290 ? -20.095 4.487 18.028 1.00 95.38 290 ILE A C 1
ATOM 2428 O O . ILE A 1 290 ? -21.181 3.966 18.261 1.00 95.38 290 ILE A O 1
ATOM 2432 N N . GLU A 1 291 ? -19.687 4.776 16.791 1.00 95.06 291 GLU A N 1
ATOM 2433 C CA . GLU A 1 291 ? -20.492 4.497 15.598 1.00 95.06 291 GLU A CA 1
ATOM 2434 C C . GLU A 1 291 ? -20.841 3.011 15.475 1.00 95.06 291 GLU A C 1
ATOM 2436 O O . GLU A 1 291 ? -21.999 2.682 15.210 1.00 95.06 291 GLU A O 1
ATOM 2441 N N . GLY A 1 292 ? -19.882 2.119 15.743 1.00 94.12 292 GLY A N 1
ATOM 2442 C CA . GLY A 1 292 ? -20.096 0.673 15.700 1.00 94.12 292 GLY A CA 1
ATOM 2443 C C . GLY A 1 292 ? -21.025 0.138 16.798 1.00 94.12 292 GLY A C 1
ATOM 2444 O O . GLY A 1 292 ? -21.812 -0.771 16.536 1.00 94.12 292 GLY A O 1
ATOM 2445 N N . ILE A 1 293 ? -20.977 0.702 18.010 1.00 93.12 293 ILE A N 1
ATOM 2446 C CA . ILE A 1 293 ? -21.831 0.280 19.139 1.00 93.12 293 ILE A CA 1
ATOM 2447 C C . ILE A 1 293 ? -23.213 0.935 19.105 1.00 93.12 293 ILE A C 1
ATOM 2449 O O . ILE A 1 293 ? -24.176 0.346 19.593 1.00 93.12 293 ILE A O 1
ATOM 2453 N N . ASN A 1 294 ? -23.350 2.125 18.515 1.00 91.94 294 ASN A N 1
ATOM 2454 C CA . ASN A 1 294 ? -24.584 2.915 18.546 1.00 91.94 294 ASN A CA 1
ATOM 2455 C C . ASN A 1 294 ? -25.865 2.146 18.139 1.00 91.94 294 ASN A C 1
ATOM 2457 O O . ASN A 1 294 ? -26.892 2.363 18.782 1.00 91.94 294 ASN A O 1
ATOM 2461 N N . PRO A 1 295 ? -25.852 1.224 17.149 1.00 91.75 295 PRO A N 1
ATOM 2462 C CA . PRO A 1 295 ? -27.026 0.413 16.809 1.00 91.75 295 PRO A CA 1
ATOM 2463 C C . PRO A 1 295 ? -27.550 -0.480 17.946 1.00 91.75 295 PRO A C 1
ATOM 2465 O O . PRO A 1 295 ? -28.713 -0.878 17.912 1.00 91.75 295 PRO A O 1
ATOM 2468 N N . PHE A 1 296 ? -26.714 -0.790 18.941 1.00 89.06 296 PHE A N 1
ATOM 2469 C CA . PHE A 1 296 ? -27.032 -1.655 20.082 1.00 89.06 296 PHE A CA 1
ATOM 2470 C C . PHE A 1 296 ? -27.447 -0.869 21.336 1.00 89.06 296 PHE A C 1
ATOM 2472 O O . PHE A 1 296 ? -27.802 -1.469 22.349 1.00 89.06 296 PHE A O 1
ATOM 2479 N N . ILE A 1 297 ? -27.415 0.466 21.287 1.00 87.88 297 ILE A N 1
ATOM 2480 C CA . ILE A 1 297 ? -27.766 1.331 22.417 1.00 87.88 297 ILE A CA 1
ATOM 2481 C C . ILE A 1 297 ? -29.272 1.622 22.413 1.00 87.88 297 ILE A C 1
ATOM 2483 O O . ILE A 1 297 ? -29.873 1.908 21.375 1.00 87.88 297 ILE A O 1
ATOM 2487 N N . GLU A 1 298 ? -29.894 1.600 23.595 1.00 87.81 298 GLU A N 1
ATOM 2488 C CA . GLU A 1 298 ? -31.297 1.984 23.762 1.00 87.81 298 GLU A CA 1
ATOM 2489 C C . GLU A 1 298 ? -31.556 3.428 23.289 1.00 87.81 298 GLU A C 1
ATOM 2491 O O . GLU A 1 298 ? -30.794 4.360 23.566 1.00 87.81 298 GLU A O 1
ATOM 2496 N N . LYS A 1 299 ? -32.686 3.643 22.603 1.00 90.00 299 LYS A N 1
ATOM 2497 C CA . LYS A 1 299 ? -33.094 4.975 22.136 1.00 90.00 299 LYS A CA 1
ATOM 2498 C C . LYS A 1 299 ? -33.125 5.983 23.290 1.00 90.00 299 LYS A C 1
ATOM 2500 O O . LYS A 1 299 ? -33.791 5.777 24.298 1.00 90.00 299 LYS A O 1
ATOM 2505 N N . GLY A 1 300 ? -32.472 7.127 23.090 1.00 88.25 300 GLY A N 1
ATOM 2506 C CA . GLY A 1 300 ? -32.397 8.206 24.081 1.00 88.25 300 GLY A CA 1
ATOM 2507 C C . GLY A 1 300 ? -31.166 8.141 24.987 1.00 88.25 300 GLY A C 1
ATOM 2508 O O . GLY A 1 300 ? -30.917 9.101 25.720 1.00 88.25 300 GLY A O 1
ATOM 2509 N N . TYR A 1 301 ? -30.380 7.069 24.895 1.00 90.88 301 TYR A N 1
ATOM 2510 C CA . TYR A 1 301 ? -29.039 6.995 25.457 1.00 90.88 301 TYR A CA 1
ATOM 2511 C C . TYR A 1 301 ? -27.987 7.232 24.375 1.00 90.88 301 TYR A C 1
ATOM 2513 O O . TYR A 1 301 ? -28.212 6.999 23.188 1.00 90.88 301 TYR A O 1
ATOM 2521 N N . VAL A 1 302 ? -26.834 7.736 24.801 1.00 91.94 302 VAL A N 1
ATOM 2522 C CA . VAL A 1 302 ? -25.642 7.930 23.977 1.00 91.94 302 VAL A CA 1
ATOM 2523 C C . VAL A 1 302 ? -24.416 7.456 24.743 1.00 91.94 302 VAL A C 1
ATOM 2525 O O . VAL A 1 302 ? -24.375 7.539 25.975 1.00 91.94 302 VAL A O 1
ATOM 2528 N N . LEU A 1 303 ? -23.416 6.984 24.004 1.00 92.44 303 LEU A N 1
ATOM 2529 C CA . LEU A 1 303 ? -22.116 6.623 24.550 1.00 92.44 303 LEU A CA 1
ATOM 2530 C C . LEU A 1 303 ? -21.201 7.851 24.536 1.00 92.44 303 LEU A C 1
ATOM 2532 O O . LEU A 1 303 ? -20.943 8.428 23.480 1.00 92.44 303 LEU A O 1
ATOM 2536 N N . ASN A 1 304 ? -20.727 8.260 25.709 1.00 93.50 304 ASN A N 1
ATOM 2537 C CA . ASN A 1 304 ? -19.720 9.306 25.872 1.00 93.50 304 ASN A CA 1
ATOM 2538 C C . ASN A 1 304 ? -18.360 8.667 26.162 1.00 93.50 304 ASN A C 1
ATOM 2540 O O . ASN A 1 304 ? -18.307 7.580 26.733 1.00 93.50 304 ASN A O 1
ATOM 2544 N N . ALA A 1 305 ? -17.274 9.356 25.811 1.00 93.75 305 ALA A N 1
ATOM 2545 C CA . ALA A 1 305 ? -15.918 8.849 25.987 1.00 93.75 305 ALA A CA 1
ATOM 2546 C C . ALA A 1 305 ? -14.994 9.856 26.685 1.00 93.75 305 ALA A C 1
ATOM 2548 O O . ALA A 1 305 ? -14.987 11.053 26.373 1.00 93.75 305 ALA A O 1
ATOM 2549 N N . GLU A 1 306 ? -14.162 9.339 27.584 1.00 91.56 306 GLU A N 1
ATOM 2550 C CA . GLU A 1 306 ? -13.031 10.040 28.182 1.00 91.56 306 GLU A CA 1
ATOM 2551 C C . GLU A 1 306 ? -11.728 9.337 27.802 1.00 91.56 306 GLU A C 1
ATOM 2553 O O . GLU A 1 306 ? -11.603 8.119 27.927 1.00 91.56 306 GLU A O 1
ATOM 2558 N N . VAL A 1 307 ? -10.748 10.116 27.352 1.00 91.31 307 VAL A N 1
ATOM 2559 C CA . VAL A 1 307 ? -9.483 9.615 26.813 1.00 91.31 307 VAL A CA 1
ATOM 2560 C C . VAL A 1 307 ? -8.321 10.036 27.705 1.00 91.31 307 VAL A C 1
ATOM 2562 O O . VAL A 1 307 ? -8.147 11.219 28.018 1.00 91.31 307 VAL A O 1
ATOM 2565 N N . TYR A 1 308 ? -7.474 9.066 28.040 1.00 88.69 308 TYR A N 1
ATOM 2566 C CA . TYR A 1 308 ? -6.264 9.239 28.836 1.00 88.69 308 TYR A CA 1
ATOM 2567 C C . TYR A 1 308 ? -5.067 8.660 28.075 1.00 88.69 308 TYR A C 1
ATOM 2569 O O . TYR A 1 308 ? -5.043 7.476 27.751 1.00 88.69 308 TYR A O 1
ATOM 2577 N N . ILE A 1 309 ? -4.056 9.489 27.799 1.00 88.31 309 ILE A N 1
ATOM 2578 C CA . ILE A 1 309 ? -2.848 9.075 27.067 1.00 88.31 309 ILE A CA 1
ATOM 2579 C C . ILE A 1 309 ? -1.639 9.208 27.992 1.00 88.31 309 ILE A C 1
ATOM 2581 O O . ILE A 1 309 ? -1.267 10.319 28.379 1.00 88.31 309 ILE A O 1
ATOM 2585 N N . CYS A 1 310 ? -0.988 8.091 28.323 1.00 85.69 310 CYS A N 1
ATOM 2586 C CA . CYS A 1 310 ? 0.259 8.069 29.077 1.00 85.69 310 CYS A CA 1
ATOM 2587 C C . CYS A 1 310 ? 1.413 7.550 28.209 1.00 85.69 310 CYS A C 1
ATOM 2589 O O . CYS A 1 310 ? 1.398 6.451 27.659 1.00 85.69 310 CYS A O 1
ATOM 2591 N N . LYS A 1 311 ? 2.496 8.326 28.127 1.00 82.12 311 LYS A N 1
ATOM 2592 C CA . LYS A 1 311 ? 3.696 7.903 27.384 1.00 82.12 311 LYS A CA 1
ATOM 2593 C C . LYS A 1 311 ? 4.447 6.738 28.039 1.00 82.12 311 LYS A C 1
ATOM 2595 O O . LYS A 1 311 ? 5.303 6.161 27.384 1.00 82.12 311 LYS A O 1
ATOM 2600 N N . PHE A 1 312 ? 4.167 6.444 29.310 1.00 79.38 312 PHE A N 1
ATOM 2601 C CA . PHE A 1 312 ? 4.879 5.423 30.082 1.00 79.38 312 PHE A CA 1
ATOM 2602 C C . PHE A 1 312 ? 4.024 4.193 30.394 1.00 79.38 312 PHE A C 1
ATOM 2604 O O . PHE A 1 312 ? 4.527 3.089 30.302 1.00 79.38 312 PHE A O 1
ATOM 2611 N N . LEU A 1 313 ? 2.755 4.385 30.765 1.00 80.88 313 LEU A N 1
ATOM 2612 C CA . LEU A 1 313 ? 1.863 3.294 31.169 1.00 80.88 313 LEU A CA 1
ATOM 2613 C C . LEU A 1 313 ? 0.860 2.897 30.086 1.00 80.88 313 LEU A C 1
ATOM 2615 O O . LEU A 1 313 ? -0.090 2.221 30.415 1.00 80.88 313 LEU A O 1
ATOM 2619 N N . GLY A 1 314 ? 0.948 3.363 28.844 1.00 87.75 314 GLY A N 1
ATOM 2620 C CA . GLY A 1 314 ? -0.093 3.069 27.851 1.00 87.75 314 GLY A CA 1
ATOM 2621 C C . GLY A 1 314 ? -1.238 4.089 27.801 1.00 87.75 314 GLY A C 1
ATOM 2622 O O . GLY A 1 314 ? -1.099 5.239 28.218 1.00 87.75 314 GLY A O 1
ATOM 2623 N N . SER A 1 315 ? -2.368 3.713 27.210 1.00 90.50 315 SER A N 1
ATOM 2624 C CA . SER A 1 315 ? -3.536 4.591 27.037 1.00 90.50 315 SER A CA 1
ATOM 2625 C C . SER A 1 315 ? -4.816 3.911 27.509 1.00 90.50 315 SER A C 1
ATOM 2627 O O . SER A 1 315 ? -4.900 2.687 27.570 1.00 90.50 315 SER A O 1
ATOM 2629 N N . LEU A 1 316 ? -5.805 4.720 27.875 1.00 90.31 316 LEU A N 1
ATOM 2630 C CA . LEU A 1 316 ? -7.081 4.273 28.418 1.00 90.31 316 LEU A CA 1
ATOM 2631 C C . LEU A 1 316 ? -8.216 5.084 27.795 1.00 90.31 316 LEU A C 1
ATOM 2633 O O . LEU A 1 316 ? -8.135 6.313 27.702 1.00 90.31 316 LEU A O 1
ATOM 2637 N N . VAL A 1 317 ? -9.291 4.395 27.430 1.00 92.50 317 VAL A N 1
ATOM 2638 C CA . VAL A 1 317 ? -10.574 5.011 27.093 1.00 92.50 317 VAL A CA 1
ATOM 2639 C C . VAL A 1 317 ? -11.624 4.512 28.065 1.00 92.50 317 VAL A C 1
ATOM 2641 O O . VAL A 1 317 ? -11.765 3.307 28.257 1.00 92.50 317 VAL A O 1
ATOM 2644 N N . LYS A 1 318 ? -12.362 5.445 28.660 1.00 92.00 318 LYS A N 1
ATOM 2645 C CA . LYS A 1 318 ? -13.543 5.166 29.473 1.00 92.00 318 LYS A CA 1
ATOM 2646 C C . LYS A 1 318 ? -14.783 5.546 28.679 1.00 92.00 318 LYS A C 1
ATOM 2648 O O . LYS A 1 318 ? -14.933 6.712 28.318 1.00 92.00 318 LYS A O 1
ATOM 2653 N N . PHE A 1 319 ? -15.669 4.592 28.449 1.00 93.19 319 PHE A N 1
ATOM 2654 C CA . PHE A 1 319 ? -16.968 4.804 27.831 1.00 93.19 319 PHE A CA 1
ATOM 2655 C C . PHE A 1 319 ? -18.070 4.756 28.884 1.00 93.19 319 PHE A C 1
ATOM 2657 O O . PHE A 1 319 ? -18.105 3.823 29.678 1.00 93.19 319 PHE A O 1
ATOM 2664 N N . ASN A 1 320 ? -18.986 5.725 28.866 1.00 92.50 320 ASN A N 1
ATOM 2665 C CA . ASN A 1 320 ? -20.119 5.791 29.793 1.00 92.50 320 ASN A CA 1
ATOM 2666 C C . ASN A 1 320 ? -21.416 6.076 29.037 1.00 92.50 320 ASN A C 1
ATOM 2668 O O . ASN A 1 320 ? -21.442 6.907 28.124 1.00 92.50 320 ASN A O 1
ATOM 2672 N N . PHE A 1 321 ? -22.514 5.469 29.476 1.00 90.00 321 PHE A N 1
ATOM 2673 C CA . PHE A 1 321 ? -23.839 5.784 28.952 1.00 90.00 321 PHE A CA 1
ATOM 2674 C C . PHE A 1 321 ? -24.428 7.014 29.635 1.00 90.00 321 PHE A C 1
ATOM 2676 O O . PHE A 1 321 ? -24.396 7.155 30.858 1.00 90.00 321 PHE A O 1
ATOM 2683 N N . SER A 1 322 ? -25.036 7.901 28.853 1.00 90.31 322 SER A N 1
ATOM 2684 C CA . SER A 1 322 ? -25.816 9.006 29.404 1.00 90.31 322 SER A CA 1
ATOM 2685 C C . SER A 1 322 ? -26.965 9.404 28.479 1.00 90.31 322 SER A C 1
ATOM 2687 O O . SER A 1 322 ? -27.066 8.940 27.349 1.00 90.31 322 SER A O 1
ATOM 2689 N N . LYS A 1 323 ? -27.840 10.300 28.950 1.00 89.75 323 LYS A N 1
ATOM 2690 C CA . LYS A 1 323 ? -28.925 10.877 28.135 1.00 89.75 323 LYS A CA 1
ATOM 2691 C C . LYS A 1 323 ? -28.495 12.108 27.329 1.00 89.75 323 LYS A C 1
ATOM 2693 O O . LYS A 1 323 ? -29.316 12.699 26.630 1.00 89.75 323 LYS A O 1
ATOM 2698 N N . LYS A 1 324 ? -27.249 12.570 27.477 1.00 89.56 324 LYS A N 1
ATOM 2699 C CA . LYS A 1 324 ? -26.753 13.806 26.857 1.00 89.56 324 LYS A CA 1
ATOM 2700 C C . LYS A 1 324 ? -25.420 13.555 26.174 1.00 89.56 324 LYS A C 1
ATOM 2702 O O . LYS A 1 324 ? -24.476 13.081 26.794 1.00 89.56 324 LYS A O 1
ATOM 2707 N N . LYS A 1 325 ? -25.327 13.938 24.901 1.00 88.06 325 LYS A N 1
ATOM 2708 C CA . LYS A 1 325 ? -24.065 13.851 24.169 1.00 88.06 325 LYS A CA 1
ATOM 2709 C C . LYS A 1 325 ? -23.089 14.877 24.726 1.00 88.06 325 LYS A C 1
ATOM 2711 O O . LYS A 1 325 ? -23.359 16.078 24.695 1.00 88.06 325 LYS A O 1
ATOM 2716 N N . GLU A 1 326 ? -21.969 14.389 25.224 1.00 88.19 326 GLU A N 1
ATOM 2717 C CA . GLU A 1 326 ? -20.863 15.208 25.694 1.00 88.19 326 GLU A CA 1
ATOM 2718 C C . GLU A 1 326 ? -19.772 15.258 24.622 1.00 88.19 326 GLU A C 1
ATOM 2720 O O . GLU A 1 326 ? -19.715 14.429 23.712 1.00 88.19 326 GLU A O 1
ATOM 2725 N N . ARG A 1 327 ? -18.918 16.283 24.685 1.00 84.50 327 ARG A N 1
ATOM 2726 C CA . ARG A 1 327 ? -17.709 16.300 23.856 1.00 84.50 327 ARG A CA 1
ATOM 2727 C C . ARG A 1 327 ? -16.720 15.298 24.435 1.00 84.50 327 ARG A C 1
ATOM 2729 O O . ARG A 1 327 ? -16.617 15.207 25.656 1.00 84.50 327 ARG A O 1
ATOM 2736 N N . ILE A 1 328 ? -15.970 14.618 23.566 1.00 85.44 328 ILE A N 1
ATOM 2737 C CA . ILE A 1 328 ? -14.890 13.721 23.987 1.00 85.44 328 ILE A CA 1
ATOM 2738 C C . ILE A 1 328 ? -13.955 14.505 24.907 1.00 85.44 328 ILE A C 1
ATOM 2740 O O . ILE A 1 328 ? -13.389 15.531 24.512 1.00 85.44 328 ILE A O 1
ATOM 2744 N N . ASN A 1 329 ? -13.832 14.045 26.149 1.00 82.00 329 ASN A N 1
ATOM 2745 C CA . ASN A 1 329 ? -12.976 14.686 27.132 1.00 82.00 329 ASN A CA 1
ATOM 2746 C C . ASN A 1 329 ? -11.571 14.095 27.021 1.00 82.00 329 ASN A C 1
ATOM 2748 O O . ASN A 1 329 ? -11.365 12.913 27.296 1.00 82.00 329 ASN A O 1
ATOM 2752 N N . ILE A 1 330 ? -10.608 14.909 26.593 1.00 80.00 330 ILE A N 1
ATOM 2753 C CA . ILE A 1 330 ? -9.249 14.452 26.305 1.00 80.00 330 ILE A CA 1
ATOM 2754 C C . ILE A 1 330 ? -8.303 15.002 27.356 1.00 80.00 330 ILE A C 1
ATOM 2756 O O . ILE A 1 330 ? -7.913 16.171 27.340 1.00 80.00 330 ILE A O 1
ATOM 2760 N N . ASN A 1 331 ? -7.868 14.119 28.244 1.00 73.19 331 ASN A N 1
ATOM 2761 C CA . ASN A 1 331 ? -6.918 14.434 29.296 1.00 73.19 331 ASN A CA 1
ATOM 2762 C C . ASN A 1 331 ? -5.486 14.142 28.814 1.00 73.19 331 ASN A C 1
ATOM 2764 O O . ASN A 1 331 ? -4.796 13.268 29.337 1.00 73.19 331 ASN A O 1
ATOM 2768 N N . GLY A 1 332 ? -5.029 14.895 27.805 1.00 53.69 332 GLY A N 1
ATOM 2769 C CA . GLY A 1 332 ? -3.751 14.678 27.103 1.00 53.69 332 GLY A CA 1
ATOM 2770 C C . GLY A 1 332 ? -2.469 14.937 27.914 1.00 53.69 332 GLY A C 1
ATOM 2771 O O . GLY A 1 332 ? -1.371 14.714 27.408 1.00 53.69 332 GLY A O 1
ATOM 2772 N N . SER A 1 333 ? -2.577 15.404 29.163 1.00 50.28 333 SER A N 1
ATOM 2773 C CA . SER A 1 333 ? -1.432 15.657 30.054 1.00 50.28 333 SER A CA 1
ATOM 2774 C C . SER A 1 333 ? -1.663 15.223 31.506 1.00 50.28 333 SER A C 1
ATOM 2776 O O . SER A 1 333 ? -0.925 15.651 32.395 1.00 50.28 333 SER A O 1
ATOM 2778 N N . ALA A 1 334 ? -2.712 14.447 31.789 1.00 49.94 334 ALA A N 1
ATOM 2779 C CA . ALA A 1 334 ? -3.102 14.185 33.167 1.00 49.94 334 ALA A CA 1
ATOM 2780 C C . ALA A 1 334 ? -2.227 13.090 33.785 1.00 49.94 334 ALA A C 1
ATOM 2782 O O . ALA A 1 334 ? -2.305 11.929 33.399 1.00 49.94 334 ALA A O 1
ATOM 2783 N N . GLU A 1 335 ? -1.382 13.539 34.717 1.00 60.03 335 GLU A N 1
ATOM 2784 C CA . GLU A 1 335 ? -0.485 12.819 35.617 1.00 60.03 335 GLU A CA 1
ATOM 2785 C C . GLU A 1 335 ? -0.716 11.309 35.676 1.00 60.03 335 GLU A C 1
ATOM 2787 O O . GLU A 1 335 ? -1.825 10.862 35.953 1.00 60.03 335 GLU A O 1
ATOM 2792 N N . LEU A 1 336 ? 0.369 10.540 35.558 1.00 60.78 336 LEU A N 1
ATOM 2793 C CA . LEU A 1 336 ? 0.488 9.138 35.973 1.00 60.78 336 LEU A CA 1
ATOM 2794 C C . LEU A 1 336 ? -0.446 8.771 37.148 1.00 60.78 336 LEU A C 1
ATOM 2796 O O . LEU A 1 336 ? -1.060 7.717 37.130 1.00 60.78 336 LEU A O 1
ATOM 2800 N N . LYS A 1 337 ? -0.610 9.678 38.123 1.00 64.25 337 LYS A N 1
ATOM 2801 C CA . LYS A 1 337 ? -1.527 9.584 39.267 1.00 64.25 337 LYS A CA 1
ATOM 2802 C C . LYS A 1 337 ? -3.012 9.406 38.938 1.00 64.25 337 LYS A C 1
ATOM 2804 O O . LYS A 1 337 ? -3.671 8.712 39.694 1.00 64.25 337 LYS A O 1
ATOM 2809 N N . LYS A 1 338 ? -3.570 10.021 37.889 1.00 69.00 338 LYS A N 1
ATOM 2810 C CA . LYS A 1 338 ? -4.980 9.805 37.509 1.00 69.00 338 LYS A CA 1
ATOM 2811 C C . LYS A 1 338 ? -5.176 8.426 36.899 1.00 69.00 338 LYS A C 1
ATOM 2813 O O . LYS A 1 338 ? -6.110 7.740 37.286 1.00 69.00 338 LYS A O 1
ATOM 2818 N N . LEU A 1 339 ? -4.278 8.018 35.999 1.00 70.50 339 LEU A N 1
ATOM 2819 C CA . LEU A 1 339 ? -4.329 6.682 35.410 1.00 70.50 339 LEU A CA 1
ATOM 2820 C C . LEU A 1 339 ? -4.097 5.618 36.490 1.00 70.50 339 LEU A C 1
ATOM 2822 O O . LEU A 1 339 ? -4.911 4.721 36.631 1.00 70.50 339 LEU A O 1
ATOM 2826 N N . LEU A 1 340 ? -3.057 5.779 37.318 1.00 67.81 340 LEU A N 1
ATOM 2827 C CA . LEU A 1 340 ? -2.813 4.932 38.490 1.00 67.81 340 LEU A CA 1
ATOM 2828 C C . LEU A 1 340 ? -3.976 4.970 39.477 1.00 67.81 340 LEU A C 1
ATOM 2830 O O . LEU A 1 340 ? -4.280 3.951 40.070 1.00 67.81 340 LEU A O 1
ATOM 2834 N N . GLY A 1 341 ? -4.623 6.121 39.649 1.00 68.00 341 GLY A N 1
ATOM 2835 C CA . GLY A 1 341 ? -5.802 6.270 40.490 1.00 68.00 341 GLY A CA 1
ATOM 2836 C C . GLY A 1 341 ? -6.945 5.390 40.003 1.00 68.00 341 GLY A C 1
ATOM 2837 O O . GLY A 1 341 ? -7.461 4.628 40.800 1.00 68.00 341 GLY A O 1
ATOM 2838 N N . ILE A 1 342 ? -7.271 5.434 38.707 1.00 67.88 342 ILE A N 1
ATOM 2839 C CA . ILE A 1 342 ? -8.270 4.549 38.080 1.00 67.88 342 ILE A CA 1
ATOM 2840 C C . ILE A 1 342 ? -7.845 3.082 38.238 1.00 67.88 342 ILE A C 1
ATOM 2842 O O . ILE A 1 342 ? -8.600 2.268 38.750 1.00 67.88 342 ILE A O 1
ATOM 2846 N N . ILE A 1 343 ? -6.590 2.766 37.901 1.00 67.38 343 ILE A N 1
ATOM 2847 C CA . ILE A 1 343 ? -6.023 1.413 37.998 1.00 67.38 343 ILE A CA 1
ATOM 2848 C C . ILE A 1 343 ? -6.113 0.845 39.430 1.00 67.38 343 ILE A C 1
ATOM 2850 O O . ILE A 1 343 ? -6.443 -0.322 39.613 1.00 67.38 343 ILE A O 1
ATOM 2854 N N . GLN A 1 344 ? -5.810 1.662 40.445 1.00 65.69 344 GLN A N 1
ATOM 2855 C CA . GLN A 1 344 ? -5.756 1.259 41.855 1.00 65.69 344 GLN A CA 1
ATOM 2856 C C . GLN A 1 344 ? -7.121 1.285 42.552 1.00 65.69 344 GLN A C 1
ATOM 2858 O O . GLN A 1 344 ? -7.335 0.477 43.451 1.00 65.69 344 GLN A O 1
ATOM 2863 N N . TYR A 1 345 ? -8.019 2.213 42.198 1.00 62.00 345 TYR A N 1
ATOM 2864 C CA . TYR A 1 345 ? -9.347 2.317 42.819 1.00 62.00 345 TYR A CA 1
ATOM 2865 C C . TYR A 1 345 ? -10.367 1.360 42.206 1.00 62.00 345 TYR A C 1
ATOM 2867 O O . TYR A 1 345 ? -11.201 0.848 42.949 1.00 62.00 345 TYR A O 1
ATOM 2875 N N . ASP A 1 346 ? -10.283 1.085 40.903 1.00 58.50 346 ASP A N 1
ATOM 2876 C CA . ASP A 1 346 ? -11.275 0.260 40.199 1.00 58.50 346 ASP A CA 1
ATOM 2877 C C . ASP A 1 346 ? -10.867 -1.226 40.130 1.00 58.50 346 ASP A C 1
ATOM 2879 O O . ASP A 1 346 ? -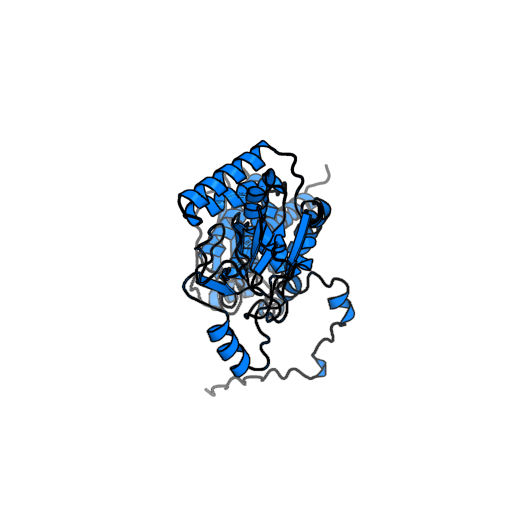11.441 -2.004 39.374 1.00 58.50 346 ASP A O 1
ATOM 2883 N N . GLY A 1 347 ? -9.895 -1.641 40.955 1.00 53.28 347 GLY A N 1
ATOM 2884 C CA . GLY A 1 347 ? -9.619 -3.054 41.214 1.00 53.28 347 GLY A CA 1
ATOM 2885 C C . GLY A 1 347 ? -8.927 -3.797 40.074 1.00 53.28 347 GLY A C 1
ATOM 2886 O O . GLY A 1 347 ? -9.208 -4.976 39.873 1.00 53.28 347 GLY A O 1
ATOM 2887 N N . ILE A 1 348 ? -8.002 -3.161 39.344 1.00 56.28 348 ILE A N 1
ATOM 2888 C CA . ILE A 1 348 ? -7.128 -3.922 38.443 1.00 56.28 348 ILE A CA 1
ATOM 2889 C C . ILE A 1 348 ? -6.148 -4.708 39.314 1.00 56.28 348 ILE A C 1
ATOM 2891 O O . ILE A 1 348 ? -5.108 -4.195 39.728 1.00 56.28 348 ILE A O 1
ATOM 2895 N N . GLU A 1 349 ? -6.519 -5.947 39.637 1.00 55.34 349 GLU A N 1
ATOM 2896 C CA . GLU A 1 349 ? -5.778 -6.819 40.557 1.00 55.34 349 GLU A CA 1
ATOM 2897 C C . GLU A 1 349 ? -4.347 -7.109 40.078 1.00 55.34 349 GLU A C 1
ATOM 2899 O O . GLU A 1 349 ? -3.494 -7.479 40.885 1.00 55.34 349 GLU A O 1
ATOM 2904 N N . ASP A 1 350 ? -4.050 -6.864 38.798 1.00 61.62 350 ASP A N 1
ATOM 2905 C CA . ASP A 1 350 ? -2.788 -7.245 38.180 1.00 61.62 350 ASP A CA 1
ATOM 2906 C C . ASP A 1 350 ? -2.039 -6.054 37.557 1.00 61.62 350 ASP A C 1
ATOM 2908 O O . ASP A 1 350 ? -1.956 -5.866 36.342 1.00 61.62 350 ASP A O 1
ATOM 2912 N N . ILE A 1 351 ? -1.444 -5.226 38.425 1.00 65.12 351 ILE A N 1
ATOM 2913 C CA . ILE A 1 351 ? -0.527 -4.128 38.045 1.00 65.12 351 ILE A CA 1
ATOM 2914 C C . ILE A 1 351 ? 0.595 -4.632 37.120 1.00 65.12 351 ILE A C 1
ATOM 2916 O O . ILE A 1 351 ? 1.126 -3.867 36.312 1.00 65.12 351 ILE A O 1
ATOM 2920 N N . LYS A 1 352 ? 0.956 -5.916 37.221 1.00 64.38 352 LYS A N 1
ATOM 2921 C CA . LYS A 1 352 ? 1.968 -6.549 36.379 1.00 64.38 352 LYS A CA 1
ATOM 2922 C C . LYS A 1 352 ? 1.579 -6.501 34.898 1.00 64.38 352 LYS A C 1
ATOM 2924 O O . LYS A 1 352 ? 2.393 -6.060 34.094 1.00 64.38 352 LYS A O 1
ATOM 2929 N N . ASN A 1 353 ? 0.328 -6.811 34.563 1.00 63.47 353 ASN A N 1
ATOM 2930 C CA . ASN A 1 353 ? -0.155 -6.843 33.176 1.00 63.47 353 ASN A CA 1
ATOM 2931 C C . ASN A 1 353 ? -0.188 -5.440 32.543 1.00 63.47 353 ASN A C 1
ATOM 2933 O O . ASN A 1 353 ? 0.020 -5.279 31.347 1.00 63.47 353 ASN A O 1
ATOM 2937 N N . ILE A 1 354 ? -0.369 -4.395 33.357 1.00 63.47 354 ILE A N 1
ATOM 2938 C CA . ILE A 1 354 ? -0.271 -2.990 32.923 1.00 63.47 354 ILE A CA 1
ATOM 2939 C C . ILE A 1 354 ? 1.177 -2.612 32.609 1.00 63.47 354 ILE A C 1
ATOM 2941 O O . ILE A 1 354 ? 1.446 -1.925 31.628 1.00 63.47 354 ILE A O 1
ATOM 2945 N N . LEU A 1 355 ? 2.131 -3.051 33.434 1.00 61.59 355 LEU A N 1
ATOM 2946 C CA . LEU A 1 355 ? 3.555 -2.831 33.161 1.00 61.59 355 LEU A CA 1
ATOM 2947 C C . LEU A 1 355 ? 4.033 -3.621 31.935 1.00 61.59 355 LEU A C 1
ATOM 2949 O O . LEU A 1 355 ? 4.964 -3.185 31.262 1.00 61.59 355 LEU A O 1
ATOM 2953 N N . GLU A 1 356 ? 3.384 -4.748 31.644 1.00 66.69 356 GLU A N 1
ATOM 2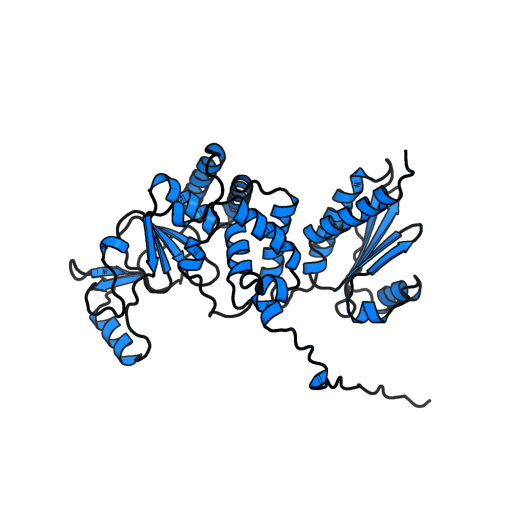954 C CA . GLU A 1 356 ? 3.583 -5.552 30.433 1.00 66.69 356 GLU A CA 1
ATOM 2955 C C . GLU A 1 356 ? 2.795 -5.008 29.218 1.00 66.69 356 GLU A C 1
ATOM 2957 O O . GLU A 1 356 ? 2.923 -5.539 28.116 1.00 66.69 356 GLU A O 1
ATOM 2962 N N . GLU A 1 357 ? 2.042 -3.911 29.392 1.00 67.12 357 GLU A N 1
ATOM 2963 C CA . GLU A 1 357 ? 1.194 -3.264 28.379 1.00 67.12 357 GLU A CA 1
ATOM 2964 C C . GLU A 1 357 ? 0.152 -4.199 27.737 1.00 67.12 357 GLU A C 1
ATOM 2966 O O . GLU A 1 357 ? -0.264 -3.999 26.588 1.00 67.12 357 GLU A O 1
ATOM 2971 N N . GLU A 1 358 ? -0.299 -5.212 28.478 1.00 76.62 358 GLU A N 1
ATOM 2972 C CA . GLU A 1 358 ? -1.345 -6.120 28.027 1.00 76.62 358 GLU A CA 1
ATOM 2973 C C . GLU A 1 358 ? -2.694 -5.399 27.921 1.00 76.62 358 GLU A C 1
ATOM 2975 O O . GLU A 1 358 ? -3.034 -4.521 28.717 1.00 76.62 358 GLU A O 1
ATOM 2980 N N . GLU A 1 359 ? -3.495 -5.784 26.926 1.00 84.50 359 GLU A N 1
ATOM 2981 C CA . GLU A 1 359 ? -4.849 -5.258 26.773 1.00 84.50 359 GLU A CA 1
ATOM 2982 C C . GLU A 1 359 ? -5.722 -5.686 27.959 1.00 84.50 359 GLU A C 1
ATOM 2984 O O . GLU A 1 359 ? -5.919 -6.877 28.196 1.00 84.50 359 GLU A O 1
ATOM 2989 N N . GLN A 1 360 ? -6.294 -4.708 28.663 1.00 82.25 360 GLN A N 1
ATOM 2990 C CA . GLN A 1 360 ? -7.206 -4.928 29.783 1.00 82.25 360 GLN A CA 1
ATOM 2991 C C . GLN A 1 360 ? -8.574 -4.321 29.475 1.00 82.25 360 GLN A C 1
ATOM 2993 O O . GLN A 1 360 ? -8.688 -3.229 28.904 1.00 82.25 360 GLN A O 1
ATOM 2998 N N . ARG A 1 361 ? -9.621 -5.040 29.876 1.00 84.12 361 ARG A N 1
ATOM 2999 C CA . ARG A 1 361 ? -11.014 -4.602 29.771 1.00 84.12 361 ARG A CA 1
ATOM 3000 C C . ARG A 1 361 ? -11.643 -4.693 31.140 1.00 84.12 361 ARG A C 1
ATOM 3002 O O . ARG A 1 361 ? -11.622 -5.759 31.746 1.00 84.12 361 ARG A O 1
ATOM 3009 N N . ILE A 1 362 ? -12.180 -3.581 31.614 1.00 80.94 362 ILE A N 1
ATOM 3010 C CA . ILE A 1 362 ? -12.851 -3.526 32.909 1.00 80.94 362 ILE A CA 1
ATOM 3011 C C . ILE A 1 362 ? -14.249 -3.004 32.644 1.00 80.94 362 ILE A C 1
ATOM 3013 O O . ILE A 1 362 ? -14.413 -1.942 32.045 1.00 80.94 362 ILE A O 1
ATOM 3017 N N . CYS A 1 363 ? -15.247 -3.767 33.062 1.00 77.56 363 CYS A N 1
ATOM 3018 C CA . CYS A 1 363 ? -16.639 -3.359 33.002 1.00 77.56 363 CYS A CA 1
ATOM 3019 C C . CYS A 1 363 ? -17.125 -3.163 34.433 1.00 77.56 363 CYS A C 1
ATOM 3021 O O . CYS A 1 363 ? -17.046 -4.089 35.239 1.00 77.56 363 CYS A O 1
ATOM 3023 N N . ASP A 1 364 ? -17.624 -1.969 34.732 1.00 77.38 364 ASP A N 1
ATOM 3024 C CA . ASP A 1 364 ? -18.444 -1.721 35.915 1.00 77.38 364 ASP A CA 1
ATOM 3025 C C . ASP A 1 364 ? -19.907 -1.486 35.487 1.00 77.38 364 ASP A C 1
ATOM 3027 O O . ASP A 1 364 ? -20.219 -1.430 34.295 1.00 77.38 364 ASP A O 1
ATOM 3031 N N . ASP A 1 365 ? -20.826 -1.342 36.445 1.00 76.25 365 ASP A N 1
ATOM 3032 C CA . ASP A 1 365 ? -22.262 -1.151 36.169 1.00 76.25 365 ASP A CA 1
ATOM 3033 C C . ASP A 1 365 ? -22.586 0.091 35.306 1.00 76.25 365 ASP A C 1
ATOM 3035 O O . ASP A 1 365 ? -23.723 0.273 34.863 1.00 76.25 365 ASP A O 1
ATOM 3039 N N . LYS A 1 366 ? -21.632 1.010 35.124 1.00 81.88 366 LYS A N 1
ATOM 3040 C CA . LYS A 1 366 ? -21.830 2.335 34.518 1.00 81.88 366 LYS A CA 1
ATOM 3041 C C . LYS A 1 366 ? -20.868 2.632 33.368 1.00 81.88 366 LYS A C 1
ATOM 3043 O O . LYS A 1 366 ? -21.140 3.567 32.606 1.00 81.88 366 LYS A O 1
ATOM 3048 N N . ALA A 1 367 ? -19.772 1.890 33.257 1.00 86.31 367 ALA A N 1
ATOM 3049 C CA . ALA A 1 367 ? -18.634 2.237 32.433 1.00 86.31 367 ALA A CA 1
ATOM 3050 C C . ALA A 1 367 ? -17.901 1.012 31.874 1.00 86.31 367 ALA A C 1
ATOM 3052 O O . ALA A 1 367 ? -17.690 0.010 32.556 1.00 86.31 367 ALA A O 1
ATOM 3053 N N . LEU A 1 368 ? -17.427 1.160 30.639 1.00 88.81 368 LEU A N 1
ATOM 3054 C CA . LEU A 1 368 ? -16.457 0.270 30.011 1.00 88.81 368 LEU A CA 1
ATOM 3055 C C . LEU A 1 368 ? -15.106 0.981 29.947 1.00 88.81 368 LEU A C 1
ATOM 3057 O O . LEU A 1 368 ? -14.989 2.058 29.359 1.00 88.81 368 LEU A O 1
ATOM 3061 N N . TYR A 1 369 ? -14.074 0.355 30.492 1.00 88.94 369 TYR A N 1
ATOM 3062 C CA . TYR A 1 369 ? -12.698 0.817 30.413 1.00 88.94 369 TYR A CA 1
ATOM 3063 C C . TYR A 1 369 ? -11.915 -0.094 29.477 1.00 88.94 369 TYR A C 1
ATOM 3065 O O . TYR A 1 369 ? -11.830 -1.303 29.694 1.00 88.94 369 TYR A O 1
ATOM 3073 N N . LEU A 1 370 ? -11.305 0.501 28.456 1.00 91.88 370 LEU A N 1
ATOM 3074 C CA . LEU A 1 370 ? -10.375 -0.172 27.558 1.00 91.88 370 LEU A CA 1
ATOM 3075 C C . LEU A 1 370 ? -8.981 0.387 27.797 1.00 91.88 370 LEU A C 1
ATOM 3077 O O . LEU A 1 370 ? -8.733 1.562 27.522 1.00 91.88 370 LEU A O 1
ATOM 3081 N N . TYR A 1 371 ? -8.081 -0.452 28.293 1.00 89.81 371 TYR A N 1
ATOM 3082 C CA . TYR A 1 371 ? -6.681 -0.125 28.523 1.00 89.81 371 TYR A CA 1
ATOM 3083 C C . TYR A 1 371 ? -5.793 -0.934 27.576 1.00 89.81 371 TYR A C 1
ATOM 3085 O O . TYR A 1 371 ? -5.997 -2.136 27.412 1.00 89.81 371 TYR A O 1
ATOM 3093 N N . LYS A 1 372 ? -4.820 -0.276 26.938 1.00 91.94 372 LYS A N 1
ATOM 3094 C CA . LYS A 1 372 ? -3.865 -0.907 26.009 1.00 91.94 372 LYS A CA 1
ATOM 3095 C C . LYS A 1 372 ? -2.527 -0.170 26.022 1.00 91.94 372 LYS A C 1
ATOM 3097 O O . LYS A 1 372 ? -2.435 0.947 26.541 1.00 91.94 372 LYS A O 1
ATOM 3102 N N . SER A 1 373 ? -1.523 -0.736 25.348 1.00 90.25 373 SER A N 1
ATOM 3103 C CA . SER A 1 373 ? -0.267 -0.038 25.044 1.00 90.25 373 SER A CA 1
ATOM 3104 C C . SER A 1 373 ? -0.520 1.337 24.412 1.00 90.25 373 SER A C 1
ATOM 3106 O O . SER A 1 373 ? -1.563 1.588 23.811 1.00 90.25 373 SER A O 1
ATOM 3108 N N . ASN A 1 374 ? 0.435 2.261 24.497 1.00 89.62 374 ASN A N 1
ATOM 3109 C CA . ASN A 1 374 ? 0.305 3.566 23.835 1.00 89.62 374 ASN A CA 1
ATOM 3110 C C . ASN A 1 374 ? 0.731 3.528 22.359 1.00 89.62 374 ASN A C 1
ATOM 3112 O O . ASN A 1 374 ? 0.926 4.586 21.750 1.00 89.62 374 ASN A O 1
ATOM 3116 N N . HIS A 1 375 ? 0.887 2.342 21.772 1.00 90.94 375 HIS A N 1
ATOM 3117 C CA . HIS A 1 375 ? 1.227 2.200 20.370 1.00 90.94 375 HIS A CA 1
ATOM 3118 C C . HIS A 1 375 ? -0.001 2.348 19.474 1.00 90.94 375 HIS A C 1
ATOM 3120 O O . HIS A 1 375 ? -1.055 1.771 19.720 1.00 90.94 375 HIS A O 1
ATOM 3126 N N . LEU A 1 376 ? 0.153 3.063 18.357 1.00 92.50 376 LEU A N 1
ATOM 3127 C CA . LEU A 1 376 ? -0.933 3.322 17.407 1.00 92.50 376 LEU A CA 1
ATOM 3128 C C . LEU A 1 376 ? -1.609 2.039 16.906 1.00 92.50 376 LEU A C 1
ATOM 3130 O O . LEU A 1 376 ? -2.804 2.066 16.642 1.00 92.50 376 LEU A O 1
ATOM 3134 N N . LYS A 1 377 ? -0.879 0.920 16.785 1.00 91.00 377 LYS A N 1
ATOM 3135 C CA . LYS A 1 377 ? -1.444 -0.368 16.339 1.00 91.00 377 LYS A CA 1
ATOM 3136 C C . LYS A 1 377 ? -2.662 -0.810 17.173 1.00 91.00 377 LYS A C 1
ATOM 3138 O O . LYS A 1 377 ? -3.571 -1.425 16.616 1.00 91.00 377 LYS A O 1
ATOM 3143 N N . ASP A 1 378 ? -2.711 -0.410 18.444 1.00 92.81 378 ASP A N 1
ATOM 3144 C CA . ASP A 1 378 ? -3.741 -0.794 19.415 1.00 92.81 378 ASP A CA 1
ATOM 3145 C C . ASP A 1 378 ? -4.903 0.220 19.493 1.00 92.81 378 ASP A C 1
ATOM 3147 O O . ASP A 1 378 ? -5.930 -0.038 20.124 1.00 92.81 378 ASP A O 1
ATOM 3151 N N . TRP A 1 379 ? -4.774 1.344 18.780 1.00 95.31 379 TRP A N 1
ATOM 3152 C CA . TRP A 1 379 ? -5.722 2.466 18.748 1.00 95.31 379 TRP A CA 1
ATOM 3153 C C . TRP A 1 379 ? -6.064 2.888 17.315 1.00 95.31 379 TRP A C 1
ATOM 3155 O O . TRP A 1 379 ? -6.207 4.065 16.998 1.00 95.31 379 TRP A O 1
ATOM 3165 N N . THR A 1 380 ? -6.146 1.911 16.415 1.00 95.94 380 THR A N 1
ATOM 3166 C CA . THR A 1 380 ? -6.585 2.117 15.028 1.00 95.94 380 THR A CA 1
ATOM 3167 C C . THR A 1 380 ? -8.101 1.992 14.893 1.00 95.94 380 THR A C 1
ATOM 3169 O O . THR A 1 380 ? -8.736 1.346 15.724 1.00 95.94 380 THR A O 1
ATOM 3172 N N . ARG A 1 381 ? -8.690 2.525 13.816 1.00 97.56 381 ARG A N 1
ATOM 3173 C CA . ARG A 1 381 ? -10.127 2.344 13.529 1.00 97.56 381 ARG A CA 1
ATOM 3174 C C . ARG A 1 381 ? -10.480 0.865 13.353 1.00 97.56 381 ARG A C 1
ATOM 3176 O O . ARG A 1 381 ? -11.460 0.395 13.911 1.00 97.56 381 ARG A O 1
ATOM 3183 N N . THR A 1 382 ? -9.618 0.084 12.699 1.00 96.25 382 THR A N 1
ATOM 3184 C CA . THR A 1 382 ? -9.770 -1.380 12.642 1.00 96.25 382 THR A CA 1
ATOM 3185 C C . THR A 1 382 ? -9.823 -1.984 14.043 1.00 96.25 382 THR A C 1
ATOM 3187 O O . THR A 1 382 ? -10.667 -2.827 14.315 1.00 96.25 382 THR A O 1
ATOM 3190 N N . LYS A 1 383 ? -8.933 -1.560 14.951 1.00 95.88 383 LYS A N 1
ATOM 3191 C CA . LYS A 1 383 ? -8.937 -2.071 16.327 1.00 95.88 383 LYS A CA 1
ATOM 3192 C C . LYS A 1 383 ? -10.200 -1.649 17.084 1.00 95.88 383 LYS A C 1
ATOM 3194 O O . LYS A 1 383 ? -10.715 -2.451 17.850 1.00 95.88 383 LYS A O 1
ATOM 3199 N N . ALA A 1 384 ? -10.742 -0.458 16.826 1.00 97.12 384 ALA A N 1
ATOM 3200 C CA . ALA A 1 384 ? -12.052 -0.079 17.349 1.00 97.12 384 ALA A CA 1
ATOM 3201 C C . ALA A 1 384 ? -13.135 -1.062 16.883 1.00 97.12 384 ALA A C 1
ATOM 3203 O O . ALA A 1 384 ? -13.853 -1.594 17.720 1.00 97.12 384 ALA A O 1
ATOM 3204 N N . LEU A 1 385 ? -13.192 -1.389 15.587 1.00 95.88 385 LEU A N 1
ATOM 3205 C CA . LEU A 1 385 ? -14.133 -2.379 15.041 1.00 95.88 385 LEU A CA 1
ATOM 3206 C C . LEU A 1 385 ? -13.942 -3.779 15.647 1.00 95.88 385 LEU A C 1
ATOM 3208 O O . LEU A 1 385 ? -14.927 -4.450 15.952 1.00 95.88 385 LEU A O 1
ATOM 3212 N N . ASP A 1 386 ? -12.693 -4.212 15.849 1.00 94.19 386 ASP A N 1
ATOM 3213 C CA . ASP A 1 386 ? -12.366 -5.478 16.524 1.00 94.19 386 ASP A CA 1
ATOM 3214 C C . ASP A 1 386 ? -12.937 -5.498 17.953 1.00 94.19 386 ASP A C 1
ATOM 3216 O O . ASP A 1 386 ? -13.515 -6.492 18.398 1.00 94.19 386 ASP A O 1
ATOM 3220 N N . ASP A 1 387 ? -12.810 -4.381 18.670 1.00 95.31 387 ASP A N 1
ATOM 3221 C CA . ASP A 1 387 ? -13.293 -4.264 20.040 1.00 95.31 387 ASP A CA 1
ATOM 3222 C C . ASP A 1 387 ? -14.818 -4.178 20.099 1.00 95.31 387 ASP A C 1
ATOM 3224 O O . ASP A 1 387 ? -15.408 -4.887 20.911 1.00 95.31 387 ASP A O 1
ATOM 3228 N N . VAL A 1 388 ? -15.458 -3.437 19.186 1.00 94.25 388 VAL A N 1
ATOM 3229 C CA . VAL A 1 388 ? -16.921 -3.432 19.021 1.00 94.25 388 VAL A CA 1
ATOM 3230 C C . VAL A 1 388 ? -17.444 -4.845 18.783 1.00 94.25 388 VAL A C 1
ATOM 3232 O O . VAL A 1 388 ? -18.372 -5.267 19.467 1.00 94.25 388 VAL A O 1
ATOM 3235 N N . ARG A 1 389 ? -16.846 -5.604 17.853 1.00 91.94 389 ARG A N 1
ATOM 3236 C CA . ARG A 1 389 ? -17.260 -6.990 17.570 1.00 91.94 389 ARG A CA 1
ATOM 3237 C C . ARG A 1 389 ? -17.201 -7.862 18.818 1.00 91.94 389 ARG A C 1
ATOM 3239 O O . ARG A 1 389 ? -18.105 -8.663 19.034 1.00 91.94 389 ARG A O 1
ATOM 3246 N N . LYS A 1 390 ? -16.166 -7.697 19.642 1.00 91.88 390 LYS A N 1
ATOM 3247 C CA . LYS A 1 390 ? -16.029 -8.456 20.886 1.00 91.88 390 LYS A CA 1
ATOM 3248 C C . LYS A 1 390 ? -17.064 -8.041 21.937 1.00 91.88 390 LYS A C 1
ATOM 3250 O O . LYS A 1 390 ? -17.669 -8.924 22.531 1.00 91.88 390 LYS A O 1
ATOM 3255 N N . GLU A 1 391 ? -17.333 -6.747 22.115 1.00 89.94 391 GLU A N 1
ATOM 3256 C CA . GLU A 1 391 ? -18.378 -6.291 23.049 1.00 89.94 391 GLU A CA 1
ATOM 3257 C C . GLU A 1 391 ? -19.776 -6.746 22.609 1.00 89.94 391 GLU A C 1
ATOM 3259 O O . GLU A 1 391 ? -20.559 -7.257 23.406 1.00 89.94 391 GLU A O 1
ATOM 3264 N N . VAL A 1 392 ? -20.076 -6.641 21.316 1.00 88.38 392 VAL A N 1
ATOM 3265 C CA . VAL A 1 392 ? -21.336 -7.130 20.746 1.00 88.38 392 VAL A CA 1
ATOM 3266 C C . VAL A 1 392 ? -21.455 -8.649 20.890 1.00 88.38 392 VAL A C 1
ATOM 3268 O O . VAL A 1 392 ? -22.527 -9.142 21.230 1.00 88.38 392 VAL A O 1
ATOM 3271 N N . GLY A 1 393 ? -20.366 -9.397 20.687 1.00 86.62 393 GLY A N 1
ATOM 3272 C CA . GLY A 1 393 ? -20.326 -10.843 20.914 1.00 86.62 393 GLY A CA 1
ATOM 3273 C C . GLY A 1 393 ? -20.708 -11.220 22.347 1.00 86.62 393 GLY A C 1
ATOM 3274 O O . GLY A 1 393 ? -21.587 -12.056 22.539 1.00 86.62 393 GLY A O 1
ATOM 3275 N N . ILE A 1 394 ? -20.141 -10.527 23.341 1.00 82.25 394 ILE A N 1
ATOM 3276 C CA . ILE A 1 394 ? -20.480 -10.716 24.762 1.00 82.25 394 ILE A CA 1
ATOM 3277 C C . ILE A 1 394 ? -21.963 -10.416 25.017 1.00 82.25 394 ILE A C 1
ATOM 3279 O O . ILE A 1 394 ? -22.618 -11.143 25.763 1.00 82.25 394 ILE A O 1
ATOM 3283 N N . ILE A 1 395 ? -22.523 -9.373 24.393 1.00 81.31 395 ILE A N 1
ATOM 3284 C CA . ILE A 1 395 ? -23.957 -9.067 24.511 1.00 81.31 395 ILE A CA 1
ATOM 3285 C C . ILE A 1 395 ? -24.795 -10.244 24.004 1.00 81.31 395 ILE A C 1
ATOM 3287 O O . ILE A 1 395 ? -25.724 -10.655 24.694 1.00 81.31 395 ILE A O 1
ATOM 3291 N N . TYR A 1 396 ? -24.460 -10.806 22.838 1.00 82.12 396 TYR A N 1
ATOM 3292 C CA . TYR A 1 396 ? -25.188 -11.942 22.266 1.00 82.12 396 TYR A CA 1
ATOM 3293 C C . TYR A 1 396 ? -25.086 -13.213 23.116 1.00 82.12 396 TYR A C 1
ATOM 3295 O O . TYR A 1 396 ? -26.095 -13.895 23.274 1.00 82.12 396 TYR A O 1
ATOM 3303 N N . GLU A 1 397 ? -23.917 -13.511 23.687 1.00 84.69 397 GLU A N 1
ATOM 3304 C CA . GLU A 1 397 ? -23.710 -14.673 24.568 1.00 84.69 397 GLU A CA 1
ATOM 3305 C C . GLU A 1 397 ? -24.530 -14.599 25.865 1.00 84.69 397 GLU A C 1
ATOM 3307 O O . GLU A 1 397 ? -24.866 -15.630 26.441 1.00 84.69 397 GLU A O 1
ATOM 3312 N N . ASN A 1 398 ? -24.876 -13.390 26.315 1.00 80.19 398 ASN A N 1
ATOM 3313 C CA . ASN A 1 398 ? -25.651 -13.159 27.536 1.00 80.19 398 ASN A CA 1
ATOM 3314 C C . ASN A 1 398 ? -27.141 -12.883 27.275 1.00 80.19 398 ASN A C 1
ATOM 3316 O O . ASN A 1 398 ? -27.881 -12.562 28.212 1.00 80.19 398 ASN A O 1
ATOM 3320 N N . LEU A 1 399 ? -27.608 -12.980 26.024 1.00 77.81 399 LEU A N 1
ATOM 3321 C CA . LEU A 1 399 ? -29.040 -12.917 25.752 1.00 77.81 399 LEU A CA 1
ATOM 3322 C C . LEU A 1 399 ? -29.717 -14.173 26.319 1.00 77.81 399 LEU A C 1
ATOM 3324 O O . LEU A 1 399 ? -29.197 -15.272 26.142 1.00 77.81 399 LEU A O 1
ATOM 3328 N N . PRO A 1 400 ? -30.881 -14.046 26.980 1.00 71.50 400 PRO A N 1
ATOM 3329 C CA . PRO A 1 400 ? -31.616 -15.213 27.443 1.00 71.50 400 PRO A CA 1
ATOM 3330 C C . PRO A 1 400 ? -31.971 -16.104 26.248 1.00 71.50 400 PRO A C 1
ATOM 3332 O O . PRO A 1 400 ? -32.516 -15.602 25.257 1.00 71.50 400 PRO A O 1
ATOM 3335 N N . ASP A 1 401 ? -31.666 -17.402 26.358 1.00 73.25 401 ASP A N 1
ATOM 3336 C CA . ASP A 1 401 ? -32.087 -18.418 25.391 1.00 73.25 401 ASP A CA 1
ATOM 3337 C C . ASP A 1 401 ? -33.590 -18.254 25.138 1.00 73.25 401 ASP A C 1
ATOM 3339 O O . ASP A 1 401 ? -34.398 -18.262 26.073 1.00 73.25 401 ASP A O 1
ATOM 3343 N N . LYS A 1 402 ? -33.950 -18.014 23.876 1.00 44.34 402 LYS A N 1
ATOM 3344 C CA . LYS A 1 402 ? -35.340 -17.803 23.466 1.00 44.34 402 LYS A CA 1
ATOM 3345 C C . LYS A 1 402 ? -36.113 -19.101 23.333 1.00 44.34 402 LYS A C 1
ATOM 3347 O O . LYS A 1 402 ? -35.564 -20.051 22.733 1.00 44.34 402 LYS A O 1
#